Protein AF-A0A2A4JR30-F1 (afdb_monomer)

Foldseek 3Di:
DDDPDDPQPPDQKQFDPDAFDADPCNVVQQVLQVVLQVVQLVCVVVVNDDQVVNVVSFVVQQVPPDVVGFQKKWKDQVLVPWIWIFGVFVTDIDTCVPDDDSQCVQVVVQQVVQQPPPGKDKGTKIAGPDPRRGAIKIWIKHWDDDDSSIMMMIGMDHDQKGWDDPSCQVLQVHDFLAPPVFKTKIKGADPDPDSRRIWMWIAGDQQWADPVARDIHTSVNVVVVPPGRDHTHGAPPDDCVPRRPPVVVVVVVLVVLVVQLVVLVVVLVVLVVCCPPPVSVVDLSVLVNLLSQLSNLCSVLVVLCPDPDQLSSVLSNLLSNLLSLLSNLVSLLLVLVQVVVQVVPPDPDRDRDDSVVSVVVSVVSSVVSVVLSVVLNVVLVPDPPPVDHSHDCVSVVVSVVVSVVSVVSSVVSCVSCVPPDDCDDPPPDPDDDDDDDDDDDDDDPVVVVVVVVVVVVVVVVVVVVCVCVVDVPPDPDDDDDDDDDDDDDDDDDDDDDDDDDDDDDDDDDDDDDDDDDDDDDDDDDDDDDDDDDDDDDDDDDD

Nearest PDB structures (foldseek):
  4or2-assembly1_A  TM=8.130E-01  e=5.130E-04  Escherichia coli
  4or2-assembly1_B  TM=8.114E-01  e=9.205E-04  Escherichia coli
  9asb-assembly1_R  TM=5.174E-01  e=1.652E-03  Homo sapiens
  8oyx-assembly1_A  TM=6.516E-01  e=3.072E-02  synthetic construct
  8oyy-assembly2_B  TM=6.500E-01  e=1.513E-01  synthetic construct

Structure (mmCIF, N/CA/C/O backbone):
data_AF-A0A2A4JR30-F1
#
_entry.id   AF-A0A2A4JR30-F1
#
loop_
_atom_site.group_PDB
_atom_site.id
_atom_site.type_symbol
_atom_site.label_atom_id
_atom_site.label_alt_id
_atom_site.label_comp_id
_atom_site.label_asym_id
_atom_site.label_entity_id
_atom_site.label_seq_id
_atom_site.pdbx_PDB_ins_code
_atom_site.Cartn_x
_atom_site.Cartn_y
_atom_site.Cartn_z
_atom_site.occupancy
_atom_site.B_iso_or_equiv
_atom_site.auth_seq_id
_atom_site.auth_comp_id
_atom_site.auth_asym_id
_atom_site.auth_atom_id
_atom_site.pdbx_PDB_model_num
ATOM 1 N N . MET A 1 1 ? 20.226 40.311 -21.748 1.00 37.00 1 MET A N 1
ATOM 2 C CA . MET A 1 1 ? 20.190 39.343 -22.867 1.00 37.00 1 MET A CA 1
ATOM 3 C C . MET A 1 1 ? 19.644 38.039 -22.314 1.00 37.00 1 MET A C 1
ATOM 5 O O . MET A 1 1 ? 20.059 37.704 -21.209 1.00 37.00 1 MET A O 1
ATOM 9 N N . PRO A 1 2 ? 18.729 37.332 -22.998 1.00 36.47 2 PRO A N 1
ATOM 10 C CA . PRO A 1 2 ? 18.430 35.952 -22.632 1.00 36.47 2 PRO A CA 1
ATOM 11 C C . PRO A 1 2 ? 19.694 35.109 -22.836 1.00 36.47 2 PRO A C 1
ATOM 13 O O . PRO A 1 2 ? 20.397 35.284 -23.834 1.00 36.47 2 PRO A O 1
ATOM 16 N N . THR A 1 3 ? 20.001 34.216 -21.899 1.00 34.88 3 THR A N 1
ATOM 17 C CA . THR A 1 3 ? 20.979 33.155 -22.151 1.00 34.88 3 THR A CA 1
ATOM 18 C C . THR A 1 3 ? 20.442 32.253 -23.266 1.00 34.88 3 THR A C 1
ATOM 20 O O . THR A 1 3 ? 19.238 31.980 -23.292 1.00 34.88 3 THR A O 1
ATOM 23 N N . PRO A 1 4 ? 21.284 31.788 -24.207 1.00 41.41 4 PRO A N 1
ATOM 24 C CA . PRO A 1 4 ? 20.848 30.767 -25.147 1.00 41.41 4 PRO A CA 1
ATOM 25 C C . PRO A 1 4 ? 20.460 29.516 -24.352 1.00 41.41 4 PRO A C 1
ATOM 27 O O . PRO A 1 4 ? 21.199 29.093 -23.461 1.00 41.41 4 PRO A O 1
ATOM 30 N N . ALA A 1 5 ? 19.302 28.933 -24.668 1.00 38.94 5 ALA A N 1
ATOM 31 C CA . ALA A 1 5 ? 18.954 27.614 -24.153 1.00 38.94 5 ALA A CA 1
ATOM 32 C C . ALA A 1 5 ? 20.066 26.618 -24.541 1.00 38.94 5 ALA A C 1
ATOM 34 O O . ALA A 1 5 ? 20.612 26.741 -25.646 1.00 38.94 5 ALA A O 1
ATOM 35 N N . PRO A 1 6 ? 20.432 25.660 -23.667 1.00 41.72 6 PRO A N 1
ATOM 36 C CA . PRO A 1 6 ? 21.434 24.659 -24.006 1.00 41.72 6 PRO A CA 1
ATOM 37 C C . PRO A 1 6 ? 20.995 23.938 -25.282 1.00 41.72 6 PRO A C 1
ATOM 39 O O . PRO A 1 6 ? 19.874 23.435 -25.364 1.00 41.72 6 PRO A O 1
ATOM 42 N N . ALA A 1 7 ? 21.857 23.957 -26.300 1.00 43.25 7 ALA A N 1
ATOM 43 C CA . ALA A 1 7 ? 21.532 23.399 -27.603 1.00 43.25 7 ALA A CA 1
ATOM 44 C C . ALA A 1 7 ? 21.159 21.918 -27.460 1.00 43.25 7 ALA A C 1
ATOM 46 O O . ALA A 1 7 ? 21.825 21.186 -26.726 1.00 43.25 7 ALA A O 1
ATOM 47 N N . VAL A 1 8 ? 20.099 21.501 -28.165 1.00 46.41 8 VAL A N 1
ATOM 48 C CA . VAL A 1 8 ? 19.547 20.140 -28.103 1.00 46.41 8 VAL A CA 1
ATOM 49 C C . VAL A 1 8 ? 20.687 19.120 -28.178 1.00 46.41 8 VAL A C 1
ATOM 51 O O . VAL A 1 8 ? 21.408 19.120 -29.183 1.00 46.41 8 VAL A O 1
ATOM 54 N N . PRO A 1 9 ? 20.864 18.239 -27.173 1.00 50.28 9 PRO A N 1
ATOM 55 C CA . PRO A 1 9 ? 21.859 17.189 -27.269 1.00 50.28 9 PRO A CA 1
ATOM 56 C C . PRO A 1 9 ? 21.504 16.303 -28.465 1.00 50.28 9 PRO A C 1
ATOM 58 O O . PRO A 1 9 ? 20.470 15.626 -28.483 1.00 50.28 9 PRO A O 1
ATOM 61 N N . VAL A 1 10 ? 22.369 16.334 -29.484 1.00 55.66 10 VAL A N 1
ATOM 62 C CA . VAL A 1 10 ? 22.393 15.352 -30.575 1.00 55.66 10 VAL A CA 1
ATOM 63 C C . VAL A 1 10 ? 22.342 13.989 -29.903 1.00 55.66 10 VAL A C 1
ATOM 65 O O . VAL A 1 10 ? 23.234 13.699 -29.112 1.00 55.66 10 VAL A O 1
ATOM 68 N N . CYS A 1 11 ? 21.277 13.204 -30.113 1.00 64.88 11 CYS A N 1
ATOM 69 C CA . CYS A 1 11 ? 21.018 12.111 -29.177 1.00 64.88 11 CYS A CA 1
ATOM 70 C C . CYS A 1 11 ? 21.995 10.938 -29.346 1.00 64.88 11 CYS A C 1
ATOM 72 O O . CYS A 1 11 ? 21.745 9.968 -30.067 1.00 64.88 11 CYS A O 1
ATOM 74 N N . GLU A 1 12 ? 23.086 11.027 -28.599 1.00 72.62 12 GLU A N 1
ATOM 75 C CA . GLU A 1 12 ? 23.907 9.909 -28.186 1.00 72.62 12 GLU A CA 1
ATOM 76 C C . GLU A 1 12 ? 23.147 9.071 -27.138 1.00 72.62 12 GLU A C 1
ATOM 78 O O . GLU A 1 12 ? 22.404 9.620 -26.319 1.00 72.62 12 GLU A O 1
ATOM 83 N N . PRO A 1 13 ? 23.293 7.735 -27.141 1.00 76.50 13 PRO A N 1
ATOM 84 C CA . PRO A 1 13 ? 22.600 6.879 -26.186 1.00 76.50 13 PRO A CA 1
ATOM 85 C C . PRO A 1 13 ? 23.178 7.053 -24.774 1.00 76.50 13 PRO A C 1
ATOM 87 O O . PRO A 1 13 ? 24.296 6.602 -24.506 1.00 76.50 13 PRO A O 1
ATOM 90 N N . LEU A 1 14 ? 22.401 7.654 -23.866 1.00 84.31 14 LEU A N 1
ATOM 91 C CA . LEU A 1 14 ? 22.759 7.801 -22.451 1.00 84.31 14 LEU A CA 1
ATOM 92 C C . LEU A 1 14 ? 23.037 6.427 -21.829 1.00 84.31 14 LEU A C 1
ATOM 94 O O . LEU A 1 14 ? 22.133 5.601 -21.729 1.00 84.31 14 LEU A O 1
ATOM 98 N N . LEU A 1 15 ? 24.281 6.186 -21.413 1.00 87.56 15 LEU A N 1
ATOM 99 C CA . LEU A 1 15 ? 24.728 4.949 -20.771 1.00 87.56 15 LEU A CA 1
ATOM 100 C C . LEU A 1 15 ? 24.831 5.156 -19.256 1.00 87.56 15 LEU A C 1
ATOM 102 O O . LEU A 1 15 ? 25.501 6.084 -18.811 1.00 87.56 15 LEU A O 1
ATOM 106 N N . LEU A 1 16 ? 24.205 4.274 -18.479 1.00 88.69 16 LEU A N 1
ATOM 107 C CA . LEU A 1 16 ? 24.255 4.314 -17.017 1.00 88.69 16 LEU A CA 1
ATOM 108 C C . LEU A 1 16 ? 25.509 3.620 -16.467 1.00 88.69 16 LEU A C 1
ATOM 110 O O . LEU A 1 16 ? 26.109 2.766 -17.130 1.00 88.69 16 LEU A O 1
ATOM 114 N N . LYS A 1 17 ? 25.915 3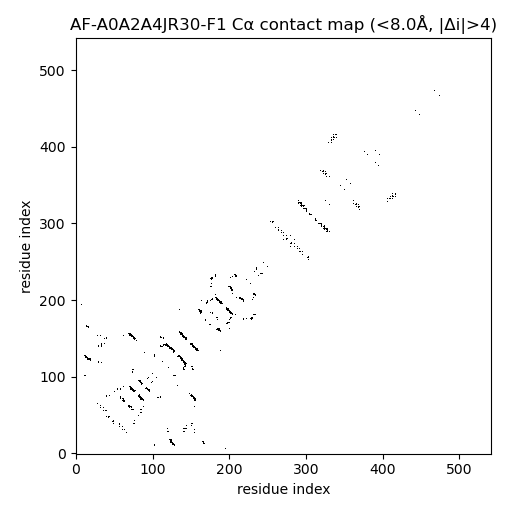.989 -15.247 1.00 86.19 17 LYS A N 1
ATOM 115 C CA . LYS A 1 17 ? 27.083 3.418 -14.558 1.00 86.19 17 LYS A CA 1
ATOM 116 C C . LYS A 1 17 ? 26.764 2.064 -13.920 1.00 86.19 17 LYS A C 1
ATOM 118 O O . LYS A 1 17 ? 27.646 1.205 -13.897 1.00 86.19 17 LYS A O 1
ATOM 123 N N . ASN A 1 18 ? 25.536 1.858 -13.439 1.00 84.06 18 ASN A N 1
ATOM 124 C CA . ASN A 1 18 ? 25.137 0.619 -12.772 1.00 84.06 18 ASN A CA 1
ATOM 125 C C . ASN A 1 18 ? 24.396 -0.352 -13.710 1.00 84.06 18 ASN A C 1
ATOM 127 O O . ASN A 1 18 ? 23.926 -0.006 -14.801 1.00 84.06 18 ASN A O 1
ATOM 131 N N . THR A 1 19 ? 24.262 -1.598 -13.256 1.00 84.25 19 THR A N 1
ATOM 132 C CA . THR A 1 19 ? 23.314 -2.561 -13.822 1.00 84.25 19 THR A CA 1
ATOM 133 C C . THR A 1 19 ? 21.881 -2.213 -13.390 1.00 84.25 19 THR A C 1
ATOM 135 O O . THR A 1 19 ? 21.672 -1.741 -12.271 1.00 84.25 19 THR A O 1
ATOM 138 N N . PRO A 1 20 ? 20.867 -2.431 -14.249 1.00 85.12 20 PRO A N 1
ATOM 139 C CA . PRO A 1 20 ? 19.476 -2.200 -13.870 1.00 85.12 20 PRO A CA 1
ATOM 140 C C . PRO A 1 20 ? 19.028 -3.189 -12.775 1.00 85.12 20 PRO A C 1
ATOM 142 O O . PRO A 1 20 ? 19.532 -4.316 -12.730 1.00 85.12 20 PRO A O 1
ATOM 145 N N . PRO A 1 21 ? 18.058 -2.814 -11.916 1.00 84.31 21 PRO A N 1
ATOM 146 C CA . PRO A 1 21 ? 17.598 -3.654 -10.809 1.00 84.31 21 PRO A CA 1
ATOM 147 C C . PRO A 1 21 ? 17.035 -4.980 -11.338 1.00 84.31 21 PRO A C 1
ATOM 149 O O . PRO A 1 21 ? 16.025 -4.992 -12.039 1.00 84.31 21 PRO A O 1
ATOM 152 N N . MET A 1 22 ? 17.715 -6.093 -11.044 1.00 84.12 22 MET A N 1
ATOM 153 C CA . MET A 1 22 ? 17.502 -7.375 -11.732 1.00 84.12 22 MET A CA 1
ATOM 154 C C . MET A 1 22 ? 16.033 -7.850 -11.716 1.00 84.12 22 MET A C 1
ATOM 156 O O . MET A 1 22 ? 15.347 -7.692 -10.704 1.00 84.12 22 MET A O 1
ATOM 160 N N . PRO A 1 23 ? 15.534 -8.476 -12.805 1.00 81.69 23 PRO A N 1
ATOM 161 C CA . PRO A 1 23 ? 14.201 -9.070 -12.798 1.00 81.69 23 PRO A CA 1
ATOM 162 C C . PRO A 1 23 ? 14.079 -10.169 -11.734 1.00 81.69 23 PRO A C 1
ATOM 164 O O . PRO A 1 23 ? 15.028 -10.917 -11.510 1.00 81.69 23 PRO A O 1
ATOM 167 N N . LEU A 1 24 ? 12.876 -10.356 -11.179 1.00 82.38 24 LEU A N 1
ATOM 168 C CA . LEU A 1 24 ? 12.553 -11.506 -10.316 1.00 82.38 24 LEU A CA 1
ATOM 169 C C . LEU A 1 24 ? 12.954 -12.841 -10.979 1.00 82.38 24 LEU A C 1
ATOM 171 O O . LEU A 1 24 ? 13.525 -13.721 -10.340 1.00 82.38 24 LEU A O 1
ATOM 175 N N . ASN A 1 25 ? 12.749 -12.935 -12.295 1.00 86.38 25 ASN A N 1
ATOM 176 C CA . ASN A 1 25 ? 13.047 -14.097 -13.129 1.00 86.38 25 ASN A CA 1
ATOM 177 C C . ASN A 1 25 ? 14.449 -14.025 -13.788 1.00 86.38 25 ASN A C 1
ATOM 179 O O . ASN A 1 25 ? 14.671 -14.633 -14.833 1.00 86.38 25 ASN A O 1
ATOM 183 N N . ALA A 1 26 ? 15.421 -13.286 -13.226 1.00 88.31 26 ALA A N 1
ATOM 184 C CA . ALA A 1 26 ? 16.751 -13.080 -13.831 1.00 88.31 26 ALA A CA 1
ATOM 185 C C . ALA A 1 26 ? 17.437 -14.381 -14.296 1.00 88.31 26 ALA A C 1
ATOM 187 O O . ALA A 1 26 ? 17.935 -14.450 -15.420 1.00 88.31 26 ALA A O 1
ATOM 188 N N . ARG A 1 27 ? 17.376 -15.442 -13.478 1.00 91.31 27 ARG A N 1
ATOM 189 C CA . ARG A 1 27 ? 17.943 -16.764 -13.800 1.00 91.31 27 ARG A CA 1
ATOM 190 C C . ARG A 1 27 ? 17.306 -17.425 -15.027 1.00 91.31 27 ARG A C 1
ATOM 192 O O . ARG A 1 27 ? 17.978 -18.185 -15.718 1.00 91.31 27 ARG A O 1
ATOM 199 N N . GLU A 1 28 ? 16.038 -17.143 -15.318 1.00 91.88 28 GLU A N 1
ATOM 200 C CA . GLU A 1 28 ? 15.350 -17.663 -16.507 1.00 91.88 28 GLU A CA 1
ATOM 201 C C . GLU A 1 28 ? 15.836 -16.950 -17.773 1.00 91.88 28 GLU A C 1
ATOM 203 O O . GLU A 1 28 ? 16.092 -17.604 -18.781 1.00 91.88 28 GLU A O 1
ATOM 208 N N . HIS A 1 29 ? 16.060 -15.632 -17.709 1.00 90.81 29 HIS A N 1
ATOM 209 C CA . HIS A 1 29 ? 16.675 -14.876 -18.805 1.00 90.81 29 HIS A CA 1
ATOM 210 C C . HIS A 1 29 ? 18.136 -15.299 -19.048 1.00 90.81 29 HIS A C 1
ATOM 212 O O . HIS A 1 29 ? 18.540 -15.469 -20.199 1.00 90.81 29 HIS A O 1
ATOM 218 N N . GLU A 1 30 ? 18.919 -15.524 -17.986 1.00 94.19 30 GLU A N 1
ATOM 219 C CA . GLU A 1 30 ? 20.285 -16.068 -18.072 1.00 94.19 30 GLU A CA 1
ATOM 220 C C . GLU A 1 30 ? 20.303 -17.460 -18.714 1.00 94.19 30 GLU A C 1
ATOM 222 O O . GLU A 1 30 ? 21.088 -17.716 -19.632 1.00 94.19 30 GLU A O 1
ATOM 227 N N . ALA A 1 31 ? 19.414 -18.355 -18.269 1.00 94.44 31 ALA A N 1
ATOM 228 C CA . ALA A 1 31 ? 19.260 -19.683 -18.847 1.00 94.44 31 ALA A CA 1
ATOM 229 C C . ALA A 1 31 ? 18.846 -19.597 -20.322 1.00 94.44 31 ALA A C 1
ATOM 231 O O . ALA A 1 31 ? 19.476 -20.237 -21.163 1.00 94.44 31 ALA A O 1
ATOM 232 N N . ALA A 1 32 ? 17.854 -18.773 -20.663 1.00 94.75 32 ALA A N 1
ATOM 233 C CA . ALA A 1 32 ? 17.398 -18.590 -22.035 1.00 94.75 32 ALA A CA 1
ATOM 234 C C . ALA A 1 32 ? 18.522 -18.074 -22.948 1.00 94.75 32 ALA A C 1
ATOM 236 O O . ALA A 1 32 ? 18.752 -18.672 -23.996 1.00 94.75 32 ALA A O 1
ATOM 237 N N . ALA A 1 33 ? 19.306 -17.075 -22.526 1.00 95.56 33 ALA A N 1
ATOM 238 C CA . ALA A 1 33 ? 20.472 -16.610 -23.283 1.00 95.56 33 ALA A CA 1
ATOM 239 C C . ALA A 1 33 ? 21.520 -17.722 -23.474 1.00 95.56 33 ALA A C 1
ATOM 241 O O . ALA A 1 33 ? 22.036 -17.918 -24.575 1.00 95.56 33 ALA A O 1
ATOM 242 N N . VAL A 1 34 ? 21.789 -18.514 -22.430 1.00 96.25 34 VAL A N 1
ATOM 243 C CA . VAL A 1 34 ? 22.677 -19.684 -22.502 1.00 96.25 34 VAL A CA 1
ATOM 244 C C . VAL A 1 34 ? 22.149 -20.762 -23.460 1.00 96.25 34 VAL A C 1
ATOM 246 O O . VAL A 1 34 ? 22.941 -21.349 -24.198 1.00 96.25 34 VAL A O 1
ATOM 249 N N . HIS A 1 35 ? 20.843 -21.033 -23.478 1.00 96.06 35 HIS A N 1
ATOM 250 C CA . HIS A 1 35 ? 20.226 -22.005 -24.384 1.00 96.06 35 HIS A CA 1
ATOM 251 C C . HIS A 1 35 ? 20.207 -21.509 -25.836 1.00 96.06 35 HIS A C 1
ATOM 253 O O . HIS A 1 35 ? 20.588 -22.264 -26.728 1.00 96.06 35 HIS A O 1
ATOM 259 N N . THR A 1 36 ? 19.875 -20.238 -26.082 1.00 96.88 36 THR A N 1
ATOM 260 C CA . THR A 1 36 ? 19.957 -19.628 -27.419 1.00 96.88 36 THR A CA 1
ATOM 261 C C . THR A 1 36 ? 21.394 -19.638 -27.952 1.00 96.88 36 THR A C 1
ATOM 263 O O . THR A 1 36 ? 21.609 -19.960 -29.119 1.00 96.88 36 THR A O 1
ATOM 266 N N . ALA A 1 37 ? 22.394 -19.380 -27.099 1.00 96.50 37 ALA A N 1
ATOM 267 C CA . ALA A 1 37 ? 23.801 -19.489 -27.482 1.00 96.50 37 ALA A CA 1
ATOM 268 C C . ALA A 1 37 ? 24.199 -20.931 -27.856 1.00 96.50 37 ALA A C 1
ATOM 270 O O . ALA A 1 37 ? 24.924 -21.111 -28.829 1.00 96.50 37 ALA A O 1
ATOM 271 N N . ARG A 1 38 ? 23.716 -21.963 -27.140 1.00 96.56 38 ARG A N 1
ATOM 272 C CA . ARG A 1 38 ? 23.953 -23.377 -27.516 1.00 96.56 38 ARG A CA 1
ATOM 273 C C . ARG A 1 38 ? 23.328 -23.729 -28.869 1.00 96.56 38 ARG A C 1
ATOM 275 O O . ARG A 1 38 ? 24.031 -24.264 -29.717 1.00 96.56 38 ARG A O 1
ATOM 282 N N . ALA A 1 39 ? 22.071 -23.352 -29.103 1.00 96.75 39 ALA A N 1
ATOM 283 C CA . ALA A 1 39 ? 21.391 -23.613 -30.374 1.00 96.75 39 ALA A CA 1
ATOM 284 C C . ALA A 1 39 ? 22.125 -22.981 -31.576 1.00 96.75 39 ALA A C 1
ATOM 286 O O . ALA A 1 39 ? 22.190 -23.574 -32.651 1.00 96.75 39 ALA A O 1
ATOM 287 N N . LEU A 1 40 ? 22.742 -21.805 -31.394 1.00 96.19 40 LEU A N 1
ATOM 288 C CA . LEU A 1 40 ? 23.589 -21.201 -32.425 1.00 96.19 40 LEU A CA 1
ATOM 289 C C . LEU A 1 40 ? 24.899 -21.981 -32.640 1.00 96.19 40 LEU A C 1
ATOM 291 O O . LEU A 1 40 ? 25.281 -22.205 -33.785 1.00 96.19 40 LEU A O 1
ATOM 295 N N . VAL A 1 41 ? 25.558 -22.448 -31.570 1.00 96.19 41 VAL A N 1
ATOM 296 C CA . VAL A 1 41 ? 26.745 -23.325 -31.670 1.00 96.19 41 VAL A CA 1
ATOM 297 C C . VAL A 1 41 ? 26.424 -24.600 -32.450 1.00 96.19 41 VAL A C 1
ATOM 299 O O . VAL A 1 41 ? 27.222 -25.005 -33.288 1.00 96.19 41 VAL A O 1
ATOM 302 N N . GLU A 1 42 ? 25.263 -25.213 -32.217 1.00 95.88 42 GLU A N 1
ATOM 303 C CA . GLU A 1 42 ? 24.828 -26.435 -32.908 1.00 95.88 42 GLU A CA 1
ATOM 304 C C . GLU A 1 42 ? 24.674 -26.210 -34.424 1.00 95.88 42 GLU A C 1
ATOM 306 O O . GLU A 1 42 ? 25.189 -27.004 -35.213 1.00 95.88 42 GLU A O 1
ATOM 311 N N . LEU A 1 43 ? 24.073 -25.089 -34.848 1.00 94.88 43 LEU A N 1
ATOM 312 C CA . LEU A 1 43 ? 23.991 -24.701 -36.267 1.00 94.88 43 LEU A CA 1
ATOM 313 C C . LEU A 1 43 ? 25.378 -24.478 -36.897 1.00 94.88 43 LEU A C 1
ATOM 315 O O . LEU A 1 43 ? 25.609 -24.872 -38.043 1.00 94.88 43 LEU A O 1
ATOM 319 N N . VAL A 1 44 ? 26.312 -23.869 -36.155 1.00 94.75 44 VAL A N 1
ATOM 320 C CA . VAL A 1 44 ? 27.693 -23.637 -36.618 1.00 94.75 44 VAL A CA 1
ATOM 321 C C . VAL A 1 44 ? 28.468 -24.956 -36.723 1.00 94.75 44 VAL A C 1
ATOM 323 O O . VAL A 1 44 ? 29.155 -25.178 -37.716 1.00 94.75 44 VAL A O 1
ATOM 326 N N . GLN A 1 45 ? 28.325 -25.864 -35.752 1.00 94.12 45 GLN A N 1
ATOM 327 C CA . GLN A 1 45 ? 28.959 -27.191 -35.767 1.00 94.12 45 GLN A CA 1
ATOM 328 C C . GLN A 1 45 ? 28.442 -28.086 -36.897 1.00 94.12 45 GLN A C 1
ATOM 330 O O . GLN A 1 45 ? 29.206 -28.872 -37.451 1.00 94.12 45 GLN A O 1
ATOM 335 N N . GLN A 1 46 ? 27.168 -27.947 -37.264 1.00 94.00 46 GLN A N 1
ATOM 336 C CA . GLN A 1 46 ? 26.567 -28.630 -38.412 1.00 94.00 46 GLN A CA 1
ATOM 337 C C . GLN A 1 46 ? 26.986 -28.027 -39.768 1.00 94.00 46 GLN A C 1
ATOM 339 O O . GLN A 1 46 ? 26.650 -28.594 -40.804 1.00 94.00 46 GLN A O 1
ATOM 344 N N . GLY A 1 47 ? 27.695 -26.890 -39.789 1.00 92.31 47 GLY A N 1
ATOM 345 C CA . GLY A 1 47 ? 28.081 -26.197 -41.023 1.00 92.31 47 GLY A CA 1
ATOM 346 C C . GLY A 1 47 ? 26.915 -25.512 -41.747 1.00 92.31 47 GLY A C 1
ATOM 347 O O . GLY A 1 47 ? 27.026 -25.216 -42.932 1.00 92.31 47 GLY A O 1
ATOM 348 N N . VAL A 1 48 ? 25.797 -25.267 -41.051 1.00 93.19 48 VAL A N 1
ATOM 349 C CA . VAL A 1 48 ? 24.547 -24.736 -41.628 1.00 93.19 48 VAL A CA 1
ATOM 350 C C . VAL A 1 48 ? 24.101 -23.417 -40.989 1.00 93.19 48 VAL A C 1
ATOM 352 O O . VAL A 1 48 ? 22.927 -23.077 -41.046 1.00 93.19 48 VAL A O 1
ATOM 355 N N . ALA A 1 49 ? 24.998 -22.674 -40.342 1.00 90.50 49 ALA A N 1
ATOM 356 C CA . ALA A 1 49 ? 24.681 -21.362 -39.778 1.00 90.50 49 ALA A CA 1
ATOM 357 C C . ALA A 1 49 ? 24.704 -20.266 -40.862 1.00 90.50 49 ALA A C 1
ATOM 359 O O . ALA A 1 49 ? 25.763 -19.751 -41.214 1.00 90.50 49 ALA A O 1
ATOM 360 N N . ASP A 1 50 ? 23.519 -19.908 -41.356 1.00 91.56 50 ASP A N 1
ATOM 361 C CA . ASP A 1 50 ? 23.266 -18.812 -42.299 1.00 91.56 50 ASP A CA 1
ATOM 362 C C . ASP A 1 50 ? 22.480 -17.653 -41.633 1.00 91.56 50 ASP A C 1
ATOM 364 O O . ASP A 1 50 ? 22.029 -17.757 -40.484 1.00 91.56 50 ASP A O 1
ATOM 368 N N . GLU A 1 51 ? 22.337 -16.517 -42.332 1.00 92.31 51 GLU A N 1
ATOM 369 C CA . GLU A 1 51 ? 21.612 -15.342 -41.813 1.00 92.31 51 GLU A CA 1
ATOM 370 C C . GLU A 1 51 ? 20.128 -15.640 -41.542 1.00 92.31 51 GLU A C 1
ATOM 372 O O . GLU A 1 51 ? 19.582 -15.166 -40.543 1.00 92.31 51 GLU A O 1
ATOM 377 N N . ASP A 1 52 ? 19.482 -16.465 -42.371 1.00 92.88 52 ASP A N 1
ATOM 378 C CA . ASP A 1 52 ? 18.053 -16.775 -42.265 1.00 92.88 52 ASP A CA 1
ATOM 379 C C . ASP A 1 52 ? 17.723 -17.660 -41.060 1.00 92.88 52 ASP A C 1
ATOM 381 O O . ASP A 1 52 ? 16.768 -17.376 -40.328 1.00 92.88 52 ASP A O 1
ATOM 385 N N . ARG A 1 53 ? 18.523 -18.698 -40.792 1.00 94.94 53 ARG A N 1
ATOM 386 C CA . ARG A 1 53 ? 18.381 -19.557 -39.605 1.00 94.94 53 ARG A CA 1
ATOM 387 C C . ARG A 1 53 ? 18.768 -18.817 -38.336 1.00 94.94 53 ARG A C 1
ATOM 389 O O . ARG A 1 53 ? 18.094 -18.993 -37.322 1.00 94.94 53 ARG A O 1
ATOM 396 N N . ALA A 1 54 ? 19.787 -17.957 -38.376 1.00 94.00 54 ALA A N 1
ATOM 397 C CA . ALA A 1 54 ? 20.096 -17.073 -37.255 1.00 94.00 54 ALA A CA 1
ATOM 398 C C . ALA A 1 54 ? 18.926 -16.110 -36.981 1.00 94.00 54 ALA A C 1
ATOM 400 O O . ALA A 1 54 ? 18.471 -15.992 -35.843 1.00 94.00 54 ALA A O 1
ATOM 401 N N . ALA A 1 55 ? 18.348 -15.493 -38.014 1.00 94.69 55 ALA A N 1
ATOM 402 C CA . ALA A 1 55 ? 17.163 -14.653 -37.875 1.00 94.69 55 ALA A CA 1
ATOM 403 C C . ALA A 1 55 ? 15.932 -15.447 -37.391 1.00 94.69 55 ALA A C 1
ATOM 405 O O . ALA A 1 55 ? 15.153 -14.941 -36.583 1.00 94.69 55 ALA A O 1
ATOM 406 N N . ALA A 1 56 ? 15.743 -16.694 -37.830 1.00 95.75 56 ALA A N 1
ATOM 407 C CA . ALA A 1 56 ? 14.692 -17.582 -37.332 1.00 95.75 56 ALA A CA 1
ATOM 408 C C . ALA A 1 56 ? 14.890 -17.938 -35.847 1.00 95.75 56 ALA A C 1
ATOM 410 O O . ALA A 1 56 ? 13.938 -17.842 -35.071 1.00 95.75 56 ALA A O 1
ATOM 411 N N . LEU A 1 57 ? 16.119 -18.260 -35.430 1.00 96.50 57 LEU A N 1
ATOM 412 C CA . LEU A 1 57 ? 16.478 -18.532 -34.036 1.00 96.50 57 LEU A CA 1
ATOM 413 C C . LEU A 1 57 ? 16.285 -17.292 -33.146 1.00 96.50 57 LEU A C 1
ATOM 415 O O . LEU A 1 57 ? 15.728 -17.409 -32.057 1.00 96.50 57 LEU A O 1
ATOM 419 N N . ALA A 1 58 ? 16.660 -16.099 -33.617 1.00 96.12 58 ALA A N 1
ATOM 420 C CA . ALA A 1 58 ? 16.439 -14.845 -32.894 1.00 96.12 58 ALA A CA 1
ATOM 421 C C . ALA A 1 58 ? 14.937 -14.539 -32.719 1.00 96.12 58 ALA A C 1
ATOM 423 O O . ALA A 1 58 ? 14.494 -14.237 -31.610 1.00 96.12 58 ALA A O 1
ATOM 424 N N . ARG A 1 59 ? 14.129 -14.707 -33.781 1.00 95.94 59 ARG A N 1
ATOM 425 C CA . ARG A 1 59 ? 12.657 -14.587 -33.726 1.00 95.94 59 ARG A CA 1
ATOM 426 C C . ARG A 1 59 ? 12.029 -15.616 -32.777 1.00 95.94 59 ARG A C 1
ATOM 428 O O . ARG A 1 59 ? 11.103 -15.280 -32.039 1.00 95.94 59 ARG A O 1
ATOM 435 N N . ALA A 1 60 ? 12.522 -16.856 -32.768 1.00 95.12 60 ALA A N 1
ATOM 436 C CA . ALA A 1 60 ? 12.070 -17.891 -31.838 1.00 95.12 60 ALA A CA 1
ATOM 437 C C . ALA A 1 60 ? 12.416 -17.531 -30.383 1.00 95.12 60 ALA A C 1
ATOM 439 O O . ALA A 1 60 ? 11.557 -17.623 -29.510 1.00 95.12 60 ALA A O 1
ATOM 440 N N . ALA A 1 61 ? 13.627 -17.030 -30.128 1.00 94.81 61 ALA A N 1
ATOM 441 C CA . ALA A 1 61 ? 14.067 -16.606 -28.801 1.00 94.81 61 ALA A CA 1
ATOM 442 C C . ALA A 1 61 ? 13.282 -15.390 -28.260 1.00 94.81 61 ALA A C 1
ATOM 444 O O . ALA A 1 61 ? 12.945 -15.378 -27.078 1.00 94.81 61 ALA A O 1
ATOM 445 N N . THR A 1 62 ? 12.881 -14.422 -29.100 1.00 94.38 62 THR A N 1
ATOM 446 C CA . THR A 1 62 ? 11.943 -13.351 -28.676 1.00 94.38 62 THR A CA 1
ATOM 447 C C . THR A 1 62 ? 10.545 -13.863 -28.304 1.00 94.38 62 THR A C 1
ATOM 449 O O . THR A 1 62 ? 9.799 -13.164 -27.629 1.00 94.38 62 THR A O 1
ATOM 452 N N . ARG A 1 63 ? 10.183 -15.087 -28.713 1.00 91.94 63 ARG A N 1
ATOM 453 C CA . ARG A 1 63 ? 8.909 -15.753 -28.382 1.00 91.94 63 ARG A CA 1
ATOM 454 C C . ARG A 1 63 ? 9.048 -16.789 -27.258 1.00 91.94 63 ARG A C 1
ATOM 456 O O . ARG A 1 63 ? 8.120 -17.561 -27.030 1.00 91.94 63 ARG A O 1
ATOM 463 N N . ALA A 1 64 ? 10.191 -16.832 -26.568 1.00 87.56 64 ALA A N 1
ATOM 464 C CA . ALA A 1 64 ? 10.366 -17.685 -25.398 1.00 87.56 64 ALA A CA 1
ATOM 465 C C . ALA A 1 64 ? 9.356 -17.305 -24.290 1.00 87.56 64 ALA A C 1
ATOM 467 O O . ALA A 1 64 ? 9.104 -16.111 -24.098 1.00 87.56 64 ALA A O 1
ATOM 468 N N . PRO A 1 65 ? 8.798 -18.278 -23.541 1.00 85.62 65 PRO A N 1
ATOM 469 C CA . PRO A 1 65 ? 7.787 -18.041 -22.507 1.00 85.62 65 PRO A CA 1
ATOM 470 C C . PRO A 1 65 ? 8.415 -17.482 -21.217 1.00 85.62 65 PRO A C 1
ATOM 472 O O . PRO A 1 65 ? 8.430 -18.134 -20.178 1.00 85.62 65 PRO A O 1
ATOM 475 N N . LEU A 1 66 ? 8.969 -16.273 -21.307 1.00 85.12 66 LEU A N 1
ATOM 476 C CA . LEU A 1 66 ? 9.566 -15.514 -20.207 1.00 85.12 66 LEU A CA 1
ATOM 477 C C . LEU A 1 66 ? 8.615 -14.397 -19.759 1.00 85.12 66 LEU A C 1
ATOM 479 O O . LEU A 1 66 ? 7.855 -13.856 -20.565 1.00 85.12 66 LEU A O 1
ATOM 483 N N . GLY A 1 67 ? 8.671 -14.028 -18.479 1.00 79.94 67 GLY A N 1
ATOM 484 C CA . GLY A 1 67 ? 7.867 -12.948 -17.904 1.00 79.94 67 GLY A CA 1
ATOM 485 C C . GLY A 1 67 ? 8.703 -11.711 -17.554 1.00 79.94 67 GLY A C 1
ATOM 486 O O . GLY A 1 67 ? 9.276 -11.689 -16.464 1.00 79.94 67 GLY A O 1
ATOM 487 N N . PRO A 1 68 ? 8.751 -10.650 -18.388 1.00 83.06 68 PRO A N 1
ATOM 488 C CA . PRO A 1 68 ? 8.182 -10.507 -19.737 1.00 83.06 68 PRO A CA 1
ATOM 489 C C . PRO A 1 68 ? 9.075 -11.119 -20.845 1.00 83.06 68 PRO A C 1
ATOM 491 O O . PRO A 1 68 ? 10.251 -11.399 -20.595 1.00 83.06 68 PRO A O 1
ATOM 494 N N . PRO A 1 69 ? 8.564 -11.290 -22.082 1.00 88.06 69 PRO A N 1
ATOM 495 C CA . PRO A 1 69 ? 9.354 -11.810 -23.199 1.00 88.06 69 PRO A CA 1
ATOM 496 C C . PRO A 1 69 ? 10.498 -10.858 -23.614 1.00 88.06 69 PRO A C 1
ATOM 498 O O . PRO A 1 69 ? 10.426 -9.652 -23.354 1.00 88.06 69 PRO A O 1
ATOM 501 N N . PRO A 1 70 ? 11.565 -11.358 -24.275 1.00 93.12 70 PRO A N 1
ATOM 502 C CA . PRO A 1 70 ? 12.665 -10.517 -24.744 1.00 93.12 70 PRO A CA 1
ATOM 503 C C . PRO A 1 70 ? 12.207 -9.532 -25.829 1.00 93.12 70 PRO A C 1
ATOM 505 O O . PRO A 1 70 ? 11.741 -9.933 -26.894 1.00 93.12 70 PRO A O 1
ATOM 508 N N . ALA A 1 71 ? 12.405 -8.236 -25.584 1.00 92.94 71 ALA A N 1
ATOM 509 C CA . ALA A 1 71 ? 12.072 -7.163 -26.523 1.00 92.94 71 ALA A CA 1
ATOM 510 C C . ALA A 1 71 ? 13.022 -7.119 -27.736 1.00 92.94 71 ALA A C 1
ATOM 512 O O . ALA A 1 71 ? 12.651 -6.616 -28.798 1.00 92.94 71 ALA A O 1
ATOM 513 N N . ALA A 1 72 ? 14.238 -7.654 -27.592 1.00 95.00 72 ALA A N 1
ATOM 514 C CA . ALA A 1 72 ? 15.133 -7.950 -28.706 1.00 95.00 72 ALA A CA 1
ATOM 515 C C . ALA A 1 72 ? 16.069 -9.126 -28.380 1.00 95.00 72 ALA A C 1
ATOM 517 O O . ALA A 1 72 ? 16.333 -9.416 -27.210 1.00 95.00 72 ALA A O 1
ATOM 518 N N . VAL A 1 73 ? 16.607 -9.773 -29.414 1.00 97.00 73 VAL A N 1
ATOM 519 C CA . VAL A 1 73 ? 17.649 -10.807 -29.318 1.00 97.00 73 VAL A CA 1
ATOM 520 C C . VAL A 1 73 ? 18.746 -10.532 -30.339 1.00 97.00 73 VAL A C 1
ATOM 522 O O . VAL A 1 73 ? 18.454 -10.379 -31.524 1.00 97.00 73 VAL A O 1
ATOM 525 N N . ALA A 1 74 ? 20.003 -10.506 -29.892 1.00 96.44 74 ALA A N 1
ATOM 526 C CA . ALA A 1 74 ? 21.177 -10.491 -30.763 1.00 96.44 74 ALA A CA 1
ATOM 527 C C . ALA A 1 74 ? 21.909 -11.837 -30.728 1.00 96.44 74 ALA A C 1
ATOM 529 O O . ALA A 1 74 ? 21.996 -12.478 -29.681 1.00 96.44 74 ALA A O 1
ATOM 530 N N . LEU A 1 75 ? 22.465 -12.229 -31.868 1.00 96.81 75 LEU A N 1
ATOM 531 C CA . LEU A 1 75 ? 23.220 -13.452 -32.113 1.00 96.81 75 LEU A CA 1
ATOM 532 C C . LEU A 1 75 ? 24.529 -13.106 -32.825 1.00 96.81 75 LEU A C 1
ATOM 534 O O . LEU A 1 75 ? 24.548 -12.216 -33.677 1.00 96.81 75 LEU A O 1
ATOM 538 N N . GLY A 1 76 ? 25.611 -13.821 -32.510 1.00 94.44 76 GLY A N 1
ATOM 539 C CA . GLY A 1 76 ? 26.913 -13.595 -33.137 1.00 94.44 76 GLY A CA 1
ATOM 540 C C . GLY A 1 76 ? 27.801 -14.835 -33.193 1.00 94.44 76 GLY A C 1
ATOM 541 O O . GLY A 1 76 ? 28.035 -15.485 -32.174 1.00 94.44 76 GLY A O 1
ATOM 542 N N . ALA A 1 77 ? 28.341 -15.116 -34.377 1.00 91.88 77 ALA A N 1
ATOM 543 C CA . ALA A 1 77 ? 29.356 -16.135 -34.633 1.00 91.88 77 ALA A CA 1
ATOM 544 C C . ALA A 1 77 ? 30.488 -15.492 -35.467 1.00 91.88 77 ALA A C 1
ATOM 546 O O . ALA A 1 77 ? 30.422 -15.479 -36.700 1.00 91.88 77 ALA A O 1
ATOM 547 N N . PRO A 1 78 ? 31.521 -14.905 -34.825 1.00 82.69 78 PRO A N 1
ATOM 548 C CA . PRO A 1 78 ? 32.460 -14.000 -35.496 1.00 82.69 78 PRO A CA 1
ATOM 549 C C . PRO A 1 78 ? 33.326 -14.681 -36.562 1.00 82.69 78 PRO A C 1
ATOM 551 O O . PRO A 1 78 ? 33.719 -14.029 -37.520 1.00 82.69 78 PRO A O 1
ATOM 554 N N . GLN A 1 79 ? 33.572 -15.990 -36.452 1.00 83.62 79 GLN A N 1
ATOM 555 C CA . GLN A 1 79 ? 34.325 -16.757 -37.456 1.00 83.62 79 GLN A CA 1
ATOM 556 C C . GLN A 1 79 ? 33.591 -16.842 -38.805 1.00 83.62 79 GLN A C 1
ATOM 558 O O . GLN A 1 79 ? 34.221 -16.851 -39.857 1.00 83.62 79 GLN A O 1
ATOM 563 N N . LEU A 1 80 ? 32.254 -16.827 -38.780 1.00 84.38 80 LEU A N 1
ATOM 564 C CA . LEU A 1 80 ? 31.403 -16.744 -39.971 1.00 84.38 80 LEU A CA 1
ATOM 565 C C . LEU A 1 80 ? 31.086 -15.289 -40.363 1.00 84.38 80 LEU A C 1
ATOM 567 O O . LEU A 1 80 ? 30.297 -15.061 -41.271 1.00 84.38 80 LEU A O 1
ATOM 571 N N . HIS A 1 81 ? 31.642 -14.302 -39.646 1.00 86.81 81 HIS A N 1
ATOM 572 C CA . HIS A 1 81 ? 31.280 -12.878 -39.730 1.00 86.81 81 HIS A CA 1
ATOM 573 C C . HIS A 1 81 ? 29.765 -12.612 -39.551 1.00 86.81 81 HIS A C 1
ATOM 575 O O . HIS A 1 81 ? 29.247 -11.559 -39.929 1.00 86.81 81 HIS A O 1
ATOM 581 N N . LEU A 1 82 ? 29.058 -13.568 -38.940 1.00 87.81 82 LEU A N 1
ATOM 582 C CA . LEU A 1 82 ? 27.609 -13.602 -38.787 1.00 87.81 82 LEU A CA 1
ATOM 583 C C . LEU A 1 82 ? 27.201 -12.839 -37.523 1.00 87.81 82 LEU A C 1
ATOM 585 O O . LEU A 1 82 ? 27.601 -13.205 -36.415 1.00 87.81 82 LEU A O 1
ATOM 589 N N . GLY A 1 83 ? 26.385 -11.798 -37.685 1.00 92.25 83 GLY A N 1
ATOM 590 C CA . GLY A 1 83 ? 25.851 -10.993 -36.587 1.00 92.25 83 GLY A CA 1
ATOM 591 C C . GLY A 1 83 ? 24.440 -10.515 -36.905 1.00 92.25 83 GLY A C 1
ATOM 592 O O . GLY A 1 83 ? 24.251 -9.752 -37.850 1.00 92.25 83 GLY A O 1
ATOM 593 N N . VAL A 1 84 ? 23.454 -10.962 -36.127 1.00 95.00 84 VAL A N 1
ATOM 594 C CA . VAL A 1 84 ? 22.024 -10.722 -36.379 1.00 95.00 84 VAL A CA 1
ATOM 595 C C . VAL A 1 84 ? 21.350 -10.223 -35.106 1.00 95.00 84 VAL A C 1
ATOM 597 O O . VAL A 1 84 ? 21.453 -10.859 -34.063 1.00 95.00 84 VAL A O 1
ATOM 600 N N . LEU A 1 85 ? 20.634 -9.105 -35.193 1.00 94.75 85 LEU A N 1
ATOM 601 C CA . LEU A 1 85 ? 19.791 -8.551 -34.135 1.00 94.75 85 LEU A CA 1
ATOM 602 C C . LEU A 1 85 ? 18.342 -8.512 -34.630 1.00 94.75 85 LEU A C 1
ATOM 604 O O . LEU A 1 85 ? 18.053 -7.946 -35.683 1.00 94.75 85 LEU A O 1
ATOM 608 N N . PHE A 1 86 ? 17.425 -9.088 -33.858 1.00 95.31 86 PHE A N 1
ATOM 609 C CA . PHE A 1 86 ? 15.987 -8.987 -34.083 1.00 95.31 86 PHE A CA 1
ATOM 610 C C . PHE A 1 86 ? 15.330 -8.246 -32.916 1.00 95.31 86 PHE A C 1
ATOM 612 O O . PHE A 1 86 ? 15.424 -8.684 -31.771 1.00 95.31 86 PHE A O 1
ATOM 619 N N . ILE A 1 87 ? 14.668 -7.129 -33.211 1.00 93.44 87 ILE A N 1
ATOM 620 C CA . ILE A 1 87 ? 13.820 -6.369 -32.285 1.00 93.44 87 ILE A CA 1
ATOM 621 C C . ILE A 1 87 ? 12.373 -6.801 -32.534 1.00 93.44 87 ILE A C 1
ATOM 623 O O . ILE A 1 87 ? 11.955 -6.886 -33.688 1.00 93.44 87 ILE A O 1
ATOM 627 N N . ALA A 1 88 ? 11.620 -7.089 -31.471 1.00 91.44 88 ALA A N 1
ATOM 628 C CA . ALA A 1 88 ? 10.258 -7.614 -31.571 1.00 91.44 88 ALA A CA 1
ATOM 629 C C . ALA A 1 88 ? 9.206 -6.525 -31.855 1.00 91.44 88 ALA A C 1
ATOM 631 O O . ALA A 1 88 ? 8.289 -6.747 -32.644 1.00 91.44 88 ALA A O 1
ATOM 632 N N . GLU A 1 89 ? 9.349 -5.349 -31.235 1.00 88.62 89 GLU A N 1
ATOM 633 C CA . GLU A 1 89 ? 8.362 -4.264 -31.263 1.00 88.62 89 GLU A CA 1
ATOM 634 C C . GLU A 1 89 ? 9.036 -2.897 -31.507 1.00 88.62 89 GLU A C 1
ATOM 636 O O . GLU A 1 89 ? 9.746 -2.415 -30.620 1.00 88.62 89 GLU A O 1
ATOM 641 N N . PRO A 1 90 ? 8.819 -2.250 -32.673 1.00 88.38 90 PRO A N 1
ATOM 642 C CA . PRO A 1 90 ? 8.261 -2.832 -33.896 1.00 88.38 90 PRO A CA 1
ATOM 643 C C . PRO A 1 90 ? 9.200 -3.913 -34.474 1.00 88.38 90 PRO A C 1
ATOM 645 O O . PRO A 1 90 ? 10.414 -3.834 -34.272 1.00 88.38 90 PRO A O 1
ATOM 648 N N . PRO A 1 91 ? 8.676 -4.907 -35.217 1.00 90.31 91 PRO A N 1
ATOM 649 C CA . PRO A 1 91 ? 9.474 -6.022 -35.719 1.00 90.31 91 PRO A CA 1
ATOM 650 C C . PRO A 1 91 ? 10.530 -5.546 -36.726 1.00 90.31 91 PRO A C 1
ATOM 652 O O . PRO A 1 91 ? 10.204 -5.165 -37.851 1.00 90.31 91 PRO A O 1
ATOM 655 N N . LYS A 1 92 ? 11.807 -5.587 -36.330 1.00 90.88 92 LYS A N 1
ATOM 656 C CA . LYS A 1 92 ? 12.946 -5.093 -37.121 1.00 90.88 92 LYS A CA 1
ATOM 657 C C . LYS A 1 92 ? 14.107 -6.083 -37.060 1.00 90.88 92 LYS A C 1
ATOM 659 O O . LYS A 1 92 ? 14.591 -6.411 -35.981 1.00 90.88 92 LYS A O 1
ATOM 664 N N . LEU A 1 93 ? 14.570 -6.533 -38.226 1.00 92.00 93 LEU A N 1
ATOM 665 C CA . LEU A 1 93 ? 15.800 -7.314 -38.369 1.00 92.00 93 LEU A CA 1
ATOM 666 C C . LEU A 1 93 ? 16.962 -6.384 -38.742 1.00 92.00 93 LEU A C 1
ATOM 668 O O . LEU A 1 93 ? 16.790 -5.460 -39.536 1.00 92.00 93 LEU A O 1
ATOM 672 N N . VAL A 1 94 ? 18.135 -6.630 -38.166 1.00 90.44 94 VAL A N 1
ATOM 673 C CA . VAL A 1 94 ? 19.369 -5.872 -38.386 1.00 90.44 94 VAL A CA 1
ATOM 674 C C . VAL A 1 94 ? 20.524 -6.859 -38.540 1.00 90.44 94 VAL A C 1
ATOM 676 O O . VAL A 1 94 ? 20.788 -7.651 -37.635 1.00 90.44 94 VAL A O 1
ATOM 679 N N . VAL A 1 95 ? 21.231 -6.793 -39.668 1.00 89.75 95 VAL A N 1
ATOM 680 C CA . VAL A 1 95 ? 22.454 -7.569 -39.922 1.00 89.75 95 VAL A CA 1
ATOM 681 C C . VAL A 1 95 ? 23.665 -6.664 -39.704 1.00 89.75 95 VAL A C 1
ATOM 683 O O . VAL A 1 95 ? 23.736 -5.571 -40.268 1.00 89.75 95 VAL A O 1
ATOM 686 N N . PHE A 1 96 ? 24.624 -7.115 -38.892 1.00 84.50 96 PHE A N 1
ATOM 687 C CA . PHE A 1 96 ? 25.761 -6.313 -38.421 1.00 84.50 96 PHE A CA 1
ATOM 688 C C . PHE A 1 96 ? 26.599 -5.703 -39.554 1.00 84.50 96 PHE A C 1
ATOM 690 O O . PHE A 1 96 ? 26.991 -4.542 -39.465 1.00 84.50 96 PHE A O 1
ATOM 697 N N . GLN A 1 97 ? 26.841 -6.460 -40.629 1.00 78.94 97 GLN A N 1
ATOM 698 C CA . GLN A 1 97 ? 27.617 -5.988 -41.783 1.00 78.94 97 GLN A CA 1
ATOM 699 C C . GLN A 1 97 ? 26.879 -4.917 -42.604 1.00 78.94 97 GLN A C 1
ATOM 701 O O . GLN A 1 97 ? 27.513 -4.067 -43.220 1.00 78.94 97 GLN A O 1
ATOM 706 N N . GLN A 1 98 ? 25.543 -4.965 -42.621 1.00 76.25 98 GLN A N 1
ATOM 707 C CA . GLN A 1 98 ? 24.703 -4.152 -43.506 1.00 76.25 98 GLN A CA 1
ATOM 708 C C . GLN A 1 98 ? 24.244 -2.845 -42.841 1.00 76.25 98 GLN A C 1
ATOM 710 O O . GLN A 1 98 ? 24.018 -1.851 -43.526 1.00 76.25 98 GLN A O 1
ATOM 715 N N . ASN A 1 99 ? 24.067 -2.835 -41.512 1.00 73.12 99 ASN A N 1
ATOM 716 C CA . ASN A 1 99 ? 23.514 -1.689 -40.789 1.00 73.12 99 ASN A CA 1
ATOM 717 C C . ASN A 1 99 ? 24.042 -1.610 -39.342 1.00 73.12 99 ASN A C 1
ATOM 719 O O . ASN A 1 99 ? 23.523 -2.261 -38.434 1.00 73.12 99 ASN A O 1
ATOM 723 N N . ASN A 1 100 ? 25.079 -0.795 -39.127 1.00 71.56 100 ASN A N 1
ATOM 724 C CA . ASN A 1 100 ? 25.738 -0.606 -37.832 1.00 71.56 100 ASN A CA 1
ATOM 725 C C . ASN A 1 100 ? 25.785 0.885 -37.450 1.00 71.56 100 ASN A C 1
ATOM 727 O O . ASN A 1 100 ? 26.730 1.603 -37.777 1.00 71.56 100 ASN A O 1
ATOM 731 N N . SER A 1 101 ? 24.738 1.359 -36.773 1.00 77.94 101 SER A N 1
ATOM 732 C CA . SER A 1 101 ? 24.613 2.744 -36.308 1.00 77.94 101 SER A CA 1
ATOM 733 C C . SER A 1 101 ? 25.245 2.974 -34.924 1.00 77.94 101 SER A C 1
ATOM 735 O O . SER A 1 101 ? 25.533 2.046 -34.162 1.00 77.94 101 SER A O 1
ATOM 737 N N . ILE A 1 102 ? 25.394 4.249 -34.545 1.00 75.12 102 ILE A N 1
ATOM 738 C CA . ILE A 1 102 ? 25.842 4.654 -33.200 1.00 75.12 102 ILE A CA 1
ATOM 739 C C . ILE A 1 102 ? 24.870 4.162 -32.111 1.00 75.12 102 ILE A C 1
ATOM 741 O O . ILE A 1 102 ? 25.314 3.750 -31.041 1.00 75.12 102 ILE A O 1
ATOM 745 N N . THR A 1 103 ? 23.564 4.142 -32.393 1.00 72.75 103 THR A N 1
ATOM 746 C CA . THR A 1 103 ? 22.509 3.656 -31.486 1.00 72.75 103 THR A CA 1
ATOM 747 C C . THR A 1 103 ? 22.554 2.136 -31.301 1.00 72.75 103 THR A C 1
ATOM 749 O O . THR A 1 103 ? 22.434 1.645 -30.179 1.00 72.75 103 THR A O 1
ATOM 752 N N . LEU A 1 104 ? 22.828 1.380 -32.370 1.00 85.06 104 LEU A N 1
ATOM 753 C CA . LEU A 1 104 ? 22.940 -0.083 -32.336 1.00 85.06 104 LEU A CA 1
ATOM 754 C C . LEU A 1 104 ? 24.200 -0.582 -31.602 1.00 85.06 104 LEU A C 1
ATOM 756 O O . LEU A 1 104 ? 24.227 -1.708 -31.099 1.00 85.06 104 LEU A O 1
ATOM 760 N N . ARG A 1 105 ? 25.230 0.265 -31.475 1.00 87.62 105 ARG A N 1
ATOM 761 C CA . ARG A 1 105 ? 26.529 -0.038 -30.843 1.00 87.62 105 ARG A CA 1
ATOM 762 C C . ARG A 1 105 ? 26.423 -0.689 -29.454 1.00 87.62 105 ARG A C 1
ATOM 764 O O . ARG A 1 105 ? 27.255 -1.536 -29.128 1.00 87.62 105 ARG A O 1
ATOM 771 N N . GLN A 1 106 ? 25.432 -0.323 -28.635 1.00 89.38 106 GLN A N 1
ATOM 772 C CA . GLN A 1 106 ? 25.283 -0.863 -27.272 1.00 89.38 106 GLN A CA 1
ATOM 773 C C . GLN A 1 106 ? 24.733 -2.305 -27.253 1.00 89.38 106 GLN A C 1
ATOM 775 O O . GLN A 1 106 ? 25.148 -3.103 -26.408 1.00 89.38 106 GLN A O 1
ATOM 780 N N . PHE A 1 107 ? 23.895 -2.689 -28.227 1.00 91.81 107 PHE A N 1
ATOM 781 C CA . PHE A 1 107 ? 23.458 -4.082 -28.401 1.00 91.81 107 PHE A CA 1
ATOM 782 C C . PHE A 1 107 ? 24.655 -4.977 -28.759 1.00 91.81 107 PHE A C 1
ATOM 784 O O . PHE A 1 107 ? 24.875 -6.008 -28.122 1.00 91.81 107 PHE A O 1
ATOM 791 N N . TRP A 1 108 ? 25.490 -4.544 -29.710 1.00 92.00 108 TRP A N 1
ATOM 792 C CA . TRP A 1 108 ? 26.689 -5.285 -30.124 1.00 92.00 108 TRP A CA 1
ATOM 793 C C . TRP A 1 108 ? 27.756 -5.362 -29.020 1.00 92.00 108 TRP A C 1
ATOM 795 O O . TRP A 1 108 ? 28.349 -6.420 -28.818 1.00 92.00 108 TRP A O 1
ATOM 805 N N . ARG A 1 109 ? 27.953 -4.290 -28.237 1.00 91.94 109 ARG A N 1
ATOM 806 C CA . ARG A 1 109 ? 28.808 -4.312 -27.032 1.00 91.94 109 ARG A CA 1
ATOM 807 C C . ARG A 1 109 ? 28.305 -5.290 -25.970 1.00 91.94 109 ARG A C 1
ATOM 809 O O . ARG A 1 109 ? 29.112 -6.005 -25.385 1.00 91.94 109 ARG A O 1
ATOM 816 N N . THR A 1 110 ? 26.992 -5.351 -25.748 1.00 92.88 110 THR A N 1
ATOM 817 C CA . THR A 1 110 ? 26.386 -6.306 -24.807 1.00 92.88 110 THR A CA 1
ATOM 818 C C . THR A 1 110 ? 26.569 -7.746 -25.282 1.00 92.88 110 THR A C 1
ATOM 820 O O . THR A 1 110 ? 26.953 -8.600 -24.494 1.00 92.88 110 THR A O 1
ATOM 823 N N . LEU A 1 111 ? 26.380 -8.022 -26.575 1.00 94.81 111 LEU A N 1
ATOM 824 C CA . LEU A 1 111 ? 26.655 -9.340 -27.154 1.00 94.81 111 LEU A CA 1
ATOM 825 C C . LEU A 1 111 ? 28.133 -9.748 -26.993 1.00 94.81 111 LEU A C 1
ATOM 827 O O . LEU A 1 111 ? 28.429 -10.901 -26.681 1.00 94.81 111 LEU A O 1
ATOM 831 N N . ALA A 1 112 ? 29.055 -8.797 -27.172 1.00 92.81 112 ALA A N 1
ATOM 832 C CA . ALA A 1 112 ? 30.491 -9.028 -27.057 1.00 92.81 112 ALA A CA 1
ATOM 833 C C . ALA A 1 112 ? 30.988 -9.209 -25.608 1.00 92.81 112 ALA A C 1
ATOM 835 O O . ALA A 1 112 ? 31.981 -9.909 -25.406 1.00 92.81 112 ALA A O 1
ATOM 836 N N . SER A 1 113 ? 30.324 -8.634 -24.594 1.00 92.81 113 SER A N 1
ATOM 837 C CA . SER A 1 113 ? 30.792 -8.703 -23.195 1.00 92.81 113 SER A CA 1
ATOM 838 C C . SER A 1 113 ? 30.882 -10.141 -22.669 1.00 92.81 113 SER A C 1
ATOM 840 O O . SER A 1 113 ? 31.810 -10.487 -21.939 1.00 92.81 113 SER A O 1
ATOM 842 N N . ALA A 1 114 ? 29.973 -11.013 -23.112 1.00 93.38 114 ALA A N 1
ATOM 843 C CA . ALA A 1 114 ? 29.971 -12.422 -22.746 1.00 93.38 114 ALA A CA 1
ATOM 844 C C . ALA A 1 114 ? 30.991 -13.278 -23.519 1.00 93.38 114 ALA A C 1
ATOM 846 O O . ALA A 1 114 ? 31.154 -14.452 -23.188 1.00 93.38 114 ALA A O 1
ATOM 847 N N . TRP A 1 115 ? 31.695 -12.743 -24.526 1.00 91.75 115 TRP A N 1
ATOM 848 C CA . TRP A 1 115 ? 32.563 -13.543 -25.403 1.00 91.75 115 TRP A CA 1
ATOM 849 C C . TRP A 1 115 ? 33.677 -14.278 -24.648 1.00 91.75 115 TRP A C 1
ATOM 851 O O . TRP A 1 115 ? 33.919 -15.459 -24.909 1.00 91.75 115 TRP A O 1
ATOM 861 N N . ASN A 1 116 ? 34.291 -13.625 -23.658 1.00 90.50 116 ASN A N 1
ATOM 862 C CA . ASN A 1 116 ? 35.313 -14.220 -22.787 1.00 90.50 116 ASN A CA 1
ATOM 863 C C . ASN A 1 116 ? 34.731 -14.826 -21.492 1.00 90.50 116 ASN A C 1
ATOM 865 O O . ASN A 1 116 ? 35.478 -15.374 -20.685 1.00 90.50 116 ASN A O 1
ATOM 869 N N . ALA A 1 117 ? 33.414 -14.749 -21.281 1.00 90.25 117 ALA A N 1
ATOM 870 C CA . ALA A 1 117 ? 32.763 -15.234 -20.069 1.00 90.25 117 ALA A CA 1
ATOM 871 C C . ALA A 1 117 ? 32.425 -16.736 -20.129 1.00 90.25 117 ALA A C 1
ATOM 873 O O . ALA A 1 117 ? 32.212 -17.334 -21.192 1.00 90.25 117 ALA A O 1
ATOM 874 N N . THR A 1 118 ? 32.339 -17.347 -18.947 1.00 86.56 118 THR A N 1
ATOM 875 C CA . THR A 1 118 ? 31.814 -18.704 -18.728 1.00 86.56 118 THR A CA 1
ATOM 876 C C . THR A 1 118 ? 30.375 -18.671 -18.204 1.00 86.56 118 THR A C 1
ATOM 878 O O . THR A 1 118 ? 29.552 -19.501 -18.599 1.00 86.56 118 THR A O 1
ATOM 881 N N . THR A 1 119 ? 30.027 -17.689 -17.376 1.00 92.00 119 THR A N 1
ATOM 882 C CA . THR A 1 119 ? 28.656 -17.393 -16.938 1.00 92.00 119 THR A CA 1
ATOM 883 C C . THR A 1 119 ? 27.894 -16.575 -17.986 1.00 92.00 119 THR A C 1
ATOM 885 O O . THR A 1 119 ? 28.438 -16.209 -19.029 1.00 92.00 119 THR A O 1
ATOM 888 N N . ALA A 1 120 ? 26.618 -16.298 -17.717 1.00 93.94 120 ALA A N 1
ATOM 889 C CA . ALA A 1 120 ? 25.942 -15.163 -18.335 1.00 93.94 120 ALA A CA 1
ATOM 890 C C . ALA A 1 120 ? 26.481 -13.841 -17.742 1.00 93.94 120 ALA A C 1
ATOM 892 O O . ALA A 1 120 ? 27.057 -13.836 -16.650 1.00 93.94 120 ALA A O 1
ATOM 893 N N . VAL A 1 121 ? 26.311 -12.736 -18.471 1.00 94.12 121 VAL A N 1
ATOM 894 C CA . VAL A 1 121 ? 26.762 -11.386 -18.098 1.00 94.12 121 VAL A CA 1
ATOM 895 C C . VAL A 1 121 ? 25.631 -10.395 -18.366 1.00 94.12 121 VAL A C 1
ATOM 897 O O . VAL A 1 121 ? 25.127 -10.329 -19.486 1.00 94.12 121 VAL A O 1
ATOM 900 N N . TRP A 1 122 ? 25.238 -9.619 -17.357 1.00 92.94 122 TRP A N 1
ATOM 901 C CA . TRP A 1 122 ? 24.275 -8.524 -17.509 1.00 92.94 122 TRP A CA 1
ATOM 902 C C . TRP A 1 122 ? 24.968 -7.246 -17.992 1.00 92.94 122 TRP A C 1
ATOM 904 O O . TRP A 1 122 ? 26.095 -6.954 -17.595 1.00 92.94 122 TRP A O 1
ATOM 914 N N . SER A 1 123 ? 24.293 -6.477 -18.846 1.00 92.06 123 SER A N 1
ATOM 915 C CA . SER A 1 123 ? 24.739 -5.145 -19.252 1.00 92.06 123 SER A CA 1
ATOM 916 C C . SER A 1 123 ? 24.329 -4.084 -18.232 1.00 92.06 123 SER A C 1
ATOM 918 O O . SER A 1 123 ? 23.296 -4.202 -17.569 1.00 92.06 123 SER A O 1
ATOM 920 N N . ASN A 1 124 ? 25.061 -2.972 -18.216 1.00 92.06 124 ASN A N 1
ATOM 921 C CA . ASN A 1 124 ? 24.506 -1.700 -17.760 1.00 92.06 124 ASN A CA 1
ATOM 922 C C . ASN A 1 124 ? 23.270 -1.340 -18.600 1.00 92.06 124 ASN A C 1
ATOM 924 O O . ASN A 1 124 ? 23.109 -1.815 -19.733 1.00 92.06 124 ASN A O 1
ATOM 928 N N . ALA A 1 125 ? 22.397 -0.497 -18.058 1.00 91.75 125 ALA A N 1
ATOM 929 C CA . ALA A 1 125 ? 21.263 0.016 -18.815 1.00 91.75 125 ALA A CA 1
ATOM 930 C C . ALA A 1 125 ? 21.644 1.246 -19.655 1.00 91.75 125 ALA A C 1
ATOM 932 O O . ALA A 1 125 ? 22.598 1.962 -19.345 1.00 91.75 125 ALA A O 1
ATOM 933 N N . TRP A 1 126 ? 20.891 1.496 -20.726 1.00 91.38 126 TRP A N 1
ATOM 934 C CA . TRP A 1 126 ? 21.049 2.693 -21.552 1.00 91.38 126 TRP A CA 1
ATOM 935 C C . TRP A 1 126 ? 19.714 3.186 -22.116 1.00 91.38 126 TRP A C 1
ATOM 937 O O . TRP A 1 126 ? 18.759 2.418 -22.244 1.00 91.38 126 TRP A O 1
ATOM 947 N N . PHE A 1 127 ? 19.645 4.466 -22.473 1.00 89.06 127 PHE A N 1
ATOM 948 C CA . PHE A 1 127 ? 18.512 5.055 -23.184 1.00 89.06 127 PHE A CA 1
ATOM 949 C C . PHE A 1 127 ? 18.730 4.969 -24.701 1.00 89.06 127 PHE A C 1
ATOM 951 O O . PHE A 1 127 ? 19.796 5.334 -25.201 1.00 89.06 127 PHE A O 1
ATOM 958 N N . SER A 1 128 ? 17.720 4.523 -25.451 1.00 87.56 128 SER A N 1
ATOM 959 C CA . SER A 1 128 ? 17.694 4.622 -26.915 1.00 87.56 128 SER A CA 1
ATOM 960 C C . SER A 1 128 ? 16.808 5.783 -27.366 1.00 87.56 128 SER A C 1
ATOM 962 O O . SER A 1 128 ? 15.690 5.951 -26.881 1.00 87.56 128 SER A O 1
ATOM 964 N N . CYS A 1 129 ? 17.296 6.546 -28.345 1.00 79.12 129 CYS A N 1
ATOM 965 C CA . CYS A 1 129 ? 16.549 7.582 -29.069 1.00 79.12 129 CYS A CA 1
ATOM 966 C C . CYS A 1 129 ? 16.159 7.168 -30.496 1.00 79.12 129 CYS A C 1
ATOM 968 O O . CYS A 1 129 ? 15.612 7.979 -31.241 1.00 79.12 129 CYS A O 1
ATOM 970 N N . GLU A 1 130 ? 16.500 5.954 -30.936 1.00 79.19 130 GLU A N 1
ATOM 971 C CA . GLU A 1 130 ? 16.199 5.529 -32.303 1.00 79.19 130 GLU A CA 1
ATOM 972 C C . GLU A 1 130 ? 14.708 5.199 -32.427 1.00 79.19 130 GLU A C 1
ATOM 974 O O . GLU A 1 130 ? 14.249 4.205 -31.859 1.00 79.19 130 GLU A O 1
ATOM 979 N N . LYS A 1 131 ? 13.979 6.032 -33.181 1.00 75.69 131 LYS A N 1
ATOM 980 C CA . LYS A 1 131 ? 12.522 5.992 -33.384 1.00 75.69 131 LYS A CA 1
ATOM 981 C C . LYS A 1 131 ? 11.957 4.572 -33.492 1.00 75.69 131 LYS A C 1
ATOM 983 O O . LYS A 1 131 ? 12.334 3.808 -34.380 1.00 75.69 131 LYS A O 1
ATOM 988 N N . GLY A 1 132 ? 11.028 4.240 -32.595 1.00 73.62 132 GLY A N 1
ATOM 989 C CA . GLY A 1 132 ? 10.430 2.903 -32.472 1.00 73.62 132 GLY A CA 1
ATOM 990 C C . GLY A 1 132 ? 11.134 1.984 -31.466 1.00 73.62 132 GLY A C 1
ATOM 991 O O . GLY A 1 132 ? 10.473 1.152 -30.859 1.00 73.62 132 GLY A O 1
ATOM 992 N N . SER A 1 133 ? 12.429 2.177 -31.203 1.00 78.31 133 SER A N 1
ATOM 993 C CA . SER A 1 133 ? 13.166 1.496 -30.122 1.00 78.31 133 SER A CA 1
ATOM 994 C C . SER A 1 133 ? 13.305 2.358 -28.858 1.00 78.31 133 SER A C 1
ATOM 996 O O . SER A 1 133 ? 14.121 2.059 -27.995 1.00 78.31 133 SER A O 1
ATOM 998 N N . GLU A 1 134 ? 12.568 3.462 -28.749 1.00 84.31 134 GLU A N 1
ATOM 999 C CA . GLU A 1 134 ? 12.852 4.523 -27.775 1.00 84.31 134 GLU A CA 1
ATOM 1000 C C . GLU A 1 134 ? 12.622 4.107 -26.307 1.00 84.31 134 GLU A C 1
ATOM 1002 O O . GLU A 1 134 ? 11.760 3.276 -25.996 1.00 84.31 134 GLU A O 1
ATOM 1007 N N . GLY A 1 135 ? 13.390 4.707 -25.392 1.00 88.38 135 GLY A N 1
ATOM 1008 C CA . GLY A 1 135 ? 13.338 4.445 -23.949 1.00 88.38 135 GLY A CA 1
ATOM 1009 C C . GLY A 1 135 ? 14.479 3.563 -23.426 1.00 88.38 135 GLY A C 1
ATOM 1010 O O . GLY A 1 135 ? 15.489 3.354 -24.100 1.00 88.38 135 GLY A O 1
ATOM 1011 N N . TRP A 1 136 ? 14.328 3.065 -22.197 1.00 90.88 136 TRP A N 1
ATOM 1012 C CA . TRP A 1 136 ? 15.362 2.308 -21.487 1.00 90.88 136 TRP A CA 1
ATOM 1013 C C . TRP A 1 136 ? 15.507 0.860 -21.964 1.00 90.88 136 TRP A C 1
ATOM 1015 O O . TRP A 1 136 ? 14.523 0.122 -22.048 1.00 90.88 136 TRP A O 1
ATOM 1025 N N . TRP A 1 137 ? 16.753 0.424 -22.140 1.00 92.06 137 TRP A N 1
ATOM 1026 C CA . TRP A 1 137 ? 17.154 -0.944 -22.464 1.00 92.06 137 TRP A CA 1
ATOM 1027 C C . TRP A 1 137 ? 18.172 -1.486 -21.464 1.00 92.06 137 TRP A C 1
ATOM 1029 O O . TRP A 1 137 ? 18.968 -0.747 -20.892 1.00 92.06 137 TRP A O 1
ATOM 1039 N N . GLY A 1 138 ? 18.170 -2.805 -21.298 1.00 92.56 138 GLY A N 1
ATOM 1040 C CA . GLY A 1 138 ? 19.247 -3.573 -20.675 1.00 92.56 138 GLY A CA 1
ATOM 1041 C C . GLY A 1 138 ? 19.113 -5.042 -21.070 1.00 92.56 138 GLY A C 1
ATOM 1042 O O . GLY A 1 138 ? 18.024 -5.482 -21.449 1.00 92.56 138 GLY A O 1
ATOM 1043 N N . GLY A 1 139 ? 20.199 -5.808 -21.019 1.00 93.00 139 GLY A N 1
ATOM 1044 C CA . GLY A 1 139 ? 20.184 -7.197 -21.473 1.00 93.00 139 GLY A CA 1
ATOM 1045 C C . GLY A 1 139 ? 21.133 -8.115 -20.724 1.00 93.00 139 GLY A C 1
ATOM 1046 O O . GLY A 1 139 ? 21.942 -7.682 -19.907 1.00 93.00 139 GLY A O 1
ATOM 1047 N N . VAL A 1 140 ? 21.019 -9.401 -21.038 1.00 94.75 140 VAL A N 1
ATOM 1048 C CA . VAL A 1 140 ? 21.887 -10.471 -20.553 1.00 94.75 140 VAL A CA 1
ATOM 1049 C C . VAL A 1 140 ? 22.464 -11.232 -21.739 1.00 94.75 140 VAL A C 1
ATOM 1051 O O . VAL A 1 140 ? 21.739 -11.603 -22.662 1.00 94.75 140 VAL A O 1
ATOM 1054 N N . ALA A 1 141 ? 23.775 -11.451 -21.726 1.00 96.69 141 ALA A N 1
ATOM 1055 C CA . ALA A 1 141 ? 24.514 -12.115 -22.789 1.00 96.69 141 ALA A CA 1
ATOM 1056 C C . ALA A 1 141 ? 25.214 -13.382 -22.287 1.00 96.69 141 ALA A C 1
ATOM 1058 O O . ALA A 1 141 ? 25.628 -13.467 -21.131 1.00 96.69 141 ALA A O 1
ATOM 1059 N N . ALA A 1 142 ? 25.372 -14.368 -23.168 1.00 97.38 142 ALA A N 1
ATOM 1060 C CA . ALA A 1 142 ? 26.099 -15.604 -22.903 1.00 97.38 142 ALA A CA 1
ATOM 1061 C C . ALA A 1 142 ? 26.822 -16.094 -24.167 1.00 97.38 142 ALA A C 1
ATOM 1063 O O . ALA A 1 142 ? 26.247 -16.087 -25.255 1.00 97.38 142 ALA A O 1
ATOM 1064 N N . ALA A 1 143 ? 28.057 -16.583 -24.020 1.00 96.38 143 ALA A N 1
ATOM 1065 C CA . ALA A 1 143 ? 28.792 -17.267 -25.087 1.00 96.38 143 ALA A CA 1
ATOM 1066 C C . ALA A 1 143 ? 28.978 -18.755 -24.769 1.00 96.38 143 ALA A C 1
ATOM 1068 O O . ALA A 1 143 ? 29.253 -19.142 -23.630 1.00 96.38 143 ALA A O 1
ATOM 1069 N N . ARG A 1 144 ? 28.820 -19.617 -25.773 1.00 95.81 144 ARG A N 1
ATOM 1070 C CA . ARG A 1 144 ? 28.926 -21.080 -25.657 1.00 95.81 144 ARG A CA 1
ATOM 1071 C C . ARG A 1 144 ? 29.741 -21.646 -26.820 1.00 95.81 144 ARG A C 1
ATOM 1073 O O . ARG A 1 144 ? 30.059 -20.932 -27.764 1.00 95.81 144 ARG A O 1
ATOM 1080 N N . GLY A 1 145 ? 30.117 -22.920 -26.725 1.00 90.75 145 GLY A N 1
ATOM 1081 C CA . GLY A 1 145 ? 31.009 -23.570 -27.688 1.00 90.75 145 GLY A CA 1
ATOM 1082 C C . GLY A 1 145 ? 32.492 -23.232 -27.486 1.00 90.75 145 GLY A C 1
ATOM 1083 O O . GLY A 1 145 ? 32.867 -22.379 -26.671 1.00 90.75 145 GLY A O 1
ATOM 1084 N N . SER A 1 146 ? 33.335 -23.941 -28.233 1.00 88.12 146 SER A N 1
ATOM 1085 C CA . SER A 1 146 ? 34.798 -23.892 -28.180 1.00 88.12 146 SER A CA 1
ATOM 1086 C C . SER A 1 146 ? 35.393 -23.736 -29.583 1.00 88.12 146 SER A C 1
ATOM 1088 O O . SER A 1 146 ? 34.761 -24.084 -30.583 1.00 88.12 146 SER A O 1
ATOM 1090 N N . GLY A 1 147 ? 36.615 -23.197 -29.656 1.00 87.44 147 GLY A N 1
ATOM 1091 C CA . GLY A 1 147 ? 37.332 -23.003 -30.919 1.00 87.44 147 GLY A CA 1
ATOM 1092 C C . GLY A 1 147 ? 36.502 -22.226 -31.958 1.00 87.44 147 GLY A C 1
ATOM 1093 O O . GLY A 1 147 ? 35.878 -21.225 -31.594 1.00 87.44 147 GLY A O 1
ATOM 1094 N N . PRO A 1 148 ? 36.460 -22.669 -33.230 1.00 86.75 148 PRO A N 1
ATOM 1095 C CA . PRO A 1 148 ? 35.775 -21.939 -34.296 1.00 86.75 148 PRO A CA 1
ATOM 1096 C C . PRO A 1 148 ? 34.244 -21.932 -34.157 1.00 86.75 148 PRO A C 1
ATOM 1098 O O . PRO A 1 148 ? 33.592 -21.049 -34.703 1.00 86.75 148 PRO A O 1
ATOM 1101 N N . ALA A 1 149 ? 33.668 -22.875 -33.403 1.00 90.50 149 ALA A N 1
ATOM 1102 C CA . ALA A 1 149 ? 32.225 -22.971 -33.194 1.00 90.50 149 ALA A CA 1
ATOM 1103 C C . ALA A 1 149 ? 31.695 -22.055 -32.074 1.00 90.50 149 ALA A C 1
ATOM 1105 O O . ALA A 1 149 ? 30.487 -22.021 -31.823 1.00 90.50 149 ALA A O 1
ATOM 1106 N N . ARG A 1 150 ? 32.576 -21.334 -31.360 1.00 93.12 150 ARG A N 1
ATOM 1107 C CA . ARG A 1 150 ? 32.164 -20.455 -30.260 1.00 93.12 150 ARG A CA 1
ATOM 1108 C C . ARG A 1 150 ? 31.218 -19.368 -30.778 1.00 93.12 150 ARG A C 1
ATOM 1110 O O . ARG A 1 150 ? 31.539 -18.653 -31.721 1.00 93.12 150 ARG A O 1
ATOM 1117 N N . SER A 1 151 ? 30.056 -19.259 -30.145 1.00 95.31 151 SER A N 1
ATOM 1118 C CA . SER A 1 151 ? 28.966 -18.376 -30.566 1.00 95.31 151 SER A CA 1
ATOM 1119 C C . SER A 1 151 ? 28.305 -17.724 -29.352 1.00 95.31 151 SER A C 1
ATOM 1121 O O . SER A 1 151 ? 28.284 -18.304 -28.262 1.00 95.31 151 SER A O 1
ATOM 1123 N N . ALA A 1 152 ? 27.776 -16.516 -29.526 1.00 96.31 152 ALA A N 1
ATOM 1124 C CA . ALA A 1 152 ? 27.151 -15.724 -28.472 1.00 96.31 152 ALA A CA 1
ATOM 1125 C C . ALA A 1 152 ? 25.687 -15.396 -28.787 1.00 96.31 152 ALA A C 1
ATOM 1127 O O . ALA A 1 152 ? 25.312 -15.215 -29.947 1.00 96.31 152 ALA A O 1
ATOM 1128 N N . ALA A 1 153 ? 24.882 -15.276 -27.733 1.00 97.38 153 ALA A N 1
ATOM 1129 C CA . ALA A 1 153 ? 23.523 -14.754 -27.783 1.00 97.38 153 ALA A CA 1
ATOM 1130 C C . ALA A 1 153 ? 23.305 -13.743 -26.650 1.00 97.38 153 ALA A C 1
ATOM 1132 O O . ALA A 1 153 ? 23.832 -13.916 -25.549 1.00 97.38 153 ALA A O 1
ATOM 1133 N N . ALA A 1 154 ? 22.513 -12.706 -26.912 1.00 96.94 154 ALA A N 1
ATOM 1134 C CA . ALA A 1 154 ? 22.105 -11.709 -25.932 1.00 96.94 154 ALA A CA 1
ATOM 1135 C C . ALA A 1 154 ? 20.599 -11.453 -26.015 1.00 96.94 154 ALA A C 1
ATOM 1137 O O . ALA A 1 154 ? 20.066 -11.211 -27.097 1.00 96.94 154 ALA A O 1
ATOM 1138 N N . LEU A 1 155 ? 19.924 -11.507 -24.867 1.00 95.69 155 LEU A N 1
ATOM 1139 C CA . LEU A 1 155 ? 18.497 -11.231 -24.705 1.00 95.69 155 LEU A CA 1
ATOM 1140 C C . LEU A 1 155 ? 18.342 -9.863 -24.044 1.00 95.69 155 LEU A C 1
ATOM 1142 O O . LEU A 1 155 ? 18.914 -9.608 -22.985 1.00 95.69 155 LEU A O 1
ATOM 1146 N N . PHE A 1 156 ? 17.541 -8.997 -24.652 1.00 94.50 156 PHE A N 1
ATOM 1147 C CA . PHE A 1 156 ? 17.325 -7.627 -24.203 1.00 94.50 156 PHE A CA 1
ATOM 1148 C C . PHE A 1 156 ? 15.882 -7.421 -23.760 1.00 94.50 156 PHE A C 1
ATOM 1150 O O . PHE A 1 156 ? 14.949 -7.944 -24.372 1.00 94.50 156 PHE A O 1
ATOM 1157 N N . ARG A 1 157 ? 15.690 -6.595 -22.732 1.00 91.81 157 ARG A N 1
ATOM 1158 C CA . ARG A 1 157 ? 14.378 -6.108 -22.304 1.00 91.81 157 ARG A CA 1
ATOM 1159 C C . ARG A 1 157 ? 14.344 -4.586 -22.300 1.00 91.81 157 ARG A C 1
ATOM 1161 O O . ARG A 1 157 ? 15.369 -3.929 -22.112 1.00 91.81 157 ARG A O 1
ATOM 1168 N N . ARG A 1 158 ? 13.136 -4.047 -22.442 1.00 90.31 158 ARG A N 1
ATOM 1169 C CA . ARG A 1 158 ? 12.842 -2.648 -22.130 1.00 90.31 158 ARG A CA 1
ATOM 1170 C C . ARG A 1 158 ? 12.542 -2.511 -20.633 1.00 90.31 158 ARG A C 1
ATOM 1172 O O . ARG A 1 158 ? 12.055 -3.462 -20.006 1.00 90.31 158 ARG A O 1
ATOM 1179 N N . TRP A 1 159 ? 12.832 -1.342 -20.071 1.00 89.69 159 TRP A N 1
ATOM 1180 C CA . TRP A 1 159 ? 12.512 -0.989 -18.684 1.00 89.69 159 TRP A CA 1
ATOM 1181 C C . TRP A 1 159 ? 11.516 0.181 -18.659 1.00 89.69 159 TRP A C 1
ATOM 1183 O O . TRP A 1 159 ? 11.724 1.157 -19.379 1.00 89.69 159 TRP A O 1
ATOM 1193 N N . PRO A 1 160 ? 10.429 0.113 -17.866 1.00 88.94 160 PRO A N 1
ATOM 1194 C CA . PRO A 1 160 ? 9.453 1.203 -17.786 1.00 88.94 160 PRO A CA 1
ATOM 1195 C C . PRO A 1 160 ? 9.980 2.393 -16.970 1.00 88.94 160 PRO A C 1
ATOM 1197 O O . PRO A 1 160 ? 9.622 3.534 -17.241 1.00 88.94 160 PRO A O 1
ATOM 1200 N N . ALA A 1 161 ? 10.843 2.122 -15.992 1.00 90.38 161 ALA A N 1
ATOM 1201 C CA . ALA A 1 161 ? 11.555 3.086 -15.168 1.00 90.38 161 ALA A CA 1
ATOM 1202 C C . ALA A 1 161 ? 12.895 2.476 -14.727 1.00 90.38 161 ALA A C 1
ATOM 1204 O O . ALA A 1 161 ? 13.051 1.251 -14.748 1.00 90.38 161 ALA A O 1
ATOM 1205 N N . LEU A 1 162 ? 13.836 3.324 -14.317 1.00 91.94 162 LEU A N 1
ATOM 1206 C CA . LEU A 1 162 ? 15.103 2.951 -13.678 1.00 91.94 162 LEU A CA 1
ATOM 1207 C C . LEU A 1 162 ? 15.381 3.890 -12.492 1.00 91.94 162 LEU A C 1
ATOM 1209 O O . LEU A 1 162 ? 14.864 5.008 -12.501 1.00 91.94 162 LEU A O 1
ATOM 1213 N N . PRO A 1 163 ? 16.175 3.483 -11.485 1.00 91.19 163 PRO A N 1
ATOM 1214 C CA . PRO A 1 163 ? 16.591 4.389 -10.417 1.00 91.19 163 PRO A CA 1
ATOM 1215 C C . PRO A 1 163 ? 17.396 5.566 -10.984 1.00 91.19 163 PRO A C 1
ATOM 1217 O O . PRO A 1 163 ? 18.180 5.392 -11.919 1.00 91.19 163 PRO A O 1
ATOM 1220 N N . CYS A 1 164 ? 17.205 6.758 -10.424 1.00 90.50 164 CYS A N 1
ATOM 1221 C CA . CYS A 1 164 ? 17.914 7.961 -10.859 1.00 90.50 164 CYS A CA 1
ATOM 1222 C C . CYS A 1 164 ? 19.428 7.861 -10.587 1.00 90.50 164 CYS A C 1
ATOM 1224 O O . CYS A 1 164 ? 19.842 7.570 -9.467 1.00 90.50 164 CYS A O 1
ATOM 1226 N N . GLU A 1 165 ? 20.257 8.162 -11.591 1.00 89.50 165 GLU A N 1
ATOM 1227 C CA . GLU A 1 165 ? 21.719 8.270 -11.458 1.00 89.50 165 GLU A CA 1
ATOM 1228 C C . GLU A 1 165 ? 22.203 9.694 -11.759 1.00 89.50 165 GLU A C 1
ATOM 1230 O O . GLU A 1 165 ? 21.592 10.397 -12.562 1.00 89.50 165 GLU A O 1
ATOM 1235 N N . GLU A 1 166 ? 23.372 10.073 -11.229 1.00 87.38 166 GLU A N 1
ATOM 1236 C CA . GLU A 1 166 ? 24.082 11.318 -11.587 1.00 87.38 166 GLU A CA 1
ATOM 1237 C C . GLU A 1 166 ? 24.231 11.506 -13.103 1.00 87.38 166 GLU A C 1
ATOM 1239 O O . GLU A 1 166 ? 24.115 12.615 -13.615 1.00 87.38 166 GLU A O 1
ATOM 1244 N N . ALA A 1 167 ? 24.452 10.406 -13.835 1.00 86.25 167 ALA A N 1
ATOM 1245 C CA . ALA A 1 167 ? 24.581 10.403 -15.292 1.00 86.25 167 ALA A CA 1
ATOM 1246 C C . ALA A 1 167 ? 23.320 10.924 -16.011 1.00 86.25 167 ALA A C 1
ATOM 1248 O O . ALA A 1 167 ? 23.393 11.317 -17.171 1.00 86.25 167 ALA A O 1
ATOM 1249 N N . MET A 1 168 ? 22.165 10.937 -15.338 1.00 88.12 168 MET A N 1
ATOM 1250 C CA . MET A 1 168 ? 20.909 11.449 -15.881 1.00 88.12 168 MET A CA 1
ATOM 1251 C C . MET A 1 168 ? 20.723 12.956 -15.666 1.00 88.12 168 MET A C 1
ATOM 1253 O O . MET A 1 168 ? 19.834 13.526 -16.292 1.00 88.12 168 MET A O 1
ATOM 1257 N N . TYR A 1 169 ? 21.495 13.616 -14.792 1.00 86.88 169 TYR A N 1
ATOM 1258 C CA . TYR A 1 169 ? 21.176 14.980 -14.337 1.00 86.88 169 TYR A CA 1
ATOM 1259 C C . TYR A 1 169 ? 21.125 15.993 -15.492 1.00 86.88 169 TYR A C 1
ATOM 1261 O O . TYR A 1 169 ? 20.188 16.788 -15.562 1.00 86.88 169 TYR A O 1
ATOM 1269 N N . ASP A 1 170 ? 22.032 15.897 -16.468 1.00 84.81 170 ASP A N 1
ATOM 1270 C CA . ASP A 1 170 ? 22.015 16.745 -17.672 1.00 84.81 170 ASP A CA 1
ATOM 1271 C C . ASP A 1 170 ? 20.732 16.565 -18.510 1.00 84.81 170 ASP A C 1
ATOM 1273 O O . ASP A 1 170 ? 20.237 17.514 -19.115 1.00 84.81 170 ASP A O 1
ATOM 1277 N N . TRP A 1 171 ? 20.152 15.358 -18.514 1.00 82.94 171 TRP A N 1
ATOM 1278 C CA . TRP A 1 171 ? 18.916 15.028 -19.238 1.00 82.94 171 TRP A CA 1
ATOM 1279 C C . TRP A 1 171 ? 17.645 15.390 -18.456 1.00 82.94 171 TRP A C 1
ATOM 1281 O O . TRP A 1 171 ? 16.613 15.675 -19.065 1.00 82.94 171 TRP A O 1
ATOM 1291 N N . LEU A 1 172 ? 17.708 15.398 -17.121 1.00 84.25 172 LEU A N 1
ATOM 1292 C CA . LEU A 1 172 ? 16.623 15.868 -16.249 1.00 84.25 172 LEU A CA 1
ATOM 1293 C C . LEU A 1 172 ? 16.591 17.409 -16.142 1.00 84.25 172 LEU A C 1
ATOM 1295 O O . LEU A 1 172 ? 15.559 17.987 -15.791 1.00 84.25 172 LEU A O 1
ATOM 1299 N N . GLY A 1 173 ? 17.695 18.079 -16.491 1.00 82.12 173 GLY A N 1
ATOM 1300 C CA . GLY A 1 173 ? 17.878 19.529 -16.369 1.00 82.12 173 GLY A CA 1
ATOM 1301 C C . GLY A 1 173 ? 18.387 19.975 -14.994 1.00 82.12 173 GLY A C 1
ATOM 1302 O O . GLY A 1 173 ? 18.096 21.093 -14.576 1.00 82.12 173 GLY A O 1
ATOM 1303 N N . GLY A 1 174 ? 19.099 19.095 -14.287 1.00 86.12 174 GLY A N 1
ATOM 1304 C CA . GLY A 1 174 ? 19.622 19.286 -12.935 1.00 86.12 174 GLY A CA 1
ATOM 1305 C C . GLY A 1 174 ? 19.521 18.009 -12.085 1.00 86.12 174 GLY A C 1
ATOM 1306 O O . GLY A 1 174 ? 18.975 17.001 -12.543 1.00 86.12 174 GLY A O 1
ATOM 1307 N N . PRO A 1 175 ? 20.028 18.029 -10.838 1.00 88.06 175 PRO A N 1
ATOM 1308 C CA . PRO A 1 175 ? 19.735 16.977 -9.868 1.00 88.06 175 PRO A CA 1
ATOM 1309 C C . PRO A 1 175 ? 18.222 16.929 -9.565 1.00 88.06 175 PRO A C 1
ATOM 1311 O O . PRO A 1 175 ? 17.565 17.976 -9.557 1.00 88.06 175 PRO A O 1
ATOM 1314 N N . PRO A 1 176 ? 17.640 15.743 -9.317 1.00 90.12 176 PRO A N 1
ATOM 1315 C CA . PRO A 1 176 ? 16.216 15.607 -9.031 1.00 90.12 176 PRO A CA 1
ATOM 1316 C C . PRO A 1 176 ? 15.852 16.196 -7.660 1.00 90.12 176 PRO A C 1
ATOM 1318 O O . PRO A 1 176 ? 16.629 16.119 -6.711 1.00 90.12 176 PRO A O 1
ATOM 1321 N N . LEU A 1 177 ? 14.629 16.718 -7.527 1.00 90.38 177 LEU A N 1
ATOM 1322 C CA . LEU A 1 177 ? 14.062 17.233 -6.271 1.00 90.38 177 LEU A CA 1
ATOM 1323 C C . LEU A 1 177 ? 13.602 16.103 -5.324 1.00 90.38 177 LEU A C 1
ATOM 1325 O O . LEU A 1 177 ? 12.536 16.190 -4.720 1.00 90.38 177 LEU A O 1
ATOM 1329 N N . CYS A 1 178 ? 14.391 15.037 -5.203 1.00 89.62 178 CYS A N 1
ATOM 1330 C CA . CYS A 1 178 ? 14.151 13.909 -4.305 1.00 89.62 178 CYS A CA 1
ATOM 1331 C C . CYS A 1 178 ? 15.295 13.853 -3.277 1.00 89.62 178 CYS A C 1
ATOM 1333 O O . CYS A 1 178 ? 16.457 13.780 -3.681 1.00 89.62 178 CYS A O 1
ATOM 1335 N N . ASP A 1 179 ? 15.014 13.878 -1.971 1.00 88.94 179 ASP A N 1
ATOM 1336 C CA . ASP A 1 179 ? 16.054 13.659 -0.959 1.00 88.94 179 ASP A CA 1
ATOM 1337 C C . ASP A 1 179 ? 16.566 12.210 -0.996 1.00 88.94 179 ASP A C 1
ATOM 1339 O O . ASP A 1 179 ? 15.814 11.262 -0.753 1.00 88.94 179 ASP A O 1
ATOM 1343 N N . ALA A 1 180 ? 17.863 12.040 -1.247 1.00 86.06 180 ALA A N 1
ATOM 1344 C CA . ALA A 1 180 ? 18.507 10.734 -1.360 1.00 86.06 180 ALA A CA 1
ATOM 1345 C C . ALA A 1 180 ? 18.506 9.920 -0.049 1.00 86.06 180 ALA A C 1
ATOM 1347 O O . ALA A 1 180 ? 18.720 8.709 -0.096 1.00 86.06 180 ALA A O 1
ATOM 1348 N N . ALA A 1 181 ? 18.277 10.552 1.110 1.00 85.38 181 ALA A N 1
ATOM 1349 C CA . ALA A 1 181 ? 18.210 9.857 2.395 1.00 85.38 181 ALA A CA 1
ATOM 1350 C C . ALA A 1 181 ? 16.814 9.288 2.717 1.00 85.38 181 ALA A C 1
ATOM 1352 O O . ALA A 1 181 ? 16.731 8.233 3.345 1.00 85.38 181 ALA A O 1
ATOM 1353 N N . THR A 1 182 ? 15.730 9.958 2.304 1.00 86.38 182 THR A N 1
ATOM 1354 C CA . THR A 1 182 ? 14.349 9.604 2.702 1.00 86.38 182 THR A CA 1
ATOM 1355 C C . THR A 1 182 ? 13.411 9.234 1.544 1.00 86.38 182 THR A C 1
ATOM 1357 O O . THR A 1 182 ? 12.283 8.786 1.786 1.00 86.38 182 THR A O 1
ATOM 1360 N N . THR A 1 183 ? 13.851 9.366 0.284 1.00 89.69 183 THR A N 1
ATOM 1361 C CA . THR A 1 183 ? 13.022 9.110 -0.911 1.00 89.69 183 THR A CA 1
ATOM 1362 C C . THR A 1 183 ? 13.643 8.132 -1.915 1.00 89.69 183 THR A C 1
ATOM 1364 O O . THR A 1 183 ? 14.859 7.971 -1.996 1.00 89.69 183 THR A O 1
ATOM 1367 N N . ASP A 1 184 ? 12.775 7.454 -2.664 1.00 90.88 184 ASP A N 1
ATOM 1368 C CA . ASP A 1 184 ? 13.080 6.706 -3.881 1.00 90.88 184 ASP A CA 1
ATOM 1369 C C . ASP A 1 184 ? 12.887 7.632 -5.096 1.00 90.88 184 ASP A C 1
ATOM 1371 O O . ASP A 1 184 ? 11.887 8.353 -5.175 1.00 90.88 184 ASP A O 1
ATOM 1375 N N . CYS A 1 185 ? 13.804 7.585 -6.068 1.00 92.31 185 CYS A N 1
ATOM 13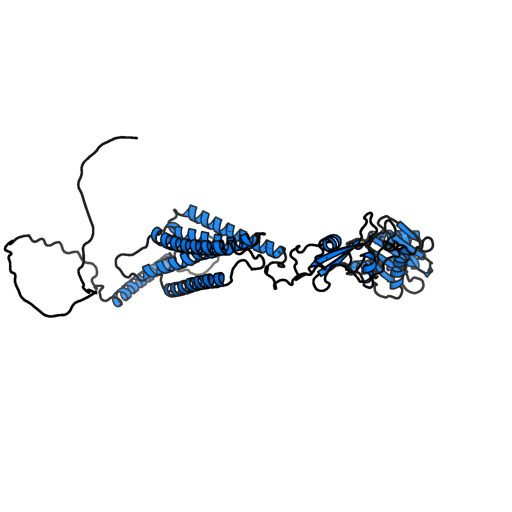76 C CA . CYS A 1 185 ? 13.724 8.339 -7.324 1.00 92.31 185 CYS A CA 1
ATOM 1377 C C . CYS A 1 185 ? 13.710 7.384 -8.524 1.00 92.31 185 CYS A C 1
ATOM 1379 O O . CYS A 1 185 ? 14.655 6.618 -8.722 1.00 92.31 185 CYS A O 1
ATOM 1381 N N . GLU A 1 186 ? 12.665 7.461 -9.350 1.00 92.38 186 GLU A N 1
ATOM 1382 C CA . GLU A 1 186 ? 12.543 6.721 -10.610 1.00 92.38 186 GLU A CA 1
ATOM 1383 C C . GLU A 1 186 ? 12.559 7.669 -11.815 1.00 92.38 186 GLU A C 1
ATOM 1385 O O . GLU A 1 186 ? 11.794 8.632 -11.872 1.00 92.38 186 GLU A O 1
ATOM 1390 N N . ALA A 1 187 ? 13.373 7.346 -12.820 1.00 91.50 187 ALA A N 1
ATOM 1391 C CA . ALA A 1 187 ? 13.427 8.012 -14.114 1.00 91.50 187 ALA A CA 1
ATOM 1392 C C . ALA A 1 187 ? 12.628 7.226 -15.169 1.00 91.50 187 ALA A C 1
ATOM 1394 O O . ALA A 1 187 ? 12.987 6.109 -15.557 1.00 91.50 187 ALA A O 1
ATOM 1395 N N . THR A 1 188 ? 11.548 7.825 -15.663 1.00 90.88 188 THR A N 1
ATOM 1396 C CA . THR A 1 188 ? 10.655 7.293 -16.703 1.00 90.88 188 THR A CA 1
ATOM 1397 C C . THR A 1 188 ? 10.922 7.952 -18.062 1.00 90.88 188 THR A C 1
ATOM 1399 O O . THR A 1 188 ? 11.187 9.155 -18.110 1.00 90.88 188 THR A O 1
ATOM 1402 N N . PRO A 1 189 ? 10.827 7.220 -19.187 1.00 88.00 189 PRO A N 1
ATOM 1403 C CA . PRO A 1 189 ? 10.916 7.822 -20.513 1.00 88.00 189 PRO A CA 1
ATOM 1404 C C . PRO A 1 189 ? 9.691 8.711 -20.772 1.00 88.00 189 PRO A C 1
ATOM 1406 O O . PRO A 1 189 ? 8.561 8.285 -20.532 1.00 88.00 189 PRO A O 1
ATOM 1409 N N . SER A 1 190 ? 9.913 9.917 -21.296 1.00 82.00 190 SER A N 1
ATOM 1410 C CA . SER A 1 190 ? 8.840 10.795 -21.769 1.00 82.00 190 SER A CA 1
ATOM 1411 C C . SER A 1 190 ? 8.840 10.848 -23.293 1.00 82.00 190 SER A C 1
ATOM 1413 O O . SER A 1 190 ? 9.880 11.023 -23.929 1.00 82.00 190 SER A O 1
ATOM 1415 N N . PHE A 1 191 ? 7.655 10.668 -23.874 1.00 68.75 191 PHE A N 1
ATOM 1416 C CA . PHE A 1 191 ? 7.418 10.641 -25.321 1.00 68.75 191 PHE A CA 1
ATOM 1417 C C . PHE A 1 191 ? 6.559 11.838 -25.779 1.00 68.75 191 PHE A C 1
ATOM 1419 O O . PHE A 1 191 ? 5.895 11.776 -26.813 1.00 68.75 191 PHE A O 1
ATOM 1426 N N . GLY A 1 192 ? 6.520 12.906 -24.973 1.00 60.72 192 GLY A N 1
ATOM 1427 C CA . GLY A 1 192 ? 5.784 14.137 -25.265 1.00 60.72 192 GLY A CA 1
ATOM 1428 C C . GLY A 1 192 ? 6.462 15.029 -26.313 1.00 60.72 192 GLY A C 1
ATOM 1429 O O . GLY A 1 192 ? 7.581 14.782 -26.751 1.00 60.72 192 GLY A O 1
ATOM 1430 N N . SER A 1 193 ? 5.789 16.115 -26.699 1.00 51.72 193 SER A N 1
ATOM 1431 C CA . SER A 1 193 ? 6.274 17.086 -27.693 1.00 51.72 193 SER A CA 1
ATOM 1432 C C . SER A 1 193 ? 7.205 18.168 -27.114 1.00 51.72 193 SER A C 1
ATOM 1434 O O . SER A 1 193 ? 7.184 19.303 -27.586 1.00 51.72 193 SER A O 1
ATOM 1436 N N . GLY A 1 194 ? 7.957 17.855 -26.057 1.00 58.50 194 GLY A N 1
ATOM 1437 C CA . GLY A 1 194 ? 8.905 18.769 -25.409 1.00 58.50 194 GLY A CA 1
ATOM 1438 C C . GLY A 1 194 ? 10.339 18.244 -25.484 1.00 58.50 194 GLY A C 1
ATOM 1439 O O . GLY A 1 194 ? 10.557 17.062 -25.731 1.00 58.50 194 GLY A O 1
ATOM 1440 N N . ASP A 1 195 ? 11.325 19.104 -25.224 1.00 62.81 195 ASP A N 1
ATOM 1441 C CA . ASP A 1 195 ? 12.751 18.746 -25.344 1.00 62.81 195 ASP A CA 1
ATOM 1442 C C . ASP A 1 195 ? 13.225 17.678 -24.332 1.00 62.81 195 ASP A C 1
ATOM 1444 O O . ASP A 1 195 ? 14.280 17.062 -24.509 1.00 62.81 195 ASP A O 1
ATOM 1448 N N . ARG A 1 196 ? 12.450 17.424 -23.267 1.00 68.69 196 ARG A N 1
ATOM 1449 C CA . ARG A 1 196 ? 12.763 16.430 -22.229 1.00 68.69 196 ARG A CA 1
ATOM 1450 C C . ARG A 1 196 ? 12.332 15.024 -22.649 1.00 68.69 196 ARG A C 1
ATOM 1452 O O . ARG A 1 196 ? 11.152 14.697 -22.647 1.00 68.69 196 ARG A O 1
ATOM 1459 N N . ARG A 1 197 ? 13.319 14.165 -22.924 1.00 76.31 197 ARG A N 1
ATOM 1460 C CA . ARG A 1 197 ? 13.139 12.729 -23.244 1.00 76.31 197 ARG A CA 1
ATOM 1461 C C . ARG A 1 197 ? 12.954 11.833 -22.012 1.00 76.31 197 ARG A C 1
ATOM 1463 O O . ARG A 1 197 ? 12.603 10.662 -22.143 1.00 76.31 197 ARG A O 1
ATOM 1470 N N . ILE A 1 198 ? 13.247 12.356 -20.822 1.00 86.19 198 ILE A N 1
ATOM 1471 C CA . ILE A 1 198 ? 13.183 11.646 -19.542 1.00 86.19 198 ILE A CA 1
ATOM 1472 C C . ILE A 1 198 ? 12.514 12.576 -18.529 1.00 86.19 198 ILE A C 1
ATOM 1474 O O . ILE A 1 198 ? 12.832 13.763 -18.458 1.00 86.19 198 ILE A O 1
ATOM 1478 N N . GLU A 1 199 ? 11.608 12.022 -17.733 1.00 89.12 199 GLU A N 1
ATOM 1479 C CA . GLU A 1 199 ? 11.021 12.663 -16.558 1.00 89.12 199 GLU A CA 1
ATOM 1480 C C . GLU A 1 199 ? 11.349 11.828 -15.319 1.00 89.12 199 GLU A C 1
ATOM 1482 O O . GLU A 1 199 ? 11.496 10.610 -15.413 1.00 89.12 199 GLU A O 1
ATOM 1487 N N . TYR A 1 200 ? 11.451 12.468 -14.154 1.00 90.94 200 TYR A N 1
ATOM 1488 C CA . TYR A 1 200 ? 11.652 11.773 -12.883 1.00 90.94 200 TYR A CA 1
ATOM 1489 C C . TYR A 1 200 ? 10.432 11.907 -11.972 1.00 90.94 200 TYR A C 1
ATOM 1491 O O . TYR A 1 200 ? 9.671 12.878 -12.049 1.00 90.94 200 TYR A O 1
ATOM 1499 N N . ARG A 1 201 ? 10.274 10.932 -11.078 1.00 91.94 201 ARG A N 1
ATOM 1500 C CA . ARG A 1 201 ? 9.288 10.922 -9.999 1.00 91.94 201 ARG A CA 1
ATOM 1501 C C . ARG A 1 201 ? 9.943 10.509 -8.684 1.00 91.94 201 ARG A C 1
ATOM 1503 O O . ARG A 1 201 ? 10.784 9.613 -8.672 1.00 91.94 201 ARG A O 1
ATOM 1510 N N . CYS A 1 202 ? 9.538 11.156 -7.598 1.00 91.69 202 CYS A N 1
ATOM 1511 C CA . CYS A 1 202 ? 9.984 10.872 -6.238 1.00 91.69 202 CYS A CA 1
ATOM 1512 C C . CYS A 1 202 ? 8.863 10.184 -5.443 1.00 91.69 202 CYS A C 1
ATOM 1514 O O . CYS A 1 202 ? 7.680 10.419 -5.702 1.00 91.69 202 CYS A O 1
ATOM 1516 N N . LYS A 1 203 ? 9.216 9.383 -4.439 1.00 89.12 203 LYS A N 1
ATOM 1517 C CA . LYS A 1 203 ? 8.281 8.793 -3.466 1.00 89.12 203 LYS A CA 1
ATOM 1518 C C . LYS A 1 203 ? 9.002 8.584 -2.134 1.00 89.12 203 LYS A C 1
ATOM 1520 O O . LYS A 1 203 ? 10.194 8.312 -2.139 1.00 89.12 203 LYS A O 1
ATOM 1525 N N . CYS A 1 204 ? 8.316 8.665 -0.996 1.00 87.00 204 CYS A N 1
ATOM 1526 C CA . CYS A 1 204 ? 8.926 8.297 0.287 1.00 87.00 204 CYS A CA 1
ATOM 1527 C C . CYS A 1 204 ? 9.353 6.818 0.319 1.00 87.00 204 CYS A C 1
ATOM 1529 O O . CYS A 1 204 ? 8.580 5.942 -0.086 1.00 87.00 204 CYS A O 1
ATOM 1531 N N . GLN A 1 205 ? 10.550 6.544 0.848 1.00 86.56 205 GLN A N 1
ATOM 1532 C CA . GLN A 1 205 ? 11.045 5.178 1.049 1.00 86.56 205 GLN A CA 1
ATOM 1533 C C . GLN A 1 205 ? 10.160 4.391 2.027 1.00 86.56 205 GLN A C 1
ATOM 1535 O O . GLN A 1 205 ? 9.422 4.954 2.841 1.00 86.56 205 GLN A O 1
ATOM 1540 N N . ALA A 1 206 ? 10.275 3.061 2.005 1.00 77.94 206 ALA A N 1
ATOM 1541 C CA . ALA A 1 206 ? 9.665 2.214 3.026 1.00 77.94 206 ALA A CA 1
ATOM 1542 C C . ALA A 1 206 ? 10.140 2.635 4.433 1.00 77.94 206 ALA A C 1
ATOM 1544 O O . ALA A 1 206 ? 11.335 2.649 4.713 1.00 77.94 206 ALA A O 1
ATOM 1545 N N . GLY A 1 207 ? 9.199 2.984 5.315 1.00 72.94 207 GLY A N 1
ATOM 1546 C CA . GLY A 1 207 ? 9.515 3.541 6.637 1.00 72.94 207 GLY A CA 1
ATOM 1547 C C . GLY A 1 207 ? 9.577 5.073 6.703 1.00 72.94 207 GLY A C 1
ATOM 1548 O O . GLY A 1 207 ? 9.892 5.593 7.773 1.00 72.94 207 GLY A O 1
ATOM 1549 N N . HIS A 1 208 ? 9.201 5.786 5.631 1.00 77.50 208 HIS A N 1
ATOM 1550 C CA . HIS A 1 208 ? 9.040 7.245 5.620 1.00 77.50 208 HIS A CA 1
ATOM 1551 C C . HIS A 1 208 ? 7.678 7.706 5.044 1.00 77.50 208 HIS A C 1
ATOM 1553 O O . HIS A 1 208 ? 7.040 6.994 4.267 1.00 77.50 208 HIS A O 1
ATOM 1559 N N . TRP A 1 209 ? 7.231 8.911 5.422 1.00 75.19 209 TRP A N 1
ATOM 1560 C CA . TRP A 1 209 ? 5.945 9.530 5.046 1.00 75.19 209 TRP A CA 1
ATOM 1561 C C . TRP A 1 209 ? 6.070 11.049 4.809 1.00 75.19 209 TRP A C 1
ATOM 1563 O O . TRP A 1 209 ? 6.845 11.720 5.490 1.00 75.19 209 TRP A O 1
ATOM 1573 N N . ASN A 1 210 ? 5.257 11.599 3.902 1.00 78.56 210 ASN A N 1
ATOM 1574 C CA . ASN A 1 210 ? 5.048 13.040 3.720 1.00 78.56 210 ASN A CA 1
ATOM 1575 C C . ASN A 1 210 ? 3.542 13.350 3.601 1.00 78.56 210 ASN A C 1
ATOM 1577 O O . ASN A 1 210 ? 2.774 12.508 3.139 1.00 78.56 210 ASN A O 1
ATOM 1581 N N . GLU A 1 211 ? 3.125 14.567 3.962 1.00 70.50 211 GLU A N 1
ATOM 1582 C CA . GLU A 1 211 ? 1.727 15.029 3.964 1.00 70.50 211 GLU A CA 1
ATOM 1583 C C . GLU A 1 211 ? 1.042 14.927 2.590 1.00 70.50 211 GLU A C 1
ATOM 1585 O O . GLU A 1 211 ? -0.154 14.649 2.515 1.00 70.50 211 GLU A O 1
ATOM 1590 N N . GLY A 1 212 ? 1.810 15.049 1.498 1.00 65.69 212 GLY A N 1
ATOM 1591 C CA . GLY A 1 212 ? 1.350 14.801 0.123 1.00 65.69 212 GLY A CA 1
ATOM 1592 C C . GLY A 1 212 ? 0.983 13.339 -0.193 1.00 65.69 212 GLY A C 1
ATOM 1593 O O . GLY A 1 212 ? 0.568 13.039 -1.312 1.00 65.69 212 GLY A O 1
ATOM 1594 N N . GLY A 1 213 ? 1.119 12.425 0.772 1.00 67.38 213 GLY A N 1
ATOM 1595 C CA . GLY A 1 213 ? 0.778 11.011 0.659 1.00 67.38 213 GLY A CA 1
ATOM 1596 C C . GLY A 1 213 ? 1.971 10.096 0.362 1.00 67.38 213 GLY A C 1
ATOM 1597 O O . GLY A 1 213 ? 3.094 10.527 0.117 1.00 67.38 213 GLY A O 1
ATOM 1598 N N . SER A 1 214 ? 1.709 8.787 0.335 1.00 68.50 214 SER A N 1
ATOM 1599 C CA . SER A 1 214 ? 2.678 7.732 -0.013 1.00 68.50 214 SER A CA 1
ATOM 1600 C C . SER A 1 214 ? 2.786 7.456 -1.526 1.00 68.50 214 SER A C 1
ATOM 1602 O O . SER A 1 214 ? 3.337 6.430 -1.940 1.00 68.50 214 SER A O 1
ATOM 1604 N N . GLY A 1 215 ? 2.219 8.338 -2.354 1.00 78.44 215 GLY A N 1
ATOM 1605 C CA . GLY A 1 215 ? 2.187 8.217 -3.812 1.00 78.44 215 GLY A CA 1
ATOM 1606 C C . GLY A 1 215 ? 3.491 8.639 -4.495 1.00 78.44 215 GLY A C 1
ATOM 1607 O O . GLY A 1 215 ? 4.397 9.189 -3.873 1.00 78.44 215 GLY A O 1
ATOM 1608 N N . TRP A 1 216 ? 3.571 8.395 -5.804 1.00 85.81 216 TRP A N 1
ATOM 1609 C CA . TRP A 1 216 ? 4.617 8.969 -6.651 1.00 85.81 216 TRP A CA 1
ATOM 1610 C C . TRP A 1 216 ? 4.271 10.420 -7.004 1.00 85.81 216 TRP A C 1
ATOM 1612 O O . TRP A 1 216 ? 3.207 10.675 -7.568 1.00 85.81 216 TRP A O 1
ATOM 1622 N N . LEU A 1 217 ? 5.186 11.344 -6.720 1.00 87.88 217 LEU A N 1
ATOM 1623 C CA . LEU A 1 217 ? 5.108 12.761 -7.074 1.00 87.88 217 LEU A CA 1
ATOM 1624 C C . LEU A 1 217 ? 6.049 13.044 -8.250 1.00 87.88 217 LEU A C 1
ATOM 1626 O O . LEU A 1 217 ? 7.209 12.635 -8.234 1.00 87.88 217 LEU A O 1
ATOM 1630 N N . SER A 1 218 ? 5.573 13.746 -9.277 1.00 88.31 218 SER A N 1
ATOM 1631 C CA . SER A 1 218 ? 6.381 14.057 -10.462 1.00 88.31 218 SER A CA 1
ATOM 1632 C C . SER A 1 218 ? 7.345 15.218 -10.205 1.00 88.31 218 SER A C 1
ATOM 1634 O O . SER A 1 218 ? 7.013 16.180 -9.508 1.00 88.31 218 SER A O 1
ATOM 1636 N N . GLY A 1 219 ? 8.511 15.203 -10.856 1.00 84.94 219 GLY A N 1
ATOM 1637 C CA . GLY A 1 219 ? 9.472 16.308 -10.793 1.00 84.94 219 GLY A CA 1
ATOM 1638 C C . GLY A 1 219 ? 8.885 17.656 -11.232 1.00 84.94 219 GLY A C 1
ATOM 1639 O O . GLY A 1 219 ? 9.243 18.693 -10.684 1.00 84.94 219 GLY A O 1
ATOM 1640 N N . ALA A 1 220 ? 7.920 17.648 -12.161 1.00 82.75 220 ALA A N 1
ATOM 1641 C CA . ALA A 1 220 ? 7.190 18.846 -12.579 1.00 82.75 220 ALA A CA 1
ATOM 1642 C C . ALA A 1 220 ? 6.273 19.422 -11.481 1.00 82.75 220 ALA A C 1
ATOM 1644 O O . ALA A 1 220 ? 6.178 20.639 -11.358 1.00 82.75 220 ALA A O 1
ATOM 1645 N N . THR A 1 221 ? 5.628 18.578 -10.665 1.00 84.31 221 THR A N 1
ATOM 1646 C CA . THR A 1 221 ? 4.796 19.045 -9.540 1.00 84.31 221 THR A CA 1
ATOM 1647 C C . THR A 1 221 ? 5.650 19.564 -8.385 1.00 84.31 221 THR A C 1
ATOM 1649 O O . THR A 1 221 ? 5.322 20.597 -7.816 1.00 84.31 221 THR A O 1
ATOM 1652 N N . LEU A 1 222 ? 6.788 18.922 -8.101 1.00 85.12 222 LEU A N 1
ATOM 1653 C CA . LEU A 1 222 ? 7.735 19.384 -7.075 1.00 85.12 222 LEU A CA 1
ATOM 1654 C C . LEU A 1 222 ? 8.396 20.718 -7.466 1.00 85.12 222 LEU A C 1
ATOM 1656 O O . LEU A 1 222 ? 8.519 21.617 -6.642 1.00 85.12 222 LEU A O 1
ATOM 1660 N N . ALA A 1 223 ? 8.744 20.892 -8.744 1.00 82.88 223 ALA A N 1
ATOM 1661 C CA . ALA A 1 223 ? 9.289 22.151 -9.254 1.00 82.88 223 ALA A CA 1
ATOM 1662 C C . ALA A 1 223 ? 8.271 23.311 -9.276 1.00 82.88 223 ALA A C 1
ATOM 1664 O O . ALA A 1 223 ? 8.682 24.468 -9.316 1.00 82.88 223 ALA A O 1
ATOM 1665 N N . ALA A 1 224 ? 6.963 23.028 -9.260 1.00 82.19 224 ALA A N 1
ATOM 1666 C CA . ALA A 1 224 ? 5.918 24.053 -9.208 1.00 82.19 224 ALA A CA 1
ATOM 1667 C C . ALA A 1 224 ? 5.639 24.557 -7.778 1.00 82.19 224 ALA A C 1
ATOM 1669 O O . ALA A 1 224 ? 5.253 25.711 -7.600 1.00 82.19 224 ALA A O 1
ATOM 1670 N N . ASP A 1 225 ? 5.851 23.705 -6.773 1.00 76.88 225 ASP A N 1
ATOM 1671 C CA . ASP A 1 225 ? 5.525 23.971 -5.365 1.00 76.88 225 ASP A CA 1
ATOM 1672 C C . ASP A 1 225 ? 6.549 24.890 -4.662 1.00 76.88 225 ASP A C 1
ATOM 1674 O O . ASP A 1 225 ? 6.253 25.496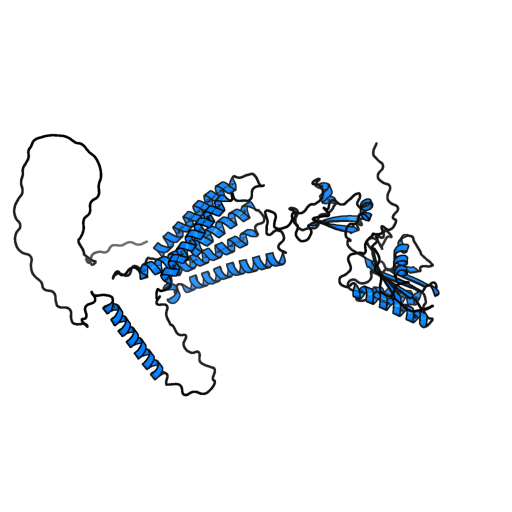 -3.639 1.00 76.88 225 ASP A O 1
ATOM 1678 N N . ASN A 1 226 ? 7.759 25.033 -5.226 1.00 68.88 226 ASN A N 1
ATOM 1679 C CA . ASN A 1 226 ? 8.888 25.822 -4.688 1.00 68.88 226 ASN A CA 1
ATOM 1680 C C . ASN A 1 226 ? 9.341 25.455 -3.254 1.00 68.88 226 ASN A C 1
ATOM 1682 O O . ASN A 1 226 ? 10.198 26.135 -2.689 1.00 68.88 226 ASN A O 1
ATOM 1686 N N . SER A 1 227 ? 8.828 24.366 -2.680 1.00 68.38 227 SER A N 1
ATOM 1687 C CA . SER A 1 227 ? 9.075 23.910 -1.304 1.00 68.38 227 SER A CA 1
ATOM 1688 C C . SER A 1 227 ? 10.444 23.249 -1.079 1.00 68.38 227 SER A C 1
ATOM 1690 O O . SER A 1 227 ? 10.811 22.964 0.060 1.00 68.38 227 SER A O 1
ATOM 1692 N N . GLY A 1 228 ? 11.232 23.054 -2.142 1.00 77.00 228 GLY A N 1
ATOM 1693 C CA . GLY A 1 228 ? 12.556 22.426 -2.105 1.00 77.00 228 GLY A CA 1
ATOM 1694 C C . GLY A 1 228 ? 12.533 20.964 -2.574 1.00 77.00 228 GLY A C 1
ATOM 1695 O O . GLY A 1 228 ? 11.639 20.574 -3.328 1.00 77.00 228 GLY A O 1
ATOM 1696 N N . PRO A 1 229 ? 13.533 20.142 -2.204 1.00 84.19 229 PRO A N 1
ATOM 1697 C CA . PRO A 1 229 ? 13.491 18.708 -2.468 1.00 84.19 229 PRO A CA 1
ATOM 1698 C C . PRO A 1 229 ? 12.443 18.021 -1.581 1.00 84.19 229 PRO A C 1
ATOM 1700 O O . PRO A 1 229 ? 12.308 18.345 -0.399 1.00 84.19 229 PRO A O 1
ATOM 1703 N N . LEU A 1 230 ? 11.748 17.021 -2.129 1.00 86.56 230 LEU A N 1
ATOM 1704 C CA . LEU A 1 230 ? 10.861 16.153 -1.360 1.00 86.56 230 LEU A CA 1
ATOM 1705 C C . LEU A 1 230 ? 11.667 15.467 -0.254 1.00 86.56 230 LEU A C 1
ATOM 1707 O O . LEU A 1 230 ? 12.551 14.663 -0.543 1.00 86.56 230 LEU A O 1
ATOM 1711 N N . THR A 1 231 ? 11.316 15.757 0.994 1.00 86.38 231 THR A N 1
ATOM 1712 C CA . THR A 1 231 ? 11.823 15.092 2.198 1.00 86.38 231 THR A CA 1
ATOM 1713 C C . THR A 1 231 ? 10.672 14.351 2.871 1.00 86.38 231 THR A C 1
ATOM 1715 O O . THR A 1 231 ? 9.523 14.795 2.814 1.00 86.38 231 THR A O 1
ATOM 1718 N N . CYS A 1 232 ? 10.955 13.202 3.485 1.00 84.00 232 CYS A N 1
ATOM 1719 C CA . CYS A 1 232 ? 9.938 12.388 4.144 1.00 84.00 232 CYS A CA 1
ATOM 1720 C C . CYS A 1 232 ? 10.321 12.068 5.594 1.00 84.00 232 CYS A C 1
ATOM 1722 O O . CYS A 1 232 ? 11.442 11.674 5.902 1.00 84.00 232 CYS A O 1
ATOM 1724 N N . THR A 1 233 ? 9.359 12.209 6.500 1.00 79.44 233 THR A N 1
ATOM 1725 C CA . THR A 1 233 ? 9.518 11.960 7.939 1.00 79.44 233 THR A CA 1
ATOM 1726 C C . THR A 1 233 ? 9.553 10.461 8.264 1.00 79.44 233 THR A C 1
ATOM 1728 O O . THR A 1 233 ? 8.774 9.702 7.682 1.00 79.44 233 THR A O 1
ATOM 1731 N N . PRO A 1 234 ? 10.420 9.996 9.185 1.00 74.69 234 PRO A N 1
ATOM 1732 C CA . PRO A 1 234 ? 10.483 8.590 9.578 1.00 74.69 234 PRO A CA 1
ATOM 1733 C C . PRO A 1 234 ? 9.264 8.188 10.419 1.00 74.69 234 PRO A C 1
ATOM 1735 O O . PRO A 1 234 ? 8.888 8.847 11.393 1.00 74.69 234 PRO A O 1
ATOM 1738 N N . CYS A 1 235 ? 8.640 7.072 10.052 1.00 71.06 235 CYS A N 1
ATOM 1739 C CA . CYS A 1 235 ? 7.350 6.673 10.608 1.00 71.06 235 CYS A CA 1
ATOM 1740 C C . CYS A 1 235 ? 7.437 6.347 12.107 1.00 71.06 235 CYS A C 1
ATOM 1742 O O . CYS A 1 235 ? 8.232 5.510 12.529 1.00 71.06 235 CYS A O 1
ATOM 1744 N N . GLY A 1 236 ? 6.576 6.978 12.910 1.00 57.50 236 GLY A N 1
ATOM 1745 C CA . GLY A 1 236 ? 6.570 6.846 14.372 1.00 57.50 236 GLY A CA 1
ATOM 1746 C C . GLY A 1 236 ? 7.308 7.964 15.119 1.00 57.50 236 GLY A C 1
ATOM 1747 O O . GLY A 1 236 ? 7.103 8.098 16.322 1.00 57.50 236 GLY A O 1
ATOM 1748 N N . MET A 1 237 ? 8.076 8.818 14.430 1.00 50.91 237 MET A N 1
ATOM 1749 C CA . MET A 1 237 ? 8.536 10.115 14.953 1.00 50.91 237 MET A CA 1
ATOM 1750 C C . MET A 1 237 ? 7.765 11.257 14.277 1.00 50.91 237 MET A C 1
ATOM 1752 O O . MET A 1 237 ? 8.310 12.059 13.527 1.00 50.91 237 MET A O 1
ATOM 1756 N N . GLY A 1 238 ? 6.458 11.290 14.543 1.00 48.50 238 GLY A N 1
ATOM 1757 C CA . GLY A 1 238 ? 5.495 12.245 13.997 1.00 48.50 238 GLY A CA 1
ATOM 1758 C C . GLY A 1 238 ? 4.097 12.003 14.576 1.00 48.50 238 GLY A C 1
ATOM 1759 O O . GLY A 1 238 ? 3.862 10.986 15.232 1.00 48.50 238 GLY A O 1
ATOM 1760 N N . SER A 1 239 ? 3.172 12.937 14.357 1.00 49.34 239 SER A N 1
ATOM 1761 C CA . SER A 1 239 ? 1.833 12.952 14.975 1.00 49.34 239 SER A CA 1
ATOM 1762 C C . SER A 1 239 ? 0.901 11.812 14.535 1.00 49.34 239 SER A C 1
ATOM 1764 O O . SER A 1 239 ? 0.042 11.411 15.320 1.00 49.34 239 SER A O 1
ATOM 1766 N N . ASP A 1 240 ? 1.084 11.244 13.340 1.00 54.41 240 ASP A N 1
ATOM 1767 C CA . ASP A 1 240 ? 0.330 10.079 12.857 1.00 54.41 240 ASP A CA 1
ATOM 1768 C C . ASP A 1 240 ? 1.172 8.789 12.947 1.00 54.41 240 ASP A C 1
ATOM 1770 O O . ASP A 1 240 ? 1.765 8.310 11.979 1.00 54.41 240 ASP A O 1
ATOM 1774 N N . SER A 1 241 ? 1.175 8.161 14.127 1.00 51.41 241 SER A N 1
ATOM 1775 C CA . SER A 1 241 ? 1.827 6.860 14.386 1.00 51.41 241 SER A CA 1
ATOM 1776 C C . SER A 1 241 ? 1.291 5.696 13.532 1.00 51.41 241 SER A C 1
ATOM 1778 O O . SER A 1 241 ? 1.892 4.624 13.480 1.00 51.41 241 SER A O 1
ATOM 1780 N N . THR A 1 242 ? 0.175 5.902 12.830 1.00 55.44 242 THR A N 1
ATOM 1781 C CA . THR A 1 242 ? -0.437 4.953 11.893 1.00 55.44 242 THR A CA 1
ATOM 1782 C C . THR A 1 242 ? 0.035 5.125 10.446 1.00 55.44 242 THR A C 1
ATOM 1784 O O . THR A 1 242 ? -0.275 4.256 9.623 1.00 55.44 242 THR A O 1
ATOM 1787 N N . ALA A 1 243 ? 0.772 6.197 10.110 1.00 57.16 243 ALA A N 1
ATOM 1788 C CA . ALA A 1 243 ? 1.027 6.663 8.736 1.00 57.16 243 ALA A CA 1
ATOM 1789 C C . ALA A 1 243 ? 1.649 5.618 7.788 1.00 57.16 243 ALA A C 1
ATOM 1791 O O . ALA A 1 243 ? 1.417 5.679 6.580 1.00 57.16 243 ALA A O 1
ATOM 1792 N N . CYS A 1 244 ? 2.343 4.611 8.329 1.00 58.41 244 CYS A N 1
ATOM 1793 C CA . CYS A 1 244 ? 3.076 3.607 7.547 1.00 58.41 244 CYS A CA 1
ATOM 1794 C C . CYS A 1 244 ? 2.749 2.151 7.917 1.00 58.41 244 CYS A C 1
ATOM 1796 O O . CYS A 1 244 ? 3.454 1.231 7.505 1.00 58.41 244 CYS A O 1
ATOM 1798 N N . LEU A 1 245 ? 1.662 1.915 8.663 1.00 59.25 245 LEU A N 1
ATOM 1799 C CA . LEU A 1 245 ? 1.046 0.586 8.703 1.00 59.25 245 LEU A CA 1
ATOM 1800 C C . LEU A 1 245 ? 0.568 0.242 7.289 1.00 59.25 245 LEU A C 1
ATOM 1802 O O . LEU A 1 245 ? -0.313 0.922 6.767 1.00 59.25 245 LEU A O 1
ATOM 1806 N N . ALA A 1 246 ? 1.144 -0.797 6.679 1.00 56.62 246 ALA A N 1
ATOM 1807 C CA . ALA A 1 246 ? 0.797 -1.205 5.319 1.00 56.62 246 ALA A CA 1
ATOM 1808 C C . ALA A 1 246 ? -0.715 -1.457 5.184 1.00 56.62 246 ALA A C 1
ATOM 1810 O O . ALA A 1 246 ? -1.327 -2.087 6.052 1.00 56.62 246 ALA A O 1
ATOM 1811 N N . ASP A 1 247 ? -1.317 -0.985 4.089 1.00 58.69 247 ASP A N 1
ATOM 1812 C CA . ASP A 1 247 ? -2.775 -0.838 3.976 1.00 58.69 247 ASP A CA 1
ATOM 1813 C C . ASP A 1 247 ? -3.559 -2.143 4.156 1.00 58.69 247 ASP A C 1
ATOM 1815 O O . ASP A 1 247 ? -4.659 -2.130 4.705 1.00 58.69 247 ASP A O 1
ATOM 1819 N N . ALA A 1 248 ? -2.963 -3.288 3.812 1.00 56.97 248 ALA A N 1
ATOM 1820 C CA . ALA A 1 248 ? -3.534 -4.607 4.086 1.00 56.97 248 ALA A CA 1
ATOM 1821 C C . ALA A 1 248 ? -3.844 -4.829 5.583 1.00 56.97 248 ALA A C 1
ATOM 1823 O O . ALA A 1 248 ? -4.913 -5.341 5.921 1.00 56.97 248 ALA A O 1
ATOM 1824 N N . TYR A 1 249 ? -2.959 -4.398 6.491 1.00 70.25 249 TYR A N 1
ATOM 1825 C CA . TYR A 1 249 ? -3.187 -4.500 7.936 1.00 70.25 249 TYR A CA 1
ATOM 1826 C C . TYR A 1 249 ? -4.215 -3.480 8.434 1.00 70.25 249 TYR A C 1
ATOM 1828 O O . TYR A 1 249 ? -5.025 -3.823 9.293 1.00 70.25 249 TYR A O 1
ATOM 1836 N N . ARG A 1 250 ? -4.244 -2.262 7.869 1.00 70.88 250 ARG A N 1
ATOM 1837 C CA . ARG A 1 250 ? -5.293 -1.265 8.162 1.00 70.88 250 ARG A CA 1
ATOM 1838 C C . ARG A 1 250 ? -6.680 -1.812 7.815 1.00 70.88 250 ARG A C 1
ATOM 1840 O O . ARG A 1 250 ? -7.579 -1.796 8.651 1.00 70.88 250 ARG A O 1
ATOM 1847 N N . VAL A 1 251 ? -6.836 -2.359 6.608 1.00 75.81 251 VAL A N 1
ATOM 1848 C CA . VAL A 1 251 ? -8.094 -2.959 6.134 1.00 75.81 251 VAL A CA 1
ATOM 1849 C C . VAL A 1 251 ? -8.495 -4.161 6.997 1.00 75.81 251 VAL A C 1
ATOM 1851 O O . VAL A 1 251 ? -9.657 -4.260 7.389 1.00 75.81 251 VAL A O 1
ATOM 1854 N N . ALA A 1 252 ? -7.552 -5.037 7.360 1.00 83.38 252 ALA A N 1
ATOM 1855 C CA . ALA A 1 252 ? -7.827 -6.185 8.228 1.00 83.38 252 ALA A CA 1
ATOM 1856 C C . ALA A 1 252 ? -8.270 -5.773 9.647 1.00 83.38 252 ALA A C 1
ATOM 1858 O O . ALA A 1 252 ? -9.243 -6.320 10.172 1.00 83.38 252 ALA A O 1
ATOM 1859 N N . LEU A 1 253 ? -7.603 -4.784 10.256 1.00 84.94 253 LEU A N 1
ATOM 1860 C CA . LEU A 1 253 ? -7.958 -4.249 11.576 1.00 84.94 253 LEU A CA 1
ATOM 1861 C C . LEU A 1 253 ? -9.330 -3.560 11.563 1.00 84.94 253 LEU A C 1
ATOM 1863 O O . LEU A 1 253 ? -10.140 -3.795 12.461 1.00 84.94 253 LEU A O 1
ATOM 1867 N N . LEU A 1 254 ? -9.626 -2.766 10.528 1.00 86.50 254 LEU A N 1
ATOM 1868 C CA . LEU A 1 254 ? -10.940 -2.148 10.344 1.00 86.50 254 LEU A CA 1
ATOM 1869 C C . LEU A 1 254 ? -12.044 -3.205 10.184 1.00 86.50 254 LEU A C 1
ATOM 1871 O O . LEU A 1 254 ? -13.074 -3.115 10.851 1.00 86.50 254 LEU A O 1
ATOM 1875 N N . ALA A 1 255 ? -11.824 -4.230 9.355 1.00 88.88 255 ALA A N 1
ATOM 1876 C CA . ALA A 1 255 ? -12.784 -5.313 9.150 1.00 88.88 255 ALA A CA 1
ATOM 1877 C C . ALA A 1 255 ? -13.069 -6.092 10.448 1.00 88.88 255 ALA A C 1
ATOM 1879 O O . ALA A 1 255 ? -14.231 -6.343 10.771 1.00 88.88 255 ALA A O 1
ATOM 1880 N N . ALA A 1 256 ? -12.033 -6.410 11.233 1.00 91.69 256 ALA A N 1
ATOM 1881 C CA . ALA A 1 256 ? -12.185 -7.059 12.536 1.00 91.69 256 ALA A CA 1
ATOM 1882 C C . ALA A 1 256 ? -12.969 -6.185 13.535 1.00 91.69 256 ALA A C 1
ATOM 1884 O O . ALA A 1 256 ? -13.848 -6.682 14.241 1.00 91.69 256 ALA A O 1
ATOM 1885 N N . ASN A 1 257 ? -12.706 -4.875 13.560 1.00 93.25 257 ASN A N 1
ATOM 1886 C CA . ASN A 1 257 ? -13.414 -3.934 14.426 1.00 93.25 257 ASN A CA 1
ATOM 1887 C C . ASN A 1 257 ? -14.903 -3.794 14.050 1.00 93.25 257 ASN A C 1
ATOM 1889 O O . ASN A 1 257 ? -15.776 -3.860 14.917 1.00 93.25 257 ASN A O 1
ATOM 1893 N N . LEU A 1 258 ? -15.212 -3.683 12.753 1.00 93.69 258 LEU A N 1
ATOM 1894 C CA . LEU A 1 258 ? -16.591 -3.641 12.247 1.00 93.69 258 LEU A CA 1
ATOM 1895 C C . LEU A 1 258 ? -17.347 -4.956 12.511 1.00 93.69 258 LEU A C 1
ATOM 1897 O O . LEU A 1 258 ? -18.529 -4.923 12.858 1.00 93.69 258 LEU A O 1
ATOM 1901 N N . ALA A 1 259 ? -16.672 -6.108 12.429 1.00 95.44 259 ALA A N 1
ATOM 1902 C CA . ALA A 1 259 ? -17.245 -7.394 12.829 1.00 95.44 259 ALA A CA 1
ATOM 1903 C C . ALA A 1 259 ? -17.569 -7.442 14.337 1.00 95.44 259 ALA A C 1
ATOM 1905 O O . ALA A 1 259 ? -18.619 -7.962 14.720 1.00 95.44 259 ALA A O 1
ATOM 1906 N N . GLY A 1 260 ? -16.728 -6.839 15.188 1.00 94.56 260 GLY A N 1
ATOM 1907 C CA . GLY A 1 260 ? -17.005 -6.643 16.616 1.00 94.56 260 GLY A CA 1
ATOM 1908 C C . GLY A 1 260 ? -18.254 -5.789 16.868 1.00 94.56 260 GLY A C 1
ATOM 1909 O O . GLY A 1 260 ? -19.141 -6.195 17.620 1.00 94.56 260 GLY A O 1
ATOM 1910 N N . MET A 1 261 ? -18.384 -4.655 16.170 1.00 95.44 261 MET A N 1
ATOM 1911 C CA . MET A 1 261 ? -19.579 -3.798 16.239 1.00 95.44 261 MET A CA 1
ATOM 1912 C C . MET A 1 261 ? -20.853 -4.547 15.815 1.00 95.44 261 MET A C 1
ATOM 1914 O O . MET A 1 261 ? -21.870 -4.478 16.509 1.00 95.44 261 MET A O 1
ATOM 1918 N N . LEU A 1 262 ? -20.795 -5.306 14.714 1.00 95.69 262 LEU A N 1
ATOM 1919 C CA . LEU A 1 262 ? -21.905 -6.138 14.241 1.00 95.69 262 LEU A CA 1
ATOM 1920 C C . LEU A 1 262 ? -22.290 -7.214 15.271 1.00 95.69 262 LEU A C 1
ATOM 1922 O O . LEU A 1 262 ? -23.476 -7.413 15.534 1.00 95.69 262 LEU A O 1
ATOM 1926 N N . LEU A 1 263 ? -21.307 -7.870 15.894 1.00 95.62 263 LEU A N 1
ATOM 1927 C CA . LEU A 1 263 ? -21.538 -8.878 16.928 1.00 95.62 263 LEU A CA 1
ATOM 1928 C C . LEU A 1 263 ? -22.239 -8.283 18.162 1.00 95.62 263 LEU A C 1
ATOM 1930 O O . LEU A 1 263 ? -23.211 -8.867 18.645 1.00 95.62 263 LEU A O 1
ATOM 1934 N N . CYS A 1 264 ? -21.820 -7.101 18.630 1.00 95.25 264 CYS A N 1
ATOM 1935 C CA . CYS A 1 264 ? -22.499 -6.383 19.716 1.00 95.25 264 CYS A CA 1
ATOM 1936 C C . CYS A 1 264 ? -23.973 -6.089 19.384 1.00 95.25 264 CYS A C 1
ATOM 1938 O O . CYS A 1 264 ? -24.849 -6.351 20.213 1.00 95.25 264 CYS A O 1
ATOM 1940 N N . LEU A 1 265 ? -24.263 -5.611 18.166 1.00 94.31 265 LEU A N 1
ATOM 1941 C CA . LEU A 1 265 ? -25.633 -5.339 17.713 1.00 94.31 265 LEU A CA 1
ATOM 1942 C C . LEU A 1 265 ? -26.485 -6.617 17.639 1.00 94.31 265 LEU A C 1
ATOM 1944 O O . LEU A 1 265 ? -27.618 -6.630 18.122 1.00 94.31 265 LEU A O 1
ATOM 1948 N N . VAL A 1 266 ? -25.945 -7.710 17.089 1.00 95.69 266 VAL A N 1
ATOM 1949 C CA . VAL A 1 266 ? -26.646 -9.003 17.000 1.00 95.69 266 VAL A CA 1
ATOM 1950 C C . VAL A 1 266 ? -26.967 -9.558 18.392 1.00 95.69 266 VAL A C 1
ATOM 1952 O O . VAL A 1 266 ? -28.102 -9.973 18.635 1.00 95.69 266 VAL A O 1
ATOM 1955 N N . ILE A 1 267 ? -26.017 -9.516 19.333 1.00 93.81 267 ILE A N 1
ATOM 1956 C CA . ILE A 1 267 ? -26.234 -9.974 20.714 1.00 93.81 267 ILE A CA 1
ATOM 1957 C C . ILE A 1 267 ? -27.294 -9.107 21.417 1.00 93.81 267 ILE A C 1
ATOM 1959 O O . ILE A 1 267 ? -28.207 -9.654 22.042 1.00 93.81 267 ILE A O 1
ATOM 1963 N N . GLY A 1 268 ? -27.240 -7.778 21.260 1.00 91.75 268 GLY A N 1
ATOM 1964 C CA . GLY A 1 268 ? -28.249 -6.858 21.798 1.00 91.75 268 GLY A CA 1
ATOM 1965 C C . GLY A 1 268 ? -29.660 -7.149 21.270 1.00 91.75 268 GLY A C 1
ATOM 1966 O O . GLY A 1 268 ? -30.600 -7.299 22.051 1.00 91.75 268 GLY A O 1
ATOM 1967 N N . LEU A 1 269 ? -29.812 -7.340 19.955 1.00 92.19 269 LEU A N 1
ATOM 1968 C CA . LEU A 1 269 ? -31.092 -7.700 19.328 1.00 92.19 269 LEU A CA 1
ATOM 1969 C C . LEU A 1 269 ? -31.636 -9.055 19.815 1.00 92.19 269 LEU A C 1
ATOM 1971 O O . LEU A 1 269 ? -32.852 -9.213 19.977 1.00 92.19 269 LEU A O 1
ATOM 1975 N N . ILE A 1 270 ? -30.758 -10.032 20.073 1.00 91.75 270 ILE A N 1
ATOM 1976 C CA . ILE A 1 270 ? -31.136 -11.329 20.651 1.00 91.75 270 ILE A CA 1
ATOM 1977 C C . ILE A 1 270 ? -31.663 -11.148 22.080 1.00 91.75 270 ILE A C 1
ATOM 1979 O O . ILE A 1 270 ? -32.726 -11.688 22.396 1.00 91.75 270 ILE A O 1
ATOM 1983 N N . ILE A 1 271 ? -30.981 -10.369 22.926 1.00 90.44 271 ILE A N 1
ATOM 1984 C CA . ILE A 1 271 ? -31.412 -10.084 24.306 1.00 90.44 271 ILE A CA 1
ATOM 1985 C C . ILE A 1 271 ? -32.762 -9.364 24.308 1.00 90.44 271 ILE A C 1
ATOM 1987 O O . ILE A 1 271 ? -33.706 -9.855 24.934 1.00 90.44 271 ILE A O 1
ATOM 1991 N N . PHE A 1 272 ? -32.905 -8.295 23.522 1.00 87.94 272 PHE A N 1
ATOM 1992 C CA . PHE A 1 272 ? -34.147 -7.529 23.426 1.00 87.94 272 PHE A CA 1
ATOM 1993 C C . PHE A 1 272 ? -35.333 -8.398 22.970 1.00 87.94 272 PHE A C 1
ATOM 1995 O O . PHE A 1 272 ? -36.418 -8.335 23.554 1.00 87.94 272 PHE A O 1
ATOM 2002 N N . LYS A 1 273 ? -35.144 -9.286 21.978 1.00 89.56 273 LYS A N 1
ATOM 2003 C CA . LYS A 1 273 ? -36.189 -10.247 21.566 1.00 89.56 273 LYS A CA 1
ATOM 2004 C C . LYS A 1 273 ? -36.448 -11.340 22.610 1.00 89.56 273 LYS A C 1
ATOM 2006 O O . LYS A 1 273 ? -37.588 -11.785 22.748 1.00 89.56 273 LYS A O 1
ATOM 2011 N N . LYS A 1 274 ? -35.432 -11.786 23.356 1.00 86.94 274 LYS A N 1
ATOM 2012 C CA . LYS A 1 274 ? -35.554 -12.853 24.368 1.00 86.94 274 LYS A CA 1
ATOM 2013 C C . LYS A 1 274 ? -35.881 -12.348 25.779 1.00 86.94 274 LYS A C 1
ATOM 2015 O O . LYS A 1 274 ? -36.089 -13.188 26.651 1.00 86.94 274 LYS A O 1
ATOM 2020 N N . ARG A 1 275 ? -36.062 -11.038 25.996 1.00 84.94 275 ARG A N 1
ATOM 2021 C CA . ARG A 1 275 ? -36.384 -10.406 27.297 1.00 84.94 275 ARG A CA 1
ATOM 2022 C C . ARG A 1 275 ? -37.534 -11.037 28.092 1.00 84.94 275 ARG A C 1
ATOM 2024 O O . ARG A 1 275 ? -37.523 -11.001 29.314 1.00 84.94 275 ARG A O 1
ATOM 2031 N N . LYS A 1 276 ? -38.515 -11.656 27.420 1.00 79.69 276 LYS A N 1
ATOM 2032 C CA . LYS A 1 276 ? -39.643 -12.366 28.063 1.00 79.69 276 LYS A CA 1
ATOM 2033 C C . LYS A 1 276 ? -39.292 -13.773 28.587 1.00 79.69 276 LYS A C 1
ATOM 2035 O O . LYS A 1 276 ? -40.102 -14.386 29.277 1.00 79.69 276 LYS A O 1
ATOM 2040 N N . CYS A 1 277 ? -38.122 -14.321 28.258 1.00 83.25 277 CYS A N 1
ATOM 2041 C CA . CYS A 1 277 ? -37.695 -15.644 28.718 1.00 83.25 277 CYS A CA 1
ATOM 2042 C C . CYS A 1 277 ? -37.239 -15.568 30.180 1.00 83.25 277 CYS A C 1
ATOM 2044 O O . CYS A 1 277 ? -36.396 -14.736 30.506 1.00 83.25 277 CYS A O 1
ATOM 2046 N N . LYS A 1 278 ? -37.718 -16.473 31.047 1.00 76.31 278 LYS A N 1
ATOM 2047 C CA . LYS A 1 278 ? -37.427 -16.446 32.498 1.00 76.31 278 LYS A CA 1
ATOM 2048 C C . LYS A 1 278 ? -35.928 -16.346 32.828 1.00 76.31 278 LYS A C 1
ATOM 2050 O O . LYS A 1 278 ? -35.571 -15.606 33.731 1.00 76.31 278 LYS A O 1
ATOM 2055 N N . ALA A 1 279 ? -35.052 -17.016 32.076 1.00 74.00 279 ALA A N 1
ATOM 2056 C CA . ALA A 1 279 ? -33.601 -16.928 32.279 1.00 74.00 279 ALA A CA 1
ATOM 2057 C C . ALA A 1 279 ? -33.025 -15.514 32.039 1.00 74.00 279 ALA A C 1
ATOM 2059 O O . ALA A 1 279 ? -32.120 -15.100 32.754 1.00 74.00 279 ALA A O 1
ATOM 2060 N N . VAL A 1 280 ? -33.569 -14.768 31.069 1.00 73.06 280 VAL A N 1
ATOM 2061 C CA . VAL A 1 280 ? -33.157 -13.387 30.758 1.00 73.06 280 VAL A CA 1
ATOM 2062 C C . VAL A 1 280 ? -33.817 -12.403 31.726 1.00 73.06 280 VAL A C 1
ATOM 2064 O O . VAL A 1 280 ? -33.136 -11.539 32.259 1.00 73.06 280 VAL A O 1
ATOM 2067 N N . ALA A 1 281 ? -35.109 -12.584 32.020 1.00 72.25 281 ALA A N 1
ATOM 2068 C CA . ALA A 1 281 ? -35.878 -11.729 32.930 1.00 72.25 281 ALA A CA 1
ATOM 2069 C C . ALA A 1 281 ? -35.463 -11.837 34.413 1.00 72.25 281 ALA A C 1
ATOM 2071 O O . ALA A 1 281 ? -35.718 -10.920 35.185 1.00 72.25 281 ALA A O 1
ATOM 2072 N N . MET A 1 282 ? -34.837 -12.948 34.823 1.00 67.69 282 MET A N 1
ATOM 2073 C CA . MET A 1 282 ? -34.218 -13.099 36.151 1.00 67.69 282 MET A CA 1
ATOM 2074 C C . MET A 1 282 ? -32.814 -12.469 36.229 1.00 67.69 282 MET A C 1
ATOM 2076 O O . MET A 1 282 ? -32.258 -12.335 37.320 1.00 67.69 282 MET A O 1
ATOM 2080 N N . GLY A 1 283 ? -32.230 -12.092 35.089 1.00 67.06 283 GLY A N 1
ATOM 2081 C CA . GLY A 1 283 ? -31.074 -11.206 35.018 1.00 67.06 283 GLY A CA 1
ATOM 2082 C C . GLY A 1 283 ? -31.510 -9.748 34.859 1.00 67.06 283 GLY A C 1
ATOM 2083 O O . GLY A 1 283 ? -32.592 -9.459 34.354 1.00 67.06 283 GLY A O 1
ATOM 2084 N N . MET A 1 284 ? -30.636 -8.809 35.231 1.00 78.75 284 MET A N 1
ATOM 2085 C CA . MET A 1 284 ? -30.819 -7.389 34.902 1.00 78.75 284 MET A CA 1
ATOM 2086 C C . MET A 1 284 ? -30.490 -7.165 33.418 1.00 78.75 284 MET A C 1
ATOM 2088 O O . MET A 1 284 ? -29.423 -6.661 33.070 1.00 78.75 284 MET A O 1
ATOM 2092 N N . TRP A 1 285 ? -31.381 -7.620 32.536 1.00 84.69 285 TRP A N 1
ATOM 2093 C CA . TRP A 1 285 ? -31.232 -7.544 31.078 1.00 84.69 285 TRP A CA 1
ATOM 2094 C C . TRP A 1 285 ? -31.048 -6.099 30.585 1.00 84.69 285 TRP A C 1
ATOM 2096 O O . TRP A 1 285 ? -30.246 -5.859 29.690 1.00 84.69 285 TRP A O 1
ATOM 2106 N N . THR A 1 286 ? -31.686 -5.141 31.258 1.00 86.00 286 THR A N 1
ATOM 2107 C CA . THR A 1 286 ? -31.504 -3.690 31.087 1.00 86.00 286 THR A CA 1
ATOM 2108 C C . THR A 1 286 ? -30.045 -3.247 31.265 1.00 86.00 286 THR A C 1
ATOM 2110 O O . THR A 1 286 ? -29.503 -2.532 30.430 1.00 86.00 286 THR A O 1
ATOM 2113 N N . VAL A 1 287 ? -29.368 -3.715 32.319 1.00 87.31 287 VAL A N 1
ATOM 2114 C CA . VAL A 1 287 ? -27.948 -3.415 32.581 1.00 87.31 287 VAL A CA 1
ATOM 2115 C C . VAL A 1 287 ? -27.044 -4.096 31.548 1.00 87.31 287 VAL A C 1
ATOM 2117 O O . VAL A 1 287 ? -26.032 -3.526 31.147 1.00 87.31 287 VAL A O 1
ATOM 2120 N N . LEU A 1 288 ? -27.416 -5.289 31.069 1.00 88.19 288 LEU A N 1
ATOM 2121 C CA . LEU A 1 288 ? -26.678 -5.988 30.013 1.00 88.19 288 LEU A CA 1
ATOM 2122 C C . LEU A 1 288 ? -26.766 -5.257 28.659 1.00 88.19 288 LEU A C 1
ATOM 2124 O O . LEU A 1 288 ? -25.766 -5.187 27.949 1.00 88.19 288 LEU A O 1
ATOM 2128 N N . GLU A 1 289 ? -27.917 -4.663 28.327 1.00 91.12 289 GLU A N 1
ATOM 2129 C CA . GLU A 1 289 ? -28.065 -3.795 27.148 1.00 91.12 289 GLU A CA 1
ATOM 2130 C C . GLU A 1 289 ? -27.162 -2.547 27.246 1.00 91.12 289 GLU A C 1
ATOM 2132 O O . GLU A 1 289 ? -26.507 -2.203 26.261 1.00 91.12 289 GLU A O 1
ATOM 2137 N N . VAL A 1 290 ? -27.015 -1.925 28.428 1.00 92.69 290 VAL A N 1
ATOM 2138 C CA . VAL A 1 290 ? -26.086 -0.785 28.613 1.00 92.69 290 VAL A CA 1
ATOM 2139 C C . VAL A 1 290 ? -24.614 -1.203 28.497 1.00 92.69 290 VAL A C 1
ATOM 2141 O O . VAL A 1 290 ? -23.826 -0.482 27.886 1.00 92.69 290 VAL A O 1
ATOM 2144 N N . VAL A 1 291 ? -24.230 -2.378 29.010 1.00 94.00 291 VAL A N 1
ATOM 2145 C CA . VAL A 1 291 ? -22.862 -2.911 28.840 1.00 94.00 291 VAL A CA 1
ATOM 2146 C C . VAL A 1 291 ? -22.539 -3.158 27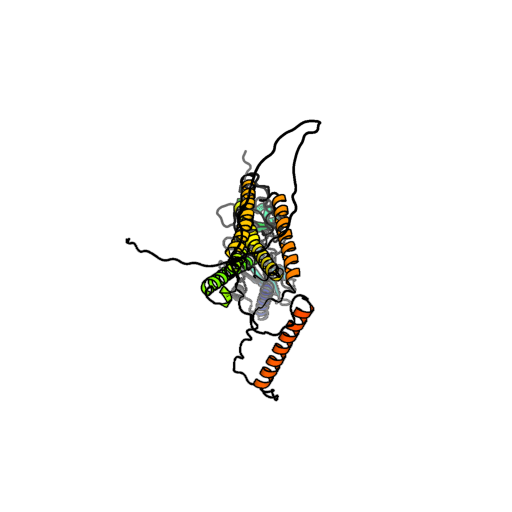.361 1.00 94.00 291 VAL A C 1
ATOM 2148 O O . VAL A 1 291 ? -21.450 -2.811 26.906 1.00 94.00 291 VAL A O 1
ATOM 2151 N N . LEU A 1 292 ? -23.487 -3.699 26.589 1.00 94.56 292 LEU A N 1
ATOM 2152 C CA . LEU A 1 292 ? -23.314 -3.927 25.149 1.00 94.56 292 LEU A CA 1
ATOM 2153 C C . LEU A 1 292 ? -23.273 -2.623 24.343 1.00 94.56 292 LEU A C 1
ATOM 2155 O O . LEU A 1 292 ? -22.488 -2.527 23.401 1.00 94.56 292 LEU A O 1
ATOM 2159 N N . LEU A 1 293 ? -24.056 -1.612 24.732 1.00 94.56 293 LEU A N 1
ATOM 2160 C CA . LEU A 1 293 ? -23.960 -0.266 24.164 1.00 94.56 293 LEU A CA 1
ATOM 2161 C C . LEU A 1 293 ? -22.587 0.362 24.454 1.00 94.56 293 LEU A C 1
ATOM 2163 O O . LEU A 1 293 ? -21.970 0.918 23.550 1.00 94.56 293 LEU A O 1
ATOM 2167 N N . GLY A 1 294 ? -22.071 0.214 25.678 1.00 95.88 294 GLY A N 1
ATOM 2168 C CA . GLY A 1 294 ? -20.724 0.659 26.040 1.00 95.88 294 GLY A CA 1
ATOM 2169 C C . GLY A 1 294 ? -19.633 -0.018 25.204 1.00 95.88 294 GLY A C 1
ATOM 2170 O O . GLY A 1 294 ? -18.784 0.663 24.635 1.00 95.88 294 GLY A O 1
ATOM 2171 N N . ALA A 1 295 ? -19.700 -1.343 25.042 1.00 95.69 295 ALA A N 1
ATOM 2172 C CA . ALA A 1 295 ? -18.775 -2.093 24.189 1.00 95.69 295 ALA A CA 1
ATOM 2173 C C . ALA A 1 295 ? -18.847 -1.658 22.710 1.00 95.69 295 ALA A C 1
ATOM 2175 O O . ALA A 1 295 ? -17.812 -1.463 22.073 1.00 95.69 295 ALA A O 1
ATOM 2176 N N . PHE A 1 296 ? -20.053 -1.433 22.177 1.00 96.75 296 PHE A N 1
ATOM 2177 C CA . PHE A 1 296 ? -20.251 -0.898 20.826 1.00 96.75 296 PHE A CA 1
ATOM 2178 C C . PHE A 1 296 ? -19.615 0.491 20.656 1.00 96.75 296 PHE A C 1
ATOM 2180 O O . PHE A 1 296 ? -18.944 0.728 19.653 1.00 96.75 296 PHE A O 1
ATOM 2187 N N . LEU A 1 297 ? -19.761 1.388 21.639 1.00 95.69 297 LEU A N 1
ATOM 2188 C CA . LEU A 1 297 ? -19.122 2.710 21.630 1.00 95.69 297 LEU A CA 1
ATOM 2189 C C . LEU A 1 297 ? -17.586 2.614 21.691 1.00 95.69 297 LEU A C 1
ATOM 2191 O O . LEU A 1 297 ? -16.904 3.330 20.958 1.00 95.69 297 LEU A O 1
ATOM 2195 N N . MET A 1 298 ? -17.023 1.684 22.473 1.00 95.06 298 MET A N 1
ATOM 2196 C CA . MET A 1 298 ? -15.571 1.460 22.489 1.00 95.06 298 MET A CA 1
ATOM 2197 C C . MET A 1 298 ? -15.050 0.973 21.125 1.00 95.06 298 MET A C 1
ATOM 2199 O O . MET A 1 298 ? -14.074 1.535 20.627 1.00 95.06 298 MET A O 1
ATOM 2203 N N . TYR A 1 299 ? -15.723 0.027 20.456 1.00 95.31 299 TYR A N 1
ATOM 2204 C CA . TYR A 1 299 ? -15.365 -0.355 19.078 1.00 95.31 299 TYR A CA 1
ATOM 2205 C C . TYR A 1 299 ? -15.578 0.796 18.075 1.00 95.31 299 TYR A C 1
ATOM 2207 O O . TYR A 1 299 ? -14.765 0.993 17.169 1.00 95.31 299 TYR A O 1
ATOM 2215 N N . ALA A 1 300 ? -16.608 1.627 18.259 1.00 93.50 300 ALA A N 1
ATOM 2216 C CA . ALA A 1 300 ? -16.802 2.828 17.446 1.00 93.50 300 ALA A CA 1
ATOM 2217 C C . ALA A 1 300 ? -15.649 3.842 17.604 1.00 93.50 300 ALA A C 1
ATOM 2219 O O . ALA A 1 300 ? -15.274 4.483 16.624 1.00 93.50 300 ALA A O 1
ATOM 2220 N N . SER A 1 301 ? -15.025 3.945 18.785 1.00 91.12 301 SER A N 1
ATOM 2221 C CA . SER A 1 301 ? -13.857 4.818 19.005 1.00 91.12 301 SER A CA 1
ATOM 2222 C C . SER A 1 301 ? -12.591 4.358 18.266 1.00 91.12 301 SER A C 1
ATOM 2224 O O . SER A 1 301 ? -11.744 5.175 17.909 1.00 91.12 301 SER A O 1
ATOM 2226 N N . ALA A 1 302 ? -12.474 3.057 17.976 1.00 89.50 302 ALA A N 1
ATOM 2227 C CA . ALA A 1 302 ? -11.444 2.539 17.078 1.00 89.50 302 ALA A CA 1
ATOM 2228 C C . ALA A 1 302 ? -11.799 2.804 15.602 1.00 89.50 302 ALA A C 1
ATOM 2230 O O . ALA A 1 302 ? -10.920 3.124 14.805 1.00 89.50 302 ALA A O 1
ATOM 2231 N N . ALA A 1 303 ? -13.087 2.751 15.236 1.00 88.50 303 ALA A N 1
ATOM 2232 C CA . ALA A 1 303 ? -13.540 3.094 13.885 1.00 88.50 303 ALA A CA 1
ATOM 2233 C C . ALA A 1 303 ? -13.359 4.591 13.560 1.00 88.50 303 ALA A C 1
ATOM 2235 O O . ALA A 1 303 ? -13.034 4.935 12.425 1.00 88.50 303 ALA A O 1
ATOM 2236 N N . SER A 1 304 ? -13.500 5.493 14.540 1.00 86.88 304 SER A N 1
ATOM 2237 C CA . SER A 1 304 ? -13.337 6.937 14.310 1.00 86.88 304 SER A CA 1
ATOM 2238 C C . SER A 1 304 ? -11.899 7.361 13.989 1.00 86.88 304 SER A C 1
ATOM 2240 O O . SER A 1 304 ? -11.700 8.473 13.507 1.00 86.88 304 SER A O 1
ATOM 2242 N N . GLN A 1 305 ? -10.900 6.491 14.184 1.00 82.75 305 GLN A N 1
ATOM 2243 C CA . GLN A 1 305 ? -9.516 6.740 13.755 1.00 82.75 305 GLN A CA 1
ATOM 2244 C C . GLN A 1 305 ? -9.376 6.843 12.227 1.00 82.75 305 GLN A C 1
ATOM 2246 O O . GLN A 1 305 ? -8.456 7.495 11.743 1.00 82.75 305 GLN A O 1
ATOM 2251 N N . TYR A 1 306 ? -10.315 6.264 11.471 1.00 80.31 306 TYR A N 1
ATOM 2252 C CA . TYR A 1 306 ? -10.344 6.292 10.004 1.00 80.31 306 TYR A CA 1
ATOM 2253 C C . TYR A 1 306 ? -11.011 7.561 9.434 1.00 80.31 306 TYR A C 1
ATOM 2255 O O . TYR A 1 306 ? -11.167 7.688 8.221 1.00 80.31 306 TYR A O 1
ATOM 2263 N N . ILE A 1 307 ? -11.400 8.519 10.286 1.00 76.25 307 ILE A N 1
ATOM 2264 C CA . ILE A 1 307 ? -11.871 9.839 9.850 1.00 76.25 307 ILE A CA 1
ATOM 2265 C C . ILE A 1 307 ? -10.670 10.651 9.348 1.00 76.25 307 ILE A C 1
ATOM 2267 O O . ILE A 1 307 ? -9.725 10.915 10.096 1.00 76.25 307 ILE A O 1
ATOM 2271 N N . SER A 1 308 ? -10.731 11.088 8.088 1.00 66.25 308 SER A N 1
ATOM 2272 C CA . SER A 1 308 ? -9.670 11.861 7.429 1.00 66.25 308 SER A CA 1
ATOM 2273 C C . SER A 1 308 ? -9.320 13.144 8.193 1.00 66.25 308 SER A C 1
ATOM 2275 O O . SER A 1 308 ? -8.163 13.359 8.553 1.00 66.25 308 SER A O 1
ATOM 2277 N N . VAL A 1 309 ? -10.324 13.965 8.513 1.00 71.12 309 VAL A N 1
ATOM 2278 C CA . VAL A 1 309 ? -10.150 15.258 9.191 1.00 71.12 309 VAL A CA 1
ATOM 2279 C C . VAL A 1 309 ? -9.756 15.071 10.661 1.00 71.12 309 VAL A C 1
ATOM 2281 O O . VAL A 1 309 ? -10.561 14.610 11.474 1.00 71.12 309 VAL A O 1
ATOM 2284 N N . ALA A 1 310 ? -8.544 15.502 11.022 1.00 68.50 310 ALA A N 1
ATOM 2285 C CA . ALA A 1 310 ? -7.956 15.306 12.351 1.00 68.50 310 ALA A CA 1
ATOM 2286 C C . ALA A 1 310 ? -8.829 15.831 13.513 1.00 68.50 310 ALA A C 1
ATOM 2288 O O . ALA A 1 310 ? -9.036 15.107 14.488 1.00 68.50 310 ALA A O 1
ATOM 2289 N N . LYS A 1 311 ? -9.415 17.036 13.387 1.00 73.38 311 LYS A N 1
ATOM 2290 C CA . LYS A 1 311 ? -10.307 17.633 14.407 1.00 73.38 311 LYS A CA 1
ATOM 2291 C C . LYS A 1 311 ? -11.498 16.716 14.728 1.00 73.38 311 LYS A C 1
ATOM 2293 O O . LYS A 1 311 ? -11.760 16.424 15.891 1.00 73.38 311 LYS A O 1
ATOM 2298 N N . TRP A 1 312 ? -12.163 16.176 13.704 1.00 79.69 312 TRP A N 1
ATOM 2299 C CA . TRP A 1 312 ? -13.298 15.259 13.880 1.00 79.69 312 TRP A CA 1
ATOM 2300 C C . TRP A 1 312 ? -12.876 13.871 14.383 1.00 79.69 312 TRP A C 1
ATOM 2302 O O . TRP A 1 312 ? -13.528 13.334 15.277 1.00 79.69 312 TRP A O 1
ATOM 2312 N N . ARG A 1 313 ? -11.765 13.321 13.869 1.00 80.75 313 ARG A N 1
ATOM 2313 C CA . ARG A 1 313 ? -11.157 12.040 14.291 1.00 80.75 313 ARG A CA 1
ATOM 2314 C C . ARG A 1 313 ? -10.933 11.985 15.807 1.00 80.75 313 ARG A C 1
ATOM 2316 O O . ARG A 1 313 ? -11.331 11.034 16.479 1.00 80.75 313 ARG A O 1
ATOM 2323 N N . CYS A 1 314 ? -10.335 13.053 16.325 1.00 80.50 314 CYS A N 1
ATOM 2324 C CA . CYS A 1 314 ? -10.009 13.288 17.728 1.00 80.50 314 CYS A CA 1
ATOM 2325 C C . CYS A 1 314 ? -11.255 13.479 18.608 1.00 80.50 314 CYS A C 1
ATOM 2327 O O . CYS A 1 314 ? -11.430 12.747 19.584 1.00 80.50 314 CYS A O 1
ATOM 2329 N N . ILE A 1 315 ? -12.149 14.407 18.240 1.00 84.00 315 ILE A N 1
ATOM 2330 C CA . ILE A 1 315 ? -13.375 14.693 19.003 1.00 84.00 315 ILE A CA 1
ATOM 2331 C C . ILE A 1 315 ? -14.251 13.438 19.113 1.00 84.00 315 ILE A C 1
ATOM 2333 O O . ILE A 1 315 ? -14.667 13.072 20.213 1.00 84.00 315 ILE A O 1
ATOM 2337 N N . ALA A 1 316 ? -14.476 12.736 17.997 1.00 87.50 316 ALA A N 1
ATOM 2338 C CA . ALA A 1 316 ? -15.244 11.495 17.986 1.00 87.50 316 ALA A CA 1
ATOM 2339 C C . ALA A 1 316 ? -14.560 10.390 18.809 1.00 87.50 316 ALA A C 1
ATOM 2341 O O . ALA A 1 316 ? -15.218 9.744 19.621 1.00 87.50 316 ALA A O 1
ATOM 2342 N N . GLY A 1 317 ? -13.242 10.206 18.661 1.00 87.38 317 GLY A N 1
ATOM 2343 C CA . GLY A 1 317 ? -12.488 9.194 19.408 1.00 87.38 317 GLY A CA 1
ATOM 2344 C C . GLY A 1 317 ? -12.539 9.399 20.924 1.00 87.38 317 GLY A C 1
ATOM 2345 O O . GLY A 1 317 ? -12.762 8.440 21.663 1.00 87.38 317 GLY A O 1
ATOM 2346 N N . ALA A 1 318 ? -12.404 10.646 21.389 1.00 87.38 318 ALA A N 1
ATOM 2347 C CA . ALA A 1 318 ? -12.523 10.992 22.804 1.00 87.38 318 ALA A CA 1
ATOM 2348 C C . ALA A 1 318 ? -13.930 10.692 23.348 1.00 87.38 318 ALA A C 1
ATOM 2350 O O . ALA A 1 318 ? -14.064 9.953 24.323 1.00 87.38 318 ALA A O 1
ATOM 2351 N N . TRP A 1 319 ? -14.979 11.196 22.686 1.00 92.31 319 TRP A N 1
ATOM 2352 C CA . TRP A 1 319 ? -16.366 10.986 23.115 1.00 92.31 319 TRP A CA 1
ATOM 2353 C C . TRP A 1 319 ? -16.764 9.505 23.129 1.00 92.31 319 TRP A C 1
ATOM 2355 O O . TRP A 1 319 ? -17.340 9.028 24.106 1.00 92.31 319 TRP A O 1
ATOM 2365 N N . LEU A 1 320 ? -16.441 8.763 22.067 1.00 94.19 320 LEU A N 1
ATOM 2366 C CA . LEU A 1 320 ? -16.823 7.357 21.928 1.00 94.19 320 LEU A CA 1
ATOM 2367 C C . LEU A 1 320 ? -16.076 6.454 22.923 1.00 94.19 320 LEU A C 1
ATOM 2369 O O . LEU A 1 320 ? -16.695 5.557 23.499 1.00 94.19 320 LEU A O 1
ATOM 2373 N N . ARG A 1 321 ? -14.779 6.702 23.179 1.00 92.88 321 ARG A N 1
ATOM 2374 C CA . ARG A 1 321 ? -13.998 5.907 24.144 1.00 92.88 321 ARG A CA 1
ATOM 2375 C C . ARG A 1 321 ? -14.472 6.141 25.574 1.00 92.88 321 ARG A C 1
ATOM 2377 O O . ARG A 1 321 ? -14.773 5.172 26.262 1.00 92.88 321 ARG A O 1
ATOM 2384 N N . GLU A 1 322 ? -14.553 7.397 26.011 1.00 93.50 322 GLU A N 1
ATOM 2385 C CA . GLU A 1 322 ? -14.876 7.749 27.402 1.00 93.50 322 GLU A CA 1
ATOM 2386 C C . GLU A 1 322 ? -16.319 7.344 27.760 1.00 93.50 322 GLU A C 1
ATOM 2388 O O . GLU A 1 322 ? -16.545 6.660 28.760 1.00 93.50 322 GLU A O 1
ATOM 2393 N N . LEU A 1 323 ? -17.308 7.661 26.909 1.00 95.31 323 LEU A N 1
ATOM 2394 C CA . LEU A 1 323 ? -18.696 7.231 27.141 1.00 95.31 323 LEU A CA 1
ATOM 2395 C C . LEU A 1 323 ? -18.840 5.705 27.064 1.00 95.31 323 LEU A C 1
ATOM 2397 O O . LEU A 1 323 ? -19.574 5.123 27.865 1.00 95.31 323 LEU A O 1
ATOM 2401 N N . GLY A 1 324 ? -18.118 5.048 26.149 1.00 96.25 324 GLY A N 1
ATOM 2402 C CA . GLY A 1 324 ? -18.077 3.589 26.054 1.00 96.25 324 GLY A CA 1
ATOM 2403 C C . GLY A 1 324 ? -17.494 2.930 27.305 1.00 96.25 324 GLY A C 1
ATOM 2404 O O . GLY A 1 324 ? -18.084 1.987 27.836 1.00 96.25 324 GLY A O 1
ATOM 2405 N N . PHE A 1 325 ? -16.391 3.472 27.829 1.00 95.56 325 PHE A N 1
ATOM 2406 C CA . PHE A 1 325 ? -15.746 3.010 29.055 1.00 95.56 325 PHE A CA 1
ATOM 2407 C C . PHE A 1 325 ? -16.670 3.159 30.271 1.00 95.56 325 PHE A C 1
ATOM 2409 O O . PHE A 1 325 ? -16.908 2.176 30.980 1.00 95.56 325 PHE A O 1
ATOM 2416 N N . VAL A 1 326 ? -17.246 4.349 30.492 1.00 95.38 326 VAL A N 1
ATOM 2417 C CA . VAL A 1 326 ? -18.144 4.601 31.635 1.00 95.38 326 VAL A CA 1
ATOM 2418 C C . VAL A 1 326 ? -19.417 3.753 31.544 1.00 95.38 326 VAL A C 1
ATOM 2420 O O . VAL A 1 326 ? -19.828 3.167 32.549 1.00 95.38 326 VAL A O 1
ATOM 2423 N N . ALA A 1 327 ? -20.017 3.613 30.357 1.00 95.19 327 ALA A N 1
ATOM 2424 C CA . ALA A 1 327 ? -21.199 2.772 30.165 1.00 95.19 327 ALA A CA 1
ATOM 2425 C C . ALA A 1 327 ? -20.899 1.273 30.360 1.00 95.19 327 ALA A C 1
ATOM 2427 O O . ALA A 1 327 ? -21.693 0.574 30.990 1.00 95.19 327 ALA A O 1
ATOM 2428 N N . CYS A 1 328 ? -19.755 0.777 29.876 1.00 95.12 328 CYS A N 1
ATOM 2429 C CA . CYS A 1 328 ? -19.360 -0.626 30.005 1.00 95.12 328 CYS A CA 1
ATOM 2430 C C . CYS A 1 328 ? -18.862 -0.956 31.423 1.00 95.12 328 CYS A C 1
ATOM 2432 O O . CYS A 1 328 ? -19.543 -1.647 32.188 1.00 95.12 328 CYS A O 1
ATOM 2434 N N . TYR A 1 329 ? -17.690 -0.442 31.806 1.00 94.75 329 TYR A N 1
ATOM 2435 C CA . TYR A 1 329 ? -17.037 -0.799 33.066 1.00 94.75 329 TYR A CA 1
ATOM 2436 C C . TYR A 1 329 ? -17.790 -0.248 34.276 1.00 94.75 329 TYR A C 1
ATOM 2438 O O . TYR A 1 329 ? -17.939 -0.961 35.268 1.00 94.75 329 TYR A O 1
ATOM 2446 N N . GLY A 1 330 ? -18.348 0.964 34.188 1.00 93.19 330 GLY A N 1
ATOM 2447 C CA . GLY A 1 330 ? -19.170 1.534 35.258 1.00 93.19 330 GLY A CA 1
ATOM 2448 C C . GLY A 1 330 ? -20.398 0.674 35.580 1.00 93.19 330 GLY A C 1
ATOM 2449 O O . GLY A 1 330 ? -20.657 0.387 36.750 1.00 93.19 330 GLY A O 1
ATOM 2450 N N . SER A 1 331 ? -21.103 0.170 34.560 1.00 92.06 331 SER A N 1
ATOM 2451 C CA . SER A 1 331 ? -22.236 -0.752 34.746 1.00 92.06 331 SER A CA 1
ATOM 2452 C C . SER A 1 331 ? -21.816 -2.090 35.361 1.00 92.06 331 SER A C 1
ATOM 2454 O O . SER A 1 331 ? -22.498 -2.597 36.254 1.00 92.06 331 SER A O 1
ATOM 2456 N N . VAL A 1 332 ? -20.682 -2.657 34.933 1.00 92.06 332 VAL A N 1
ATOM 2457 C CA . VAL A 1 332 ? -20.142 -3.909 35.497 1.00 92.06 332 VAL A CA 1
ATOM 2458 C C . VAL A 1 332 ? -19.756 -3.730 36.970 1.00 92.06 332 VAL A C 1
ATOM 2460 O O . VAL A 1 332 ? -20.137 -4.553 37.806 1.00 92.06 332 VAL A O 1
ATOM 2463 N N . VAL A 1 333 ? -19.067 -2.640 37.319 1.00 92.00 333 VAL A N 1
ATOM 2464 C CA . VAL A 1 333 ? -18.661 -2.338 38.702 1.00 92.00 333 VAL A CA 1
ATOM 2465 C C . VAL A 1 333 ? -19.875 -2.073 39.597 1.00 92.00 333 VAL A C 1
ATOM 2467 O O . VAL A 1 333 ? -19.952 -2.636 40.691 1.00 92.00 333 VAL A O 1
ATOM 2470 N N . LEU A 1 334 ? -20.869 -1.310 39.128 1.00 89.44 334 LEU A N 1
ATOM 2471 C CA . LEU A 1 334 ? -22.123 -1.100 39.860 1.00 89.44 334 LEU A CA 1
ATOM 2472 C C . LEU A 1 334 ? -22.904 -2.406 40.054 1.00 89.44 334 LEU A C 1
ATOM 2474 O O . LEU A 1 334 ? -23.424 -2.650 41.143 1.00 89.44 334 LEU A O 1
ATOM 2478 N N . ARG A 1 335 ? -22.948 -3.294 39.052 1.00 86.81 335 ARG A N 1
ATOM 2479 C CA . ARG A 1 335 ? -23.605 -4.604 39.181 1.00 86.81 335 ARG A CA 1
ATOM 2480 C C . ARG A 1 335 ? -22.892 -5.511 40.189 1.00 86.81 335 ARG A C 1
ATOM 2482 O O . ARG A 1 335 ? -23.567 -6.158 40.989 1.00 86.81 335 ARG A O 1
ATOM 2489 N N . LEU A 1 336 ? -21.557 -5.527 40.196 1.00 87.62 336 LEU A N 1
ATOM 2490 C CA . LEU A 1 336 ? -20.752 -6.238 41.199 1.00 87.62 336 LEU A CA 1
ATOM 2491 C C . LEU A 1 336 ? -20.965 -5.672 42.613 1.00 87.62 336 LEU A C 1
ATOM 2493 O O . LEU A 1 336 ? -21.100 -6.438 43.568 1.00 87.62 336 LEU A O 1
ATOM 2497 N N . TRP A 1 337 ? -21.057 -4.345 42.749 1.00 87.12 337 TRP A N 1
ATOM 2498 C CA . TRP A 1 337 ? -21.357 -3.677 44.017 1.00 87.12 337 TRP A CA 1
ATOM 2499 C C . TRP A 1 337 ? -22.762 -4.016 44.537 1.00 87.12 337 TRP A C 1
ATOM 2501 O O . TRP A 1 337 ? -22.895 -4.388 45.701 1.00 87.12 337 TRP A O 1
ATOM 2511 N N . VAL A 1 338 ? -23.790 -3.982 43.677 1.00 86.00 338 VAL A N 1
ATOM 2512 C CA . VAL A 1 338 ? -25.171 -4.377 44.020 1.00 86.00 338 VAL A CA 1
ATOM 2513 C C . VAL A 1 338 ? -25.227 -5.813 44.546 1.00 86.00 338 VAL A C 1
ATOM 2515 O O . VAL A 1 338 ? -25.835 -6.060 45.587 1.00 86.00 338 VAL A O 1
ATOM 2518 N N . LEU A 1 339 ? -24.560 -6.755 43.868 1.00 80.69 339 LEU A N 1
ATOM 2519 C CA . LEU A 1 339 ? -24.494 -8.153 44.308 1.00 80.69 339 LEU A CA 1
ATOM 2520 C C . LEU A 1 339 ? -23.837 -8.273 45.694 1.00 80.69 339 LEU A C 1
ATOM 2522 O O . LEU A 1 339 ? -24.343 -8.977 46.566 1.00 80.69 339 LEU A O 1
ATOM 2526 N N . LEU A 1 340 ? -22.742 -7.548 45.938 1.00 82.25 340 LEU A N 1
ATOM 2527 C CA . LEU A 1 340 ? -22.077 -7.533 47.244 1.00 82.25 340 LEU A CA 1
ATOM 2528 C C . LEU A 1 340 ? -22.904 -6.873 48.353 1.00 82.25 340 LEU A C 1
ATOM 2530 O O . LEU A 1 340 ? -22.831 -7.317 49.502 1.00 82.25 340 LEU A O 1
ATOM 2534 N N . ALA A 1 341 ? -23.676 -5.834 48.032 1.00 80.94 341 ALA A N 1
ATOM 2535 C CA . ALA A 1 341 ? -24.596 -5.203 48.970 1.00 80.94 341 ALA A CA 1
ATOM 2536 C C . ALA A 1 341 ? -25.677 -6.201 49.413 1.00 80.94 341 ALA A C 1
ATOM 2538 O O . ALA A 1 341 ? -25.861 -6.387 50.616 1.00 80.94 341 ALA A O 1
ATOM 2539 N N . GLU A 1 342 ? -26.285 -6.925 48.465 1.00 78.38 342 GLU A N 1
ATOM 2540 C CA . GLU A 1 342 ? -27.289 -7.962 48.739 1.00 78.38 342 GLU A CA 1
ATOM 2541 C C . GLU A 1 342 ? -26.750 -9.065 49.673 1.00 78.38 342 GLU A C 1
ATOM 2543 O O . GLU A 1 342 ? -27.414 -9.429 50.646 1.00 78.38 342 GLU A O 1
ATOM 2548 N N . PHE A 1 343 ? -25.517 -9.547 49.457 1.00 73.62 343 PHE A N 1
ATOM 2549 C CA . PHE A 1 343 ? -24.890 -10.543 50.341 1.00 73.62 343 PHE A CA 1
ATOM 2550 C C . PHE A 1 343 ? -24.486 -10.002 51.723 1.00 73.62 343 PHE A C 1
ATOM 2552 O O . PHE A 1 343 ? -24.456 -10.765 52.693 1.00 73.62 343 PHE A O 1
ATOM 2559 N N . ARG A 1 344 ? -24.152 -8.710 51.845 1.00 72.25 344 ARG A N 1
ATOM 2560 C CA . ARG A 1 344 ? -23.765 -8.098 53.131 1.00 72.25 344 ARG A CA 1
ATOM 2561 C C . ARG A 1 344 ? -24.968 -7.720 53.996 1.00 72.25 344 ARG A C 1
ATOM 2563 O O . ARG A 1 344 ? -24.851 -7.737 55.223 1.00 72.25 344 ARG A O 1
ATOM 2570 N N . THR A 1 345 ? -26.124 -7.417 53.406 1.00 63.28 345 THR A N 1
ATOM 2571 C CA . THR A 1 345 ? -27.332 -7.022 54.145 1.00 63.28 345 THR A CA 1
ATOM 2572 C C . THR A 1 345 ? -28.031 -8.206 54.823 1.00 63.28 345 THR A C 1
ATOM 2574 O O . THR A 1 345 ? -29.063 -8.683 54.362 1.00 63.28 345 THR A O 1
ATOM 2577 N N . ARG A 1 346 ? -27.526 -8.641 55.989 1.00 55.16 346 ARG A N 1
ATOM 2578 C CA . ARG A 1 346 ? -28.165 -9.653 56.864 1.00 55.16 346 ARG A CA 1
ATOM 2579 C C . ARG A 1 346 ? -29.455 -9.162 57.567 1.00 55.16 346 ARG A C 1
ATOM 2581 O O . ARG A 1 346 ? -29.686 -9.496 58.727 1.00 55.16 346 ARG A O 1
ATOM 2588 N N . LYS A 1 347 ? -30.290 -8.350 56.911 1.00 46.84 347 LYS A N 1
ATOM 2589 C CA . LYS A 1 347 ? -31.616 -7.960 57.427 1.00 46.84 347 LYS A CA 1
ATOM 2590 C C . LYS A 1 347 ? -32.672 -8.968 56.959 1.00 46.84 347 LYS A C 1
ATOM 2592 O O . LYS A 1 347 ? -32.567 -9.519 55.870 1.00 46.84 347 LYS A O 1
ATOM 2597 N N . ALA A 1 348 ? -33.696 -9.204 57.781 1.00 45.44 348 ALA A N 1
ATOM 2598 C CA . ALA A 1 348 ? -34.749 -10.183 57.483 1.00 45.44 348 ALA A CA 1
ATOM 2599 C C . ALA A 1 348 ? -35.601 -9.814 56.250 1.00 45.44 348 ALA A C 1
ATOM 2601 O O . ALA A 1 348 ? -36.158 -10.696 55.600 1.00 45.44 348 ALA A O 1
ATOM 2602 N N . HIS A 1 349 ? -35.666 -8.525 55.903 1.00 47.91 349 HIS A N 1
ATOM 2603 C CA . HIS A 1 349 ? -36.202 -8.059 54.629 1.00 47.91 349 HIS A CA 1
ATOM 2604 C C . HIS A 1 349 ? -35.075 -8.005 53.591 1.00 47.91 349 HIS A C 1
ATOM 2606 O O . HIS A 1 349 ? -34.128 -7.230 53.738 1.00 47.91 349 HIS A O 1
ATOM 2612 N N . ARG A 1 350 ? -35.193 -8.798 52.521 1.00 52.31 350 ARG A N 1
ATOM 2613 C CA . ARG A 1 350 ? -34.283 -8.746 51.368 1.00 52.31 350 ARG A CA 1
ATOM 2614 C C . ARG A 1 350 ? -34.385 -7.364 50.714 1.00 52.31 350 ARG A C 1
ATOM 2616 O O . ARG A 1 350 ? -35.489 -6.940 50.378 1.00 52.31 350 ARG A O 1
ATOM 2623 N N . TRP A 1 351 ? -33.265 -6.667 50.539 1.00 59.84 351 TRP A N 1
ATOM 2624 C CA . TRP A 1 351 ? -33.217 -5.394 49.814 1.00 59.84 351 TRP A CA 1
ATOM 2625 C C . TRP A 1 351 ? -32.664 -5.636 48.408 1.00 59.84 351 TRP A C 1
ATOM 2627 O O . TRP A 1 351 ? -31.455 -5.665 48.197 1.00 59.84 351 TRP A O 1
ATOM 2637 N N . THR A 1 352 ? -33.563 -5.865 47.453 1.00 64.38 352 THR A N 1
ATOM 2638 C CA . THR A 1 352 ? -33.238 -5.872 46.021 1.00 64.38 352 THR A CA 1
ATOM 2639 C C . THR A 1 352 ? -33.423 -4.453 45.474 1.00 64.38 352 THR A C 1
ATOM 2641 O O . THR A 1 352 ? -34.579 -4.030 45.361 1.00 64.38 352 THR A O 1
ATOM 2644 N N . PRO A 1 353 ? -32.352 -3.708 45.136 1.00 67.81 353 PRO A N 1
ATOM 2645 C CA . PRO A 1 353 ? -32.500 -2.429 44.446 1.00 67.81 353 PRO A CA 1
ATOM 2646 C C . PRO A 1 353 ? -33.157 -2.654 43.082 1.00 67.81 353 PRO A C 1
ATOM 2648 O O . PRO A 1 353 ? -32.908 -3.666 42.421 1.00 67.81 353 PRO A O 1
ATOM 2651 N N . ARG A 1 354 ? -34.013 -1.725 42.657 1.00 78.69 354 ARG A N 1
ATOM 2652 C CA . ARG A 1 354 ? -34.745 -1.840 41.388 1.00 78.69 354 ARG A CA 1
ATOM 2653 C C . ARG A 1 354 ? -33.831 -1.514 40.207 1.00 78.69 354 ARG A C 1
ATOM 2655 O O . ARG A 1 354 ? -32.996 -0.618 40.300 1.00 78.69 354 ARG A O 1
ATOM 2662 N N . ASP A 1 355 ? -34.064 -2.149 39.057 1.00 78.56 355 ASP A N 1
ATOM 2663 C CA . ASP A 1 355 ? -33.378 -1.840 37.789 1.00 78.56 355 ASP A CA 1
ATOM 2664 C C . ASP A 1 355 ? -33.344 -0.333 37.491 1.00 78.56 355 ASP A C 1
ATOM 2666 O O . ASP A 1 355 ? -32.304 0.206 37.125 1.00 78.56 355 ASP A O 1
ATOM 2670 N N . ALA A 1 356 ? -34.456 0.370 37.736 1.00 82.88 356 ALA A N 1
ATOM 2671 C CA . ALA A 1 356 ? -34.562 1.816 37.555 1.00 82.88 356 ALA A CA 1
ATOM 2672 C C . ALA A 1 356 ? -33.679 2.642 38.514 1.00 82.88 356 ALA A C 1
ATOM 2674 O O . ALA A 1 356 ? -33.304 3.760 38.179 1.00 82.88 356 ALA A O 1
ATOM 2675 N N . GLU A 1 357 ? -33.341 2.130 39.699 1.00 87.12 357 GLU A N 1
ATOM 2676 C CA . GLU A 1 357 ? -32.430 2.802 40.637 1.00 87.12 357 GLU A CA 1
ATOM 2677 C C . GLU A 1 357 ? -30.979 2.641 40.175 1.00 87.12 357 GLU A C 1
ATOM 2679 O O . GLU A 1 357 ? -30.247 3.626 40.114 1.00 87.12 357 GLU A O 1
ATOM 2684 N N . VAL A 1 358 ? -30.589 1.437 39.743 1.00 85.25 358 VAL A N 1
ATOM 2685 C CA . VAL A 1 358 ? -29.253 1.177 39.178 1.00 85.25 358 VAL A CA 1
ATOM 2686 C C . VAL A 1 358 ? -29.047 1.948 37.869 1.00 85.25 358 VAL A C 1
ATOM 2688 O O . VAL A 1 358 ? -28.011 2.587 37.691 1.00 85.25 358 VAL A O 1
ATOM 2691 N N . LEU A 1 359 ? -30.051 1.966 36.985 1.00 87.56 359 LEU A N 1
ATOM 2692 C CA . LEU A 1 359 ? -29.993 2.682 35.708 1.00 87.56 359 LEU A CA 1
ATOM 2693 C C . LEU A 1 359 ? -29.868 4.205 35.889 1.00 87.56 359 LEU A C 1
ATOM 2695 O O . LEU A 1 359 ? -29.161 4.841 35.114 1.00 87.56 359 LEU A O 1
ATOM 2699 N N . ARG A 1 360 ? -30.478 4.792 36.933 1.00 91.75 360 ARG A N 1
ATOM 2700 C CA . ARG A 1 360 ? -30.270 6.213 37.284 1.00 91.75 360 ARG A CA 1
ATOM 2701 C C . ARG A 1 360 ? -28.820 6.504 37.664 1.00 91.75 360 ARG A C 1
ATOM 2703 O O . ARG A 1 360 ? -28.292 7.519 37.228 1.00 91.75 360 ARG A O 1
ATOM 2710 N N . VAL A 1 361 ? -28.173 5.631 38.443 1.00 91.06 361 VAL A N 1
ATOM 2711 C CA . VAL A 1 361 ? -26.760 5.819 38.824 1.00 91.06 361 VAL A CA 1
ATOM 2712 C C . VAL A 1 361 ? -25.853 5.705 37.597 1.00 91.06 361 VAL A C 1
ATOM 2714 O O . VAL A 1 361 ? -25.002 6.567 37.400 1.00 91.06 361 VAL A O 1
ATOM 2717 N N . VAL A 1 362 ? -26.073 4.713 36.724 1.00 91.19 362 VAL A N 1
ATOM 2718 C CA . VAL A 1 362 ? -25.326 4.598 35.456 1.00 91.19 362 VAL A CA 1
ATOM 2719 C C . VAL A 1 362 ? -25.537 5.837 34.580 1.00 91.19 362 VAL A C 1
ATOM 2721 O O . VAL A 1 362 ? -24.563 6.430 34.120 1.00 91.19 362 VAL A O 1
ATOM 2724 N N . GLY A 1 363 ? -26.788 6.276 34.409 1.00 92.00 363 GLY A N 1
ATOM 2725 C CA . GLY A 1 363 ? -27.127 7.483 33.654 1.00 92.00 363 GLY A CA 1
ATOM 2726 C C . GLY A 1 363 ? -26.445 8.739 34.200 1.00 92.00 363 GLY A C 1
ATOM 2727 O O . GLY A 1 363 ? -25.905 9.512 33.416 1.00 92.00 363 GLY A O 1
ATOM 2728 N N . ALA A 1 364 ? -26.383 8.900 35.527 1.00 94.06 364 ALA A N 1
ATOM 2729 C CA . ALA A 1 364 ? -25.699 10.018 36.175 1.00 94.06 364 ALA A CA 1
ATOM 2730 C C . ALA A 1 364 ? -24.177 10.019 35.921 1.00 94.06 364 ALA A C 1
ATOM 2732 O O . ALA A 1 364 ? -23.603 11.075 35.647 1.00 94.06 364 ALA A O 1
ATOM 2733 N N . MET A 1 365 ? -23.522 8.849 35.953 1.00 92.44 365 MET A N 1
ATOM 2734 C CA . MET A 1 365 ? -22.097 8.739 35.601 1.00 92.44 365 MET A CA 1
ATOM 2735 C C . MET A 1 365 ? -21.854 9.091 34.128 1.00 92.44 365 MET A C 1
ATOM 2737 O O . MET A 1 365 ? -20.947 9.863 33.821 1.00 92.44 365 MET A O 1
ATOM 2741 N N . VAL A 1 366 ? -22.690 8.574 33.220 1.00 94.06 366 VAL A N 1
ATOM 2742 C CA . VAL A 1 366 ? -22.595 8.849 31.777 1.00 94.06 366 VAL A CA 1
ATOM 2743 C C . VAL A 1 366 ? -22.863 10.330 31.474 1.00 94.06 366 VAL A C 1
ATOM 2745 O O . VAL A 1 366 ? -22.136 10.918 30.677 1.00 94.06 366 VAL A O 1
ATOM 2748 N N . SER A 1 367 ? -23.824 10.978 32.146 1.00 95.31 367 SER A N 1
ATOM 2749 C CA . SER A 1 367 ? -24.041 12.425 31.997 1.00 95.31 367 SER A CA 1
ATOM 2750 C C . SER A 1 367 ? -22.884 13.256 32.555 1.00 95.31 367 SER A C 1
ATOM 2752 O O . SER A 1 367 ? -22.521 14.260 31.954 1.00 95.31 367 SER A O 1
ATOM 2754 N N . GLY A 1 368 ? -22.257 12.827 33.658 1.00 94.25 368 GLY A N 1
ATOM 2755 C CA . GLY A 1 368 ? -21.057 13.481 34.190 1.00 94.25 368 GLY A CA 1
ATOM 2756 C C . GLY A 1 368 ? -19.891 13.436 33.199 1.00 94.25 368 GLY A C 1
ATOM 2757 O O . GLY A 1 368 ? -19.271 14.465 32.929 1.00 94.25 368 GLY A O 1
ATOM 2758 N N . ALA A 1 369 ? -19.656 12.270 32.588 1.00 92.81 369 ALA A N 1
ATOM 2759 C CA . ALA A 1 369 ? -18.671 12.106 31.522 1.00 92.81 369 ALA A CA 1
ATOM 2760 C C . ALA A 1 369 ? -19.005 12.968 30.289 1.00 92.81 369 ALA A C 1
ATOM 2762 O O . ALA A 1 369 ? -18.125 13.650 29.772 1.00 92.81 369 ALA A O 1
ATOM 2763 N N . ALA A 1 370 ? -20.271 13.017 29.858 1.00 94.06 370 ALA A N 1
ATOM 2764 C CA . ALA A 1 370 ? -20.705 13.860 28.740 1.00 94.06 370 ALA A CA 1
ATOM 2765 C C . ALA A 1 370 ? -20.500 15.366 29.006 1.00 94.06 370 ALA A C 1
ATOM 2767 O O . ALA A 1 370 ? -20.051 16.085 28.117 1.00 94.06 370 ALA A O 1
ATOM 2768 N N . CYS A 1 371 ? -20.759 15.851 30.225 1.00 94.81 371 CYS A N 1
ATOM 2769 C CA . CYS A 1 371 ? -20.494 17.246 30.598 1.00 94.81 371 CYS A CA 1
ATOM 2770 C C . CYS A 1 371 ? -18.990 17.576 30.613 1.00 94.81 371 CYS A C 1
ATOM 2772 O O . CYS A 1 371 ? -18.587 18.639 30.143 1.00 94.81 371 CYS A O 1
ATOM 2774 N N . TYR A 1 372 ? -18.151 16.659 31.104 1.00 91.19 372 TYR A N 1
ATOM 2775 C CA . TYR A 1 372 ? -16.692 16.794 31.045 1.00 91.19 372 TYR A CA 1
ATOM 2776 C C . TYR A 1 372 ? -16.180 16.817 29.593 1.00 91.19 372 TYR A C 1
ATOM 2778 O O . TYR A 1 372 ? -15.388 17.682 29.219 1.00 91.19 372 TYR A O 1
ATOM 2786 N N . LEU A 1 373 ? -16.696 15.919 28.750 1.00 90.12 373 LEU A N 1
ATOM 2787 C CA . LEU A 1 373 ? -16.394 15.856 27.320 1.00 90.12 373 LEU A CA 1
ATOM 2788 C C . LEU A 1 373 ? -16.863 17.098 26.550 1.00 90.12 373 LEU A C 1
ATOM 2790 O O . LEU A 1 373 ? -16.183 17.516 25.614 1.00 90.12 373 LEU A O 1
ATOM 2794 N N . ALA A 1 374 ? -17.977 17.716 26.954 1.00 91.50 374 ALA A N 1
ATOM 2795 C CA . ALA A 1 374 ? -18.446 18.981 26.394 1.00 91.50 374 ALA A CA 1
ATOM 2796 C C . ALA A 1 374 ? -17.460 20.126 26.684 1.00 91.50 374 ALA A C 1
ATOM 2798 O O . ALA A 1 374 ? -17.110 20.876 25.770 1.00 91.50 374 ALA A O 1
ATOM 2799 N N . ALA A 1 375 ? -16.945 20.214 27.918 1.00 89.38 375 ALA A N 1
ATOM 2800 C CA . ALA A 1 375 ? -15.898 21.170 28.282 1.00 89.38 375 ALA A CA 1
ATOM 2801 C C . ALA A 1 375 ? -14.586 20.910 27.517 1.00 89.38 375 ALA A C 1
ATOM 2803 O O . ALA A 1 375 ? -14.002 21.849 26.975 1.00 89.38 375 ALA A O 1
ATOM 2804 N N . PHE A 1 376 ? -14.174 19.642 27.384 1.00 85.69 376 PHE A N 1
ATOM 2805 C CA . PHE A 1 376 ? -13.046 19.249 26.534 1.00 85.69 376 PHE A CA 1
ATOM 2806 C C . PHE A 1 376 ? -13.235 19.742 25.089 1.00 85.69 376 PHE A C 1
ATOM 2808 O O . PHE A 1 376 ? -12.364 20.440 24.568 1.00 85.69 376 PHE A O 1
ATOM 2815 N N . THR A 1 377 ? -14.390 19.481 24.460 1.00 86.19 377 THR A N 1
ATOM 2816 C CA . THR A 1 377 ? -14.664 19.964 23.094 1.00 86.19 377 THR A CA 1
ATOM 2817 C C . THR A 1 377 ? -14.741 21.477 22.980 1.00 86.19 377 THR A C 1
ATOM 2819 O O . THR A 1 377 ? -14.339 21.996 21.948 1.00 86.19 377 THR A O 1
ATOM 2822 N N . ALA A 1 378 ? -15.204 22.193 24.007 1.00 83.50 378 ALA A N 1
ATOM 2823 C CA . ALA A 1 378 ? -15.170 23.653 24.004 1.00 83.50 378 ALA A CA 1
ATOM 2824 C C . ALA A 1 378 ? -13.721 24.167 23.981 1.00 83.50 378 ALA A C 1
ATOM 2826 O O . ALA A 1 378 ? -13.406 25.055 23.195 1.00 83.50 378 ALA A O 1
ATOM 2827 N N . THR A 1 379 ? -12.812 23.565 24.760 1.00 76.88 379 THR A N 1
ATOM 2828 C CA . THR A 1 379 ? -11.386 23.934 24.707 1.00 76.88 379 THR A CA 1
ATOM 2829 C C . THR A 1 379 ? -10.717 23.537 23.386 1.00 76.88 379 THR A C 1
ATOM 2831 O O . THR A 1 379 ? -10.103 24.384 22.748 1.00 76.88 379 THR A O 1
ATOM 2834 N N . ALA A 1 380 ? -10.923 22.306 22.902 1.00 69.75 380 ALA A N 1
ATOM 2835 C CA . ALA A 1 380 ? -10.359 21.817 21.637 1.00 69.75 380 ALA A CA 1
ATOM 2836 C C . ALA A 1 380 ? -11.000 22.444 20.375 1.00 69.75 380 ALA A C 1
ATOM 2838 O O . ALA A 1 380 ? -10.533 22.231 19.253 1.00 69.75 380 ALA A O 1
ATOM 2839 N N . ALA A 1 381 ? -12.091 23.203 20.522 1.00 64.88 381 ALA A N 1
ATOM 2840 C CA . ALA A 1 381 ? -12.685 23.967 19.430 1.00 64.88 381 ALA A CA 1
ATOM 2841 C C . ALA A 1 381 ? -12.012 25.332 19.219 1.00 64.88 381 ALA A C 1
ATOM 2843 O O . ALA A 1 381 ? -12.005 25.781 18.071 1.00 64.88 381 ALA A O 1
ATOM 2844 N N . CYS A 1 382 ? -11.455 25.930 20.282 1.00 57.78 382 CYS A N 1
ATOM 2845 C CA . CYS A 1 382 ? -10.988 27.323 20.355 1.00 57.78 382 CYS A CA 1
ATOM 2846 C C . CYS A 1 382 ? -9.458 27.506 20.283 1.00 57.78 382 CYS A C 1
ATOM 2848 O O . CYS A 1 382 ? -8.978 28.628 20.417 1.00 57.78 382 CYS A O 1
ATOM 2850 N N . GLU A 1 383 ? -8.689 26.431 20.110 1.00 60.19 383 GLU A N 1
ATOM 2851 C CA . GLU A 1 383 ? -7.233 26.474 19.905 1.00 60.19 383 GLU A CA 1
ATOM 2852 C C . GLU A 1 383 ? -6.988 26.491 18.376 1.00 60.19 383 GLU A C 1
ATOM 2854 O O . GLU A 1 383 ? -7.255 25.500 17.694 1.00 60.19 383 GLU A O 1
ATOM 2859 N N . GLU A 1 384 ? -6.609 27.650 17.814 1.00 52.56 384 GLU A N 1
ATOM 2860 C CA . GLU A 1 384 ? -6.485 27.858 16.351 1.00 52.56 384 GLU A CA 1
ATOM 2861 C C . GLU A 1 384 ? -5.127 27.411 15.773 1.00 52.56 384 GLU A C 1
ATOM 2863 O O . GLU A 1 384 ? -5.014 27.178 14.567 1.00 52.56 384 GLU A O 1
ATOM 2868 N N . ASP A 1 385 ? -4.110 27.236 16.623 1.00 48.22 385 ASP A N 1
ATOM 2869 C CA . ASP A 1 385 ? -2.753 26.841 16.231 1.00 48.22 385 ASP A CA 1
ATOM 2870 C C . ASP A 1 385 ? -2.686 25.366 15.794 1.00 48.22 385 ASP A C 1
ATOM 2872 O O . ASP A 1 385 ? -2.413 24.457 16.581 1.00 48.22 385 ASP A O 1
ATOM 2876 N N . ALA A 1 386 ? -2.891 25.126 14.496 1.00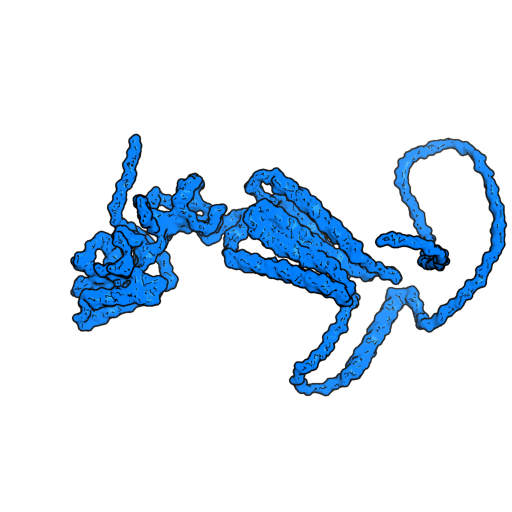 43.75 386 ALA A N 1
ATOM 2877 C CA . ALA A 1 386 ? -2.954 23.797 13.875 1.00 43.75 386 ALA A CA 1
ATOM 2878 C C . ALA A 1 386 ? -1.668 22.937 13.974 1.00 43.75 386 ALA A C 1
ATOM 2880 O O . ALA A 1 386 ? -1.659 21.799 13.506 1.00 43.75 386 ALA A O 1
ATOM 2881 N N . SER A 1 387 ? -0.593 23.452 14.577 1.00 44.62 387 SER A N 1
ATOM 2882 C CA . SER A 1 387 ? 0.643 22.719 14.886 1.00 44.62 387 SER A CA 1
ATOM 2883 C C . SER A 1 387 ? 0.604 21.995 16.242 1.00 44.62 387 SER A C 1
ATOM 2885 O O . SER A 1 387 ? 1.416 21.098 16.482 1.00 44.62 387 SER A O 1
ATOM 2887 N N . ALA A 1 388 ? -0.339 22.338 17.127 1.00 47.06 388 ALA A N 1
ATOM 2888 C CA . ALA A 1 388 ? -0.564 21.621 18.376 1.00 47.06 388 ALA A CA 1
ATOM 2889 C C . ALA A 1 388 ? -1.464 20.391 18.151 1.00 47.06 388 ALA A C 1
ATOM 2891 O O . ALA A 1 388 ? -2.538 20.469 17.555 1.00 47.06 388 ALA A O 1
ATOM 2892 N N . GLY A 1 389 ? -1.041 19.229 18.660 1.00 53.81 389 GLY A N 1
ATOM 2893 C CA . GLY A 1 389 ? -1.862 18.015 18.636 1.00 53.81 389 GLY A CA 1
ATOM 2894 C C . GLY A 1 389 ? -3.177 18.196 19.408 1.00 53.81 389 GLY A C 1
ATOM 2895 O O . GLY A 1 389 ? -3.221 18.918 20.398 1.00 53.81 389 GLY A O 1
ATOM 2896 N N . CYS A 1 390 ? -4.238 17.499 18.981 1.00 59.25 390 CYS A N 1
ATOM 2897 C CA . CYS A 1 390 ? -5.650 17.762 19.329 1.00 59.25 390 CYS A CA 1
ATOM 2898 C C . CYS A 1 390 ? -6.072 17.588 20.818 1.00 59.25 390 CYS A C 1
ATOM 2900 O O . CYS A 1 390 ? -7.257 17.518 21.140 1.00 59.25 390 CYS A O 1
ATOM 2902 N N . ALA A 1 391 ? -5.132 17.528 21.758 1.00 58.47 391 ALA A N 1
ATOM 2903 C CA . ALA A 1 391 ? -5.414 17.722 23.173 1.00 58.47 391 ALA A CA 1
ATOM 2904 C C . ALA A 1 391 ? -4.172 18.214 23.921 1.00 58.47 391 ALA A C 1
ATOM 2906 O O . ALA A 1 391 ? -3.097 17.612 23.855 1.00 58.47 391 ALA A O 1
ATOM 2907 N N . ARG A 1 392 ? -4.353 19.230 24.769 1.00 62.31 392 ARG A N 1
ATOM 2908 C CA . ARG A 1 392 ? -3.388 19.548 25.825 1.00 62.31 392 ARG A CA 1
ATOM 2909 C C . ARG A 1 392 ? -3.274 18.341 26.768 1.00 62.31 392 ARG A C 1
ATOM 2911 O O . ARG A 1 392 ? -4.259 17.973 27.407 1.00 62.31 392 ARG A O 1
ATOM 2918 N N . ALA A 1 393 ? -2.080 17.748 26.877 1.00 62.62 393 ALA A N 1
ATOM 2919 C CA . ALA A 1 393 ? -1.845 16.433 27.503 1.00 62.62 393 ALA A CA 1
ATOM 2920 C C . ALA A 1 393 ? -2.461 16.235 28.908 1.00 62.62 393 ALA A C 1
ATOM 2922 O O . ALA A 1 393 ? -2.837 15.121 29.271 1.00 62.62 393 ALA A O 1
ATOM 2923 N N . ALA A 1 394 ? -2.637 17.318 29.674 1.00 71.75 394 ALA A N 1
ATOM 2924 C CA . ALA A 1 394 ? -3.336 17.327 30.959 1.00 71.75 394 ALA A CA 1
ATOM 2925 C C . ALA A 1 394 ? -4.718 16.636 30.927 1.00 71.75 394 ALA A C 1
ATOM 2927 O O . ALA A 1 394 ? -5.041 15.908 31.865 1.00 71.75 394 ALA A O 1
ATOM 2928 N N . TRP A 1 395 ? -5.507 16.801 29.856 1.00 78.94 395 TRP A N 1
ATOM 2929 C CA . TRP A 1 395 ? -6.827 16.163 29.732 1.00 78.94 395 TRP A CA 1
ATOM 2930 C C . TRP A 1 395 ? -6.728 14.629 29.750 1.00 78.94 395 TRP A C 1
ATOM 2932 O O . TRP A 1 395 ? -7.472 13.976 30.479 1.00 78.94 395 TRP A O 1
ATOM 2942 N N . HIS A 1 396 ? -5.755 14.052 29.038 1.00 78.12 396 HIS A N 1
ATOM 2943 C CA . HIS A 1 396 ? -5.528 12.602 29.018 1.00 78.12 396 HIS A CA 1
ATOM 2944 C C . HIS A 1 396 ? -5.054 12.050 30.369 1.00 78.12 396 HIS A C 1
ATOM 2946 O O . HIS A 1 396 ? -5.420 10.937 30.737 1.00 78.12 396 HIS A O 1
ATOM 2952 N N . HIS A 1 397 ? -4.272 12.816 31.135 1.00 85.75 397 HIS A N 1
ATOM 2953 C CA . HIS A 1 397 ? -3.857 12.398 32.477 1.00 85.75 397 HIS A CA 1
ATOM 2954 C C . HIS A 1 397 ? -5.026 12.393 33.474 1.00 85.75 397 HIS A C 1
ATOM 2956 O O . HIS A 1 397 ? -5.105 11.497 34.316 1.00 85.75 397 HIS A O 1
ATOM 2962 N N . VAL A 1 398 ? -5.953 13.352 33.363 1.00 88.31 398 VAL A N 1
ATOM 2963 C CA . VAL A 1 398 ? -7.154 13.407 34.212 1.00 88.31 398 VAL A CA 1
ATOM 2964 C C . VAL A 1 398 ? -8.094 12.236 33.916 1.00 88.31 398 VAL A C 1
ATOM 2966 O O . VAL A 1 398 ? -8.533 11.577 34.861 1.00 88.31 398 VAL A O 1
ATOM 2969 N N . THR A 1 399 ? -8.369 11.921 32.642 1.00 87.19 399 THR A N 1
ATOM 2970 C CA . THR A 1 399 ? -9.251 10.785 32.327 1.00 87.19 399 THR A CA 1
ATOM 2971 C C . THR A 1 399 ? -8.614 9.442 32.659 1.00 87.19 399 THR A C 1
ATOM 2973 O O . THR A 1 399 ? -9.235 8.661 33.374 1.00 87.19 399 THR A O 1
ATOM 2976 N N . ALA A 1 400 ? -7.353 9.201 32.283 1.00 88.81 400 ALA A N 1
ATOM 2977 C CA . ALA A 1 400 ? -6.654 7.958 32.624 1.00 88.81 400 ALA A CA 1
ATOM 2978 C C . ALA A 1 400 ? -6.568 7.725 34.148 1.00 88.81 400 ALA A C 1
ATOM 2980 O O . ALA A 1 400 ? -6.678 6.591 34.617 1.00 88.81 400 ALA A O 1
ATOM 2981 N N . GLY A 1 401 ? -6.427 8.794 34.945 1.00 92.69 401 GLY A N 1
ATOM 2982 C CA . GLY A 1 401 ? -6.505 8.721 36.406 1.00 92.69 401 GLY A CA 1
ATOM 2983 C C . GLY A 1 401 ? -7.884 8.280 36.912 1.00 92.69 401 GLY A C 1
ATOM 2984 O O . GLY A 1 401 ? -7.974 7.422 37.792 1.00 92.69 401 GLY A O 1
ATOM 2985 N N . ALA A 1 402 ? -8.964 8.815 36.335 1.00 91.00 402 ALA A N 1
ATOM 2986 C CA . ALA A 1 402 ? -10.335 8.430 36.672 1.00 91.00 402 ALA A CA 1
ATOM 2987 C C . ALA A 1 402 ? -10.678 6.993 36.223 1.00 91.00 402 ALA A C 1
ATOM 2989 O O . ALA A 1 402 ? -11.248 6.230 37.009 1.00 91.00 402 ALA A O 1
ATOM 2990 N N . GLU A 1 403 ? -10.277 6.595 35.008 1.00 94.00 403 GLU A N 1
ATOM 2991 C CA . GLU A 1 403 ? -10.401 5.223 34.492 1.00 94.00 403 GLU A CA 1
ATOM 2992 C C . GLU A 1 403 ? -9.697 4.224 35.430 1.00 94.00 403 GLU A C 1
ATOM 2994 O O . GLU A 1 403 ? -10.297 3.236 35.866 1.00 94.00 403 GLU A O 1
ATOM 2999 N N . LEU A 1 404 ? -8.446 4.510 35.816 1.00 95.31 404 LEU A N 1
ATOM 3000 C CA . LEU A 1 404 ? -7.654 3.659 36.706 1.00 95.31 404 LEU A CA 1
ATOM 3001 C C . LEU A 1 404 ? -8.284 3.523 38.101 1.00 95.31 404 LEU A C 1
ATOM 3003 O O . LEU A 1 404 ? -8.344 2.416 38.642 1.00 95.31 404 LEU A O 1
ATOM 3007 N N . LEU A 1 405 ? -8.797 4.613 38.681 1.00 94.06 405 LEU A N 1
ATOM 3008 C CA . LEU A 1 405 ? -9.498 4.574 39.970 1.00 94.06 405 LEU A CA 1
ATOM 3009 C C . LEU A 1 405 ? -10.775 3.720 39.905 1.00 94.06 405 LEU A C 1
ATOM 3011 O O . LEU A 1 405 ? -11.022 2.927 40.819 1.00 94.06 405 LEU A O 1
ATOM 3015 N N . LEU A 1 406 ? -11.549 3.818 38.817 1.00 92.31 406 LEU A N 1
ATOM 3016 C CA . LEU A 1 406 ? -12.741 2.993 38.593 1.00 92.31 406 LEU A CA 1
ATOM 3017 C C . LEU A 1 406 ? -12.381 1.504 38.476 1.00 92.31 406 LEU A C 1
ATOM 3019 O O . LEU A 1 406 ? -13.038 0.664 39.098 1.00 92.31 406 LEU A O 1
ATOM 3023 N N . LEU A 1 407 ? -11.313 1.164 37.747 1.00 95.19 407 LEU A N 1
ATOM 3024 C CA . LEU A 1 407 ? -10.839 -0.219 37.610 1.00 95.19 407 LEU A CA 1
ATOM 3025 C C . LEU A 1 407 ? -10.282 -0.783 38.926 1.00 95.19 407 LEU A C 1
ATOM 3027 O O . LEU A 1 407 ? -10.577 -1.929 39.267 1.00 95.19 407 LEU A O 1
ATOM 3031 N N . ILE A 1 408 ? -9.542 0.009 39.711 1.00 95.81 408 ILE A N 1
ATOM 3032 C CA . ILE A 1 408 ? -9.048 -0.402 41.036 1.00 95.81 408 ILE A CA 1
ATOM 3033 C C . ILE A 1 408 ? -10.218 -0.640 42.001 1.00 95.81 408 ILE A C 1
ATOM 3035 O O . ILE A 1 408 ? -10.232 -1.652 42.708 1.00 95.81 408 ILE A O 1
ATOM 3039 N N . ALA A 1 409 ? -11.227 0.239 42.011 1.00 92.44 409 ALA A N 1
ATOM 3040 C CA . ALA A 1 409 ? -12.449 0.032 42.786 1.00 92.44 409 ALA A CA 1
ATOM 3041 C C . ALA A 1 409 ? -13.178 -1.248 42.339 1.00 92.44 409 ALA A C 1
ATOM 3043 O O . ALA A 1 409 ? -13.513 -2.093 43.172 1.00 92.44 409 ALA A O 1
ATOM 3044 N N . GLY A 1 410 ? -13.335 -1.444 41.026 1.00 92.94 410 GLY A N 1
ATOM 3045 C CA . GLY A 1 410 ? -13.902 -2.652 40.430 1.00 92.94 410 GLY A CA 1
ATOM 3046 C C . GLY A 1 410 ? -13.180 -3.933 40.845 1.00 92.94 410 GLY A C 1
ATOM 3047 O O . GLY A 1 410 ? -13.828 -4.889 41.269 1.00 92.94 410 GLY A O 1
ATOM 3048 N N . LEU A 1 411 ? -11.846 -3.941 40.816 1.00 94.62 411 LEU A N 1
ATOM 3049 C CA . LEU A 1 411 ? -11.020 -5.079 41.228 1.00 94.62 411 LEU A CA 1
ATOM 3050 C C . LEU A 1 411 ? -11.150 -5.377 42.731 1.00 94.62 4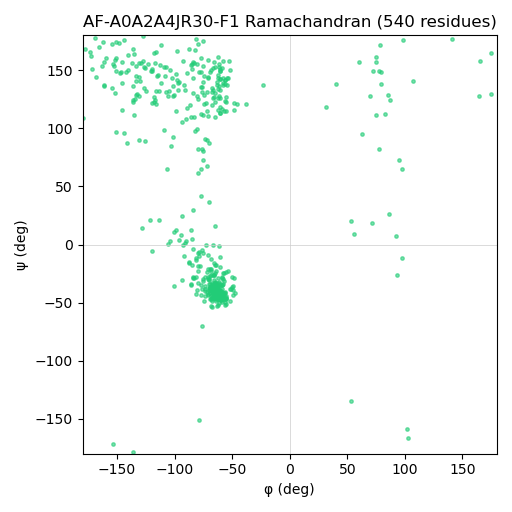11 LEU A C 1
ATOM 3052 O O . LEU A 1 411 ? -11.284 -6.538 43.119 1.00 94.62 411 LEU A O 1
ATOM 3056 N N . ARG A 1 412 ? -11.169 -4.345 43.588 1.00 93.12 412 ARG A N 1
ATOM 3057 C CA . ARG A 1 412 ? -11.400 -4.495 45.040 1.00 93.12 412 ARG A CA 1
ATOM 3058 C C . ARG A 1 412 ? -12.777 -5.098 45.333 1.00 93.12 412 ARG A C 1
ATOM 3060 O O . ARG A 1 412 ? -12.893 -5.971 46.194 1.00 93.12 412 ARG A O 1
ATOM 3067 N N . ILE A 1 413 ? -13.803 -4.662 44.601 1.00 91.12 413 ILE A N 1
ATOM 3068 C CA . ILE A 1 413 ? -15.178 -5.168 44.698 1.00 91.12 413 ILE A CA 1
ATOM 3069 C C . ILE A 1 413 ? -15.241 -6.619 44.187 1.00 91.12 413 ILE A C 1
ATOM 3071 O O . ILE A 1 413 ? -15.718 -7.492 44.907 1.00 91.12 413 ILE A O 1
ATOM 3075 N N . ALA A 1 414 ? -14.678 -6.926 43.016 1.00 90.12 414 ALA A N 1
ATOM 3076 C CA . ALA A 1 414 ? -14.625 -8.285 42.469 1.00 90.12 414 ALA A CA 1
ATOM 3077 C C . ALA A 1 414 ? -13.889 -9.270 43.401 1.00 90.12 414 ALA A C 1
ATOM 3079 O O . ALA A 1 414 ? -14.383 -10.368 43.663 1.00 90.12 414 ALA A O 1
ATOM 3080 N N . TYR A 1 415 ? -12.754 -8.864 43.980 1.00 89.12 415 TYR A N 1
ATOM 3081 C CA . TYR A 1 415 ? -12.009 -9.677 44.946 1.00 89.12 415 TYR A CA 1
ATOM 3082 C C . TYR A 1 415 ? -12.818 -9.965 46.221 1.00 89.12 415 TYR A C 1
ATOM 3084 O O . TYR A 1 415 ? -12.780 -11.082 46.737 1.00 89.12 415 TYR A O 1
ATOM 3092 N N . ALA A 1 416 ? -13.593 -8.993 46.712 1.00 86.81 416 ALA A N 1
ATOM 3093 C CA . ALA A 1 416 ? -14.508 -9.203 47.833 1.00 86.81 416 ALA A CA 1
ATOM 3094 C C . ALA A 1 416 ? -15.723 -10.079 47.458 1.00 86.81 416 ALA A C 1
ATOM 3096 O O . ALA A 1 416 ? -16.254 -10.778 48.321 1.00 86.81 416 ALA A O 1
ATOM 3097 N N . ALA A 1 417 ? -16.148 -10.072 46.190 1.00 81.94 417 ALA A N 1
ATOM 3098 C CA . ALA A 1 417 ? -17.265 -10.869 45.682 1.00 81.94 417 ALA A CA 1
ATOM 3099 C C . ALA A 1 417 ? -16.898 -12.338 45.400 1.00 81.94 417 ALA A C 1
ATOM 3101 O O . ALA A 1 417 ? -17.783 -13.189 45.416 1.00 81.94 417 ALA A O 1
ATOM 3102 N N . ARG A 1 418 ? -15.616 -12.663 45.175 1.00 83.25 418 ARG A N 1
ATOM 3103 C CA . ARG A 1 418 ? -15.163 -13.986 44.687 1.00 83.25 418 ARG A CA 1
ATOM 3104 C C . ARG A 1 418 ? -15.578 -15.195 45.547 1.00 83.25 418 ARG A C 1
ATOM 3106 O O . ARG A 1 418 ? -15.670 -16.299 45.028 1.00 83.25 418 ARG A O 1
ATOM 3113 N N . ASN A 1 419 ? -15.834 -14.989 46.844 1.00 76.00 419 ASN A N 1
ATOM 3114 C CA . ASN A 1 419 ? -16.270 -16.033 47.785 1.00 76.00 419 ASN A CA 1
ATOM 3115 C C . ASN A 1 419 ? -17.805 -16.079 47.973 1.00 76.00 419 ASN A C 1
ATOM 3117 O O . ASN A 1 419 ? -18.299 -16.815 48.828 1.00 76.00 419 ASN A O 1
ATOM 3121 N N . ALA A 1 420 ? -18.576 -15.270 47.239 1.00 65.06 420 ALA A N 1
ATOM 3122 C CA . ALA A 1 420 ? -20.028 -15.218 47.363 1.00 65.06 420 ALA A CA 1
ATOM 3123 C C . ALA A 1 420 ? -20.694 -16.293 46.489 1.00 65.06 420 ALA A C 1
ATOM 3125 O O . ALA A 1 420 ? -20.716 -16.198 45.262 1.00 65.06 420 ALA A O 1
ATOM 3126 N N . ASN A 1 421 ? -21.273 -17.310 47.131 1.00 56.03 421 ASN A N 1
ATOM 3127 C CA . ASN A 1 421 ? -21.972 -18.401 46.452 1.00 56.03 421 ASN A CA 1
ATOM 3128 C C . ASN A 1 421 ? -23.295 -17.908 45.827 1.00 56.03 421 ASN A C 1
ATOM 3130 O O . ASN A 1 421 ? -24.361 -17.974 46.445 1.00 56.03 421 ASN A O 1
ATOM 3134 N N . VAL A 1 422 ? -23.229 -17.406 44.592 1.00 54.09 422 VAL A N 1
ATOM 3135 C CA . VAL A 1 422 ? -24.414 -17.056 43.796 1.00 54.09 422 VAL A CA 1
ATOM 3136 C C . VAL A 1 422 ? -25.204 -18.318 43.418 1.00 54.09 422 VAL A C 1
ATOM 3138 O O . VAL A 1 422 ? -24.616 -19.278 42.919 1.00 54.09 422 VAL A O 1
ATOM 3141 N N . PRO A 1 423 ? -26.537 -18.352 43.613 1.00 42.81 423 PRO A N 1
ATOM 3142 C CA . PRO A 1 423 ? -27.364 -19.503 43.259 1.00 42.81 423 PRO A CA 1
ATOM 3143 C C . PRO A 1 423 ? -27.681 -19.522 41.752 1.00 42.81 423 PRO A C 1
ATOM 3145 O O . PRO A 1 423 ? -28.841 -19.441 41.347 1.00 42.81 423 PRO A O 1
ATOM 3148 N N . PHE A 1 424 ? -26.650 -19.620 40.907 1.00 34.59 424 PHE A N 1
ATOM 3149 C CA . PHE A 1 424 ? -26.844 -19.930 39.491 1.00 34.59 424 PHE A CA 1
ATOM 3150 C C . PHE A 1 424 ? -27.138 -21.428 39.333 1.00 34.59 424 PHE A C 1
ATOM 3152 O O . PHE A 1 424 ? -26.529 -22.266 39.999 1.00 34.59 424 PHE A O 1
ATOM 3159 N N . GLN A 1 425 ? -28.123 -21.777 38.505 1.00 33.38 425 GLN A N 1
ATOM 3160 C CA . GLN A 1 425 ? -28.667 -23.132 38.509 1.00 33.38 425 GLN A CA 1
ATOM 3161 C C . GLN A 1 425 ? -27.728 -24.144 37.849 1.00 33.38 425 GLN A C 1
ATOM 3163 O O . GLN A 1 425 ? -27.379 -24.012 36.677 1.00 33.38 425 GLN A O 1
ATOM 3168 N N . VAL A 1 426 ? -27.461 -25.242 38.563 1.00 27.09 426 VAL A N 1
ATOM 3169 C CA . VAL A 1 426 ? -27.000 -26.507 37.973 1.00 27.09 426 VAL A CA 1
ATOM 3170 C C . VAL A 1 426 ? -28.173 -27.152 37.226 1.00 27.09 426 VAL A C 1
ATOM 3172 O O . VAL A 1 426 ? -28.704 -28.190 37.612 1.00 27.09 426 VAL A O 1
ATOM 3175 N N . SER A 1 427 ? -28.596 -26.514 36.135 1.00 29.28 427 SER A N 1
ATOM 3176 C CA . SER A 1 427 ? -29.387 -27.178 35.107 1.00 29.28 427 SER A CA 1
ATOM 3177 C C . SER A 1 427 ? -28.425 -28.047 34.302 1.00 29.28 427 SER A C 1
ATOM 3179 O O . SER A 1 427 ? -27.886 -27.627 33.276 1.00 29.28 427 SER A O 1
ATOM 3181 N N . ARG A 1 428 ? -28.135 -29.250 34.822 1.00 33.19 428 ARG A N 1
ATOM 3182 C CA . ARG A 1 428 ? -27.467 -30.293 34.037 1.00 33.19 428 ARG A CA 1
ATOM 3183 C C . ARG A 1 428 ? -28.314 -30.504 32.783 1.00 33.19 428 ARG A C 1
ATOM 3185 O O . ARG A 1 428 ? -29.456 -30.947 32.883 1.00 33.19 428 ARG A O 1
ATOM 3192 N N . ARG A 1 429 ? -27.745 -30.174 31.619 1.00 32.56 429 ARG A N 1
ATOM 3193 C CA . ARG A 1 429 ? -28.262 -30.597 30.314 1.00 32.56 429 ARG A CA 1
ATOM 3194 C C . ARG A 1 429 ? -28.519 -32.104 30.413 1.00 32.56 429 ARG A C 1
ATOM 3196 O O . ARG A 1 429 ? -27.604 -32.836 30.787 1.00 32.56 429 ARG A O 1
ATOM 3203 N N . GLY A 1 430 ? -29.757 -32.535 30.170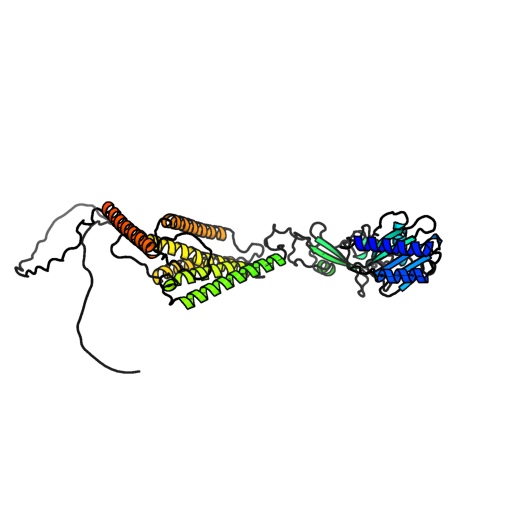 1.00 32.97 430 GLY A N 1
ATOM 3204 C CA . GLY A 1 430 ? -30.089 -33.961 30.168 1.00 32.97 430 GLY A CA 1
ATOM 3205 C C . GLY A 1 430 ? -29.238 -34.701 29.129 1.00 32.97 430 GLY A C 1
ATOM 3206 O O . GLY A 1 430 ? -28.826 -34.060 28.155 1.00 32.97 430 GLY A O 1
ATOM 3207 N N . PRO A 1 431 ? -28.944 -36.000 29.319 1.00 38.00 431 PRO A N 1
ATOM 3208 C CA . PRO A 1 431 ? -28.198 -36.766 28.332 1.00 38.00 431 PRO A CA 1
ATOM 3209 C C . PRO A 1 431 ? -28.889 -36.688 26.969 1.00 38.00 431 PRO A C 1
ATOM 3211 O O . PRO A 1 431 ? -30.081 -36.963 26.856 1.00 38.00 431 PRO A O 1
ATOM 3214 N N . SER A 1 432 ? -28.140 -36.291 25.945 1.00 32.78 432 SER A N 1
ATOM 3215 C CA . SER A 1 432 ? -28.514 -36.559 24.562 1.00 32.78 432 SER A CA 1
ATOM 3216 C C . SER A 1 432 ? -28.255 -38.036 24.293 1.00 32.78 432 SER A C 1
ATOM 3218 O O . SER A 1 432 ? -27.120 -38.487 24.450 1.00 32.78 432 SER A O 1
ATOM 3220 N N . GLU A 1 433 ? -29.291 -38.774 23.910 1.00 33.94 433 GLU A N 1
ATOM 3221 C CA . GLU A 1 433 ? -29.164 -40.166 23.483 1.00 33.94 433 GLU A CA 1
ATOM 3222 C C . GLU A 1 433 ? -28.278 -40.284 22.230 1.00 33.94 433 GLU A C 1
ATOM 3224 O O . GLU A 1 433 ? -28.227 -39.369 21.407 1.00 33.94 433 GLU A O 1
ATOM 3229 N N . GLY A 1 434 ? -27.628 -41.440 22.065 1.00 31.70 434 GLY A N 1
ATOM 3230 C CA . GLY A 1 434 ? -27.022 -41.842 20.793 1.00 31.70 434 GLY A CA 1
ATOM 3231 C C . GLY A 1 434 ? -25.536 -41.523 20.607 1.00 31.70 434 GLY A C 1
ATOM 3232 O O . GLY A 1 434 ? -25.187 -40.702 19.767 1.00 31.70 434 GLY A O 1
ATOM 3233 N N . PHE A 1 435 ? -24.661 -42.261 21.294 1.00 28.58 435 PHE A N 1
ATOM 3234 C CA . PHE A 1 435 ? -23.725 -43.183 20.624 1.00 28.58 435 PHE A CA 1
ATOM 3235 C C . PHE A 1 435 ? -23.190 -44.200 21.646 1.00 28.58 435 PHE A C 1
ATOM 3237 O O . PHE A 1 435 ? -22.911 -43.833 22.785 1.00 28.58 435 PHE A O 1
ATOM 3244 N N . GLY A 1 436 ? -23.105 -45.477 21.266 1.00 30.33 436 GLY A N 1
ATOM 3245 C CA . GLY A 1 436 ? -22.725 -46.564 22.175 1.00 30.33 436 GLY A CA 1
ATOM 3246 C C . GLY A 1 436 ? -21.251 -46.960 22.068 1.00 30.33 436 GLY A C 1
ATOM 3247 O O . GLY A 1 436 ? -20.711 -47.035 20.967 1.00 30.33 436 GLY A O 1
ATOM 3248 N N . ALA A 1 437 ? -20.644 -47.264 23.213 1.00 28.81 437 ALA A N 1
ATOM 3249 C CA . ALA A 1 437 ? -19.433 -48.067 23.363 1.00 28.81 437 ALA A CA 1
ATOM 3250 C C . ALA A 1 437 ? -19.552 -48.849 24.686 1.00 28.81 437 ALA A C 1
ATOM 3252 O O . ALA A 1 437 ? -20.237 -48.402 25.606 1.00 28.81 437 ALA A O 1
ATOM 3253 N N . GLU A 1 438 ? -18.977 -50.045 24.742 1.00 30.53 438 GLU A N 1
ATOM 3254 C CA . GLU A 1 438 ? -19.335 -51.084 25.716 1.00 30.53 438 GLU A CA 1
ATOM 3255 C C . GLU A 1 438 ? -18.699 -50.908 27.109 1.00 30.53 438 GLU A C 1
ATOM 3257 O O . GLU A 1 438 ? -17.582 -50.415 27.234 1.00 30.53 438 GLU A O 1
ATOM 3262 N N . GLY A 1 439 ? -19.360 -51.476 28.127 1.00 35.22 439 GLY A N 1
ATOM 3263 C CA . GLY A 1 439 ? -18.657 -52.386 29.039 1.00 35.22 439 GLY A CA 1
ATOM 3264 C C . GLY A 1 439 ? -18.129 -51.860 30.377 1.00 35.22 439 GLY A C 1
ATOM 3265 O O . GLY A 1 439 ? -16.938 -51.978 30.628 1.00 35.22 439 GLY A O 1
ATOM 3266 N N . GLU A 1 440 ? -19.011 -51.445 31.291 1.00 33.44 440 GLU A N 1
ATOM 3267 C CA . GLU A 1 440 ? -18.817 -51.679 32.736 1.00 33.44 440 GLU A CA 1
ATOM 3268 C C . GLU A 1 440 ? -20.178 -51.714 33.464 1.00 33.44 440 GLU A C 1
ATOM 3270 O O . GLU A 1 440 ? -21.175 -51.199 32.954 1.00 33.44 440 GLU A O 1
ATOM 3275 N N . GLU A 1 441 ? -20.259 -52.391 34.615 1.00 53.06 441 GLU A N 1
ATOM 3276 C CA . GLU A 1 441 ? -21.528 -52.694 35.302 1.00 53.06 441 GLU A CA 1
ATOM 3277 C C . GLU A 1 441 ? -22.034 -51.474 36.103 1.00 53.06 441 GLU A C 1
ATOM 3279 O O . GLU A 1 441 ? -21.776 -51.322 37.298 1.00 53.06 441 GLU A O 1
ATOM 3284 N N . GLU A 1 442 ? -22.707 -50.547 35.410 1.00 40.91 442 GLU A N 1
ATOM 3285 C CA . GLU A 1 442 ? -23.119 -49.253 35.969 1.00 40.91 442 GLU A CA 1
ATOM 3286 C C . GLU A 1 442 ? -24.178 -49.407 37.090 1.00 40.91 442 GLU A C 1
ATOM 3288 O O . GLU A 1 442 ? -25.243 -49.993 36.860 1.00 40.91 442 GLU A O 1
ATOM 3293 N N . PRO A 1 443 ? -23.951 -48.848 38.301 1.00 50.44 443 PRO A N 1
ATOM 3294 C CA . PRO A 1 443 ? -24.934 -48.892 39.380 1.00 50.44 443 PRO A CA 1
ATOM 3295 C C . PRO A 1 443 ? -26.201 -48.146 38.963 1.00 50.44 443 PRO A C 1
ATOM 3297 O O . PRO A 1 443 ? -26.142 -47.030 38.440 1.00 50.44 443 PRO A O 1
ATOM 3300 N N . THR A 1 444 ? -27.360 -48.762 39.205 1.00 56.25 444 THR A N 1
ATOM 3301 C CA . THR A 1 444 ? -28.620 -48.329 38.586 1.00 56.25 444 THR A CA 1
ATOM 3302 C C . THR A 1 444 ? -28.904 -46.837 38.804 1.00 56.25 444 THR A C 1
ATOM 3304 O O . THR A 1 444 ? -28.668 -46.275 39.878 1.00 56.25 444 THR A O 1
ATOM 3307 N N . SER A 1 445 ? -29.480 -46.179 37.789 1.00 55.12 445 SER A N 1
ATOM 3308 C CA . SER A 1 445 ? -29.769 -44.732 37.816 1.00 55.12 445 SER A CA 1
ATOM 3309 C C . SER A 1 445 ? -30.601 -44.293 39.038 1.00 55.12 445 SER A C 1
ATOM 3311 O O . SER A 1 445 ? -30.560 -43.133 39.460 1.00 55.12 445 SER A O 1
ATOM 3313 N N . GLU A 1 446 ? -31.344 -45.225 39.640 1.00 54.81 446 GLU A N 1
ATOM 3314 C CA . GLU A 1 446 ? -32.133 -45.020 40.852 1.00 54.81 446 GLU A CA 1
ATOM 3315 C C . GLU A 1 446 ? -31.279 -44.983 42.132 1.00 54.81 446 GLU A C 1
ATOM 3317 O O . GLU A 1 446 ? -31.528 -44.126 42.983 1.00 54.81 446 GLU A O 1
ATOM 3322 N N . GLU A 1 447 ? -30.239 -45.816 42.255 1.00 58.66 447 GLU A N 1
ATOM 3323 C CA . GLU A 1 447 ? -29.295 -45.785 43.384 1.00 58.66 447 GLU A CA 1
ATOM 3324 C C . GLU A 1 447 ? -28.430 -44.526 43.367 1.00 58.66 447 GLU A C 1
ATOM 3326 O O . GLU A 1 447 ? -28.347 -43.823 44.376 1.00 58.66 447 GLU A O 1
ATOM 3331 N N . VAL A 1 448 ? -27.881 -44.152 42.206 1.00 65.19 448 VAL A N 1
ATOM 3332 C CA . VAL A 1 448 ? -27.134 -42.889 42.047 1.00 65.19 448 VAL A CA 1
ATOM 3333 C C . VAL A 1 448 ? -28.024 -41.689 42.407 1.00 65.19 448 VAL A C 1
ATOM 3335 O O . VAL A 1 448 ? -27.596 -40.743 43.076 1.00 65.19 448 VAL A O 1
ATOM 3338 N N . ARG A 1 449 ? -29.311 -41.740 42.036 1.00 64.62 449 ARG A N 1
ATOM 3339 C CA . ARG A 1 449 ? -30.328 -40.747 42.417 1.00 64.62 449 ARG A CA 1
ATOM 3340 C C . ARG A 1 449 ? -30.692 -40.806 43.908 1.00 64.62 449 ARG A C 1
ATOM 3342 O O . ARG A 1 449 ? -31.044 -39.765 44.468 1.00 64.62 449 ARG A O 1
ATOM 3349 N N . ALA A 1 450 ? -30.625 -41.965 44.560 1.00 63.97 450 ALA A N 1
ATOM 3350 C CA . ALA A 1 450 ? -30.865 -42.126 45.993 1.00 63.97 450 ALA A CA 1
ATOM 3351 C C . ALA A 1 450 ? -29.697 -41.585 46.833 1.00 63.97 450 ALA A C 1
ATOM 3353 O O . ALA A 1 450 ? -29.936 -40.825 47.775 1.00 63.97 450 ALA A O 1
ATOM 3354 N N . GLU A 1 451 ? -28.450 -41.878 46.457 1.00 70.75 451 GLU A N 1
ATOM 3355 C CA . GLU A 1 451 ? -27.263 -41.324 47.117 1.00 70.75 451 GLU A CA 1
ATOM 3356 C C . GLU A 1 451 ? -27.140 -39.814 46.914 1.00 70.75 451 GLU A C 1
ATOM 3358 O O . GLU A 1 451 ? -26.947 -39.081 47.882 1.00 70.75 451 GLU A O 1
ATOM 3363 N N . LEU A 1 452 ? -27.399 -39.293 45.709 1.00 65.88 452 LEU A N 1
ATOM 3364 C CA . LEU A 1 452 ? -27.474 -37.840 45.511 1.00 65.88 452 LEU A CA 1
ATOM 3365 C C . LEU A 1 452 ? -28.528 -37.191 46.426 1.00 65.88 452 LEU A C 1
ATOM 3367 O O . LEU A 1 452 ? -28.250 -36.159 47.039 1.00 65.88 452 LEU A O 1
ATOM 3371 N N . LYS A 1 453 ? -29.713 -37.799 46.594 1.00 63.34 453 LYS A N 1
ATOM 3372 C CA . LYS A 1 453 ? -30.725 -37.316 47.555 1.00 63.34 453 LYS A CA 1
ATOM 3373 C C . LYS A 1 453 ? -30.214 -37.365 49.003 1.00 63.34 453 LYS A C 1
ATOM 3375 O O . LYS A 1 453 ? -30.416 -36.393 49.732 1.00 63.34 453 LYS A O 1
ATOM 3380 N N . ARG A 1 454 ? -29.538 -38.444 49.423 1.00 69.00 454 ARG A N 1
ATOM 3381 C CA . ARG A 1 454 ? -28.927 -38.574 50.764 1.00 69.00 454 ARG A CA 1
ATOM 3382 C C . ARG A 1 454 ? -27.877 -37.486 51.009 1.00 69.00 454 ARG A C 1
ATOM 3384 O O . ARG A 1 454 ? -27.950 -36.804 52.032 1.00 69.00 454 ARG A O 1
ATOM 3391 N N . LEU A 1 455 ? -26.978 -37.258 50.052 1.00 68.12 455 LEU A N 1
ATOM 3392 C CA . LEU A 1 455 ? -25.931 -36.233 50.112 1.00 68.12 455 LEU A CA 1
ATOM 3393 C C . LEU A 1 455 ? -26.507 -34.811 50.169 1.00 68.12 455 LEU A C 1
ATOM 3395 O O . LEU A 1 455 ? -26.085 -34.020 51.013 1.00 68.12 455 LEU A O 1
ATOM 3399 N N . TYR A 1 456 ? -27.515 -34.480 49.351 1.00 62.22 456 TYR A N 1
ATOM 3400 C CA . TYR A 1 456 ? -28.191 -33.176 49.432 1.00 62.22 456 TYR A CA 1
ATOM 3401 C C . TYR A 1 456 ? -28.891 -32.966 50.786 1.00 62.22 456 TYR A C 1
ATOM 3403 O O . TYR A 1 456 ? -28.789 -31.883 51.365 1.00 62.22 456 TYR A O 1
ATOM 3411 N N . VAL A 1 457 ? -29.535 -33.999 51.342 1.00 72.50 457 VAL A N 1
ATOM 3412 C CA . VAL A 1 457 ? -30.147 -33.937 52.682 1.00 72.50 457 VAL A CA 1
ATOM 3413 C C . VAL A 1 457 ? -29.087 -33.782 53.781 1.00 72.50 457 VAL A C 1
ATOM 3415 O O . VAL A 1 457 ? -29.271 -32.970 54.689 1.00 72.50 457 VAL A O 1
ATOM 3418 N N . GLN A 1 458 ? -27.952 -34.484 53.700 1.00 70.88 458 GLN A N 1
ATOM 3419 C CA . GLN A 1 458 ? -26.828 -34.291 54.625 1.00 70.88 458 GLN A CA 1
ATOM 3420 C C . GLN A 1 458 ? -26.242 -32.877 54.531 1.00 70.88 458 GLN A C 1
ATOM 3422 O O . GLN A 1 458 ? -26.014 -32.257 55.570 1.00 70.88 458 GLN A O 1
ATOM 3427 N N . LEU A 1 459 ? -26.055 -32.336 53.323 1.00 70.25 459 LEU A N 1
ATOM 3428 C CA . LEU A 1 459 ? -25.595 -30.963 53.095 1.00 70.25 459 LEU A CA 1
ATOM 3429 C C . LEU A 1 459 ? -26.563 -29.927 53.681 1.00 70.25 459 LEU A C 1
ATOM 3431 O O . LEU A 1 459 ? -26.121 -29.004 54.363 1.00 70.25 459 LEU A O 1
ATOM 3435 N N . GLU A 1 460 ? -27.876 -30.090 53.500 1.00 70.19 460 GLU A N 1
ATOM 3436 C CA . GLU A 1 460 ? -28.885 -29.208 54.101 1.00 70.19 460 GLU A CA 1
ATOM 3437 C C . GLU A 1 460 ? -28.905 -29.325 55.640 1.00 70.19 460 GLU A C 1
ATOM 3439 O O . GLU A 1 460 ? -29.024 -28.317 56.343 1.00 70.19 460 GLU A O 1
ATOM 3444 N N . ILE A 1 461 ? -28.726 -30.528 56.199 1.00 69.19 461 ILE A N 1
ATOM 3445 C CA . ILE A 1 461 ? -28.611 -30.740 57.652 1.00 69.19 461 ILE A CA 1
ATOM 3446 C C . ILE A 1 461 ? -27.326 -30.105 58.203 1.00 69.19 461 ILE A C 1
ATOM 3448 O O . ILE A 1 461 ? -27.375 -29.460 59.252 1.00 69.19 461 ILE A O 1
ATOM 3452 N N . LEU A 1 462 ? -26.190 -30.245 57.516 1.00 69.75 462 LEU A N 1
ATOM 3453 C CA . LEU A 1 462 ? -24.913 -29.634 57.898 1.00 69.75 462 LEU A CA 1
ATOM 3454 C C . LEU A 1 462 ? -24.984 -28.106 57.817 1.00 69.75 462 LEU A C 1
ATOM 3456 O O . LEU A 1 462 ? -24.635 -27.442 58.790 1.00 69.75 462 LEU A O 1
ATOM 3460 N N . ARG A 1 463 ? -25.544 -27.558 56.733 1.00 73.00 463 ARG A N 1
ATOM 3461 C CA . ARG A 1 463 ? -25.848 -26.128 56.565 1.00 73.00 463 ARG A CA 1
ATOM 3462 C C . ARG A 1 463 ? -26.729 -25.600 57.697 1.00 73.00 463 ARG A C 1
ATOM 3464 O O . ARG A 1 463 ? -26.432 -24.558 58.269 1.00 73.00 463 ARG A O 1
ATOM 3471 N N . ASN A 1 464 ? -27.786 -26.322 58.069 1.00 63.59 464 ASN A N 1
ATOM 3472 C CA . ASN A 1 464 ? -28.641 -25.942 59.198 1.00 63.59 464 ASN A CA 1
ATOM 3473 C C . ASN A 1 464 ? -27.943 -26.087 60.562 1.00 63.59 464 ASN A C 1
ATOM 3475 O O . ASN A 1 464 ? -28.303 -25.375 61.499 1.00 63.59 464 ASN A O 1
ATOM 3479 N N . LYS A 1 465 ? -26.954 -26.981 60.703 1.00 66.81 465 LYS A N 1
ATOM 3480 C CA . LYS A 1 465 ? -26.137 -27.109 61.921 1.00 66.81 465 LYS A CA 1
ATOM 3481 C C . LYS A 1 465 ? -25.128 -25.966 62.051 1.00 66.81 465 LYS A C 1
ATOM 3483 O O . LYS A 1 465 ? -25.091 -25.353 63.114 1.00 66.81 465 LYS A O 1
ATOM 3488 N N . THR A 1 466 ? -24.363 -25.635 61.008 1.00 66.44 466 THR A N 1
ATOM 3489 C CA . THR A 1 466 ? -23.415 -24.503 61.037 1.00 66.44 466 THR A CA 1
ATOM 3490 C C . THR A 1 466 ? -24.148 -23.177 61.205 1.00 66.44 466 THR A C 1
ATOM 3492 O O . THR A 1 466 ? -23.863 -22.445 62.144 1.00 66.44 466 THR A O 1
ATOM 3495 N N . LEU A 1 467 ? -25.200 -22.927 60.419 1.00 62.88 467 LEU A N 1
ATOM 3496 C CA . LEU A 1 467 ? -25.989 -21.692 60.500 1.00 62.88 467 LEU A CA 1
ATOM 3497 C C . LEU A 1 467 ? -26.612 -21.471 61.897 1.00 62.88 467 LEU A C 1
ATOM 3499 O O . LEU A 1 467 ? -26.773 -20.326 62.306 1.00 62.88 467 LEU A O 1
ATOM 3503 N N . ARG A 1 468 ? -26.891 -22.537 62.666 1.00 62.62 468 ARG A N 1
ATOM 3504 C CA . ARG A 1 468 ? -27.327 -22.457 64.079 1.00 62.62 468 ARG A CA 1
ATOM 3505 C C . ARG A 1 468 ? -26.188 -22.368 65.093 1.00 62.62 468 ARG A C 1
ATOM 3507 O O . ARG A 1 468 ? -26.359 -21.711 66.112 1.00 62.62 468 ARG A O 1
ATOM 3514 N N . ARG A 1 469 ? -25.052 -23.028 64.851 1.00 54.50 469 ARG A N 1
ATOM 3515 C CA . ARG A 1 469 ? -23.845 -22.909 65.691 1.00 54.50 469 ARG A CA 1
ATOM 3516 C C . ARG A 1 469 ? -23.309 -21.476 65.658 1.00 54.50 469 ARG A C 1
ATOM 3518 O O . ARG A 1 469 ? -22.911 -20.947 66.687 1.00 54.50 469 ARG A O 1
ATOM 3525 N N . ASP A 1 470 ? -23.377 -20.855 64.487 1.00 51.69 470 ASP A N 1
ATOM 3526 C CA . ASP A 1 470 ? -22.758 -19.567 64.189 1.00 51.69 470 ASP A CA 1
ATOM 3527 C C . ASP A 1 470 ? -23.746 -18.380 64.387 1.00 51.69 470 ASP A C 1
ATOM 3529 O O . ASP A 1 470 ? -23.426 -17.246 64.039 1.00 51.69 470 ASP A O 1
ATOM 3533 N N . ASN A 1 471 ? -24.950 -18.620 64.948 1.00 52.16 471 ASN A N 1
ATOM 3534 C CA . ASN A 1 471 ? -25.955 -17.596 65.302 1.00 52.16 471 ASN A CA 1
ATOM 3535 C C . ASN A 1 471 ? -26.722 -17.961 66.605 1.00 52.16 471 ASN A C 1
ATOM 3537 O O . ASN A 1 471 ? -27.738 -18.663 66.536 1.00 52.16 471 ASN A O 1
ATOM 3541 N N . PRO A 1 472 ? -26.321 -17.445 67.788 1.00 61.66 472 PRO A N 1
ATOM 3542 C CA . PRO A 1 472 ? -26.907 -17.818 69.087 1.00 61.66 472 PRO A CA 1
ATOM 3543 C C . PRO A 1 472 ? -28.421 -17.585 69.245 1.00 61.66 472 PRO A C 1
ATOM 3545 O O . PRO A 1 472 ? -29.068 -18.251 70.050 1.00 61.66 472 PRO A O 1
ATOM 3548 N N . HIS A 1 473 ? -29.003 -16.661 68.476 1.00 58.59 473 HIS A N 1
ATOM 3549 C CA . HIS A 1 473 ? -30.415 -16.274 68.588 1.00 58.59 473 HIS A CA 1
ATOM 3550 C C . HIS A 1 473 ? -31.396 -17.250 67.905 1.00 58.59 473 HIS A C 1
ATOM 3552 O O . HIS A 1 473 ? -32.611 -17.112 68.057 1.00 58.59 473 HIS A O 1
ATOM 3558 N N . ILE A 1 474 ? -30.913 -18.253 67.157 1.00 65.19 474 ILE A N 1
ATOM 3559 C CA . ILE A 1 474 ? -31.788 -19.221 66.476 1.00 65.19 474 ILE A CA 1
ATOM 3560 C C . ILE A 1 474 ? -32.216 -20.318 67.460 1.00 65.19 474 ILE A C 1
ATOM 3562 O O . ILE A 1 474 ? -31.499 -21.293 67.692 1.00 65.19 474 ILE A O 1
ATOM 3566 N N . SER A 1 475 ? -33.415 -20.167 68.032 1.00 60.56 475 SER A N 1
ATOM 3567 C CA . SER A 1 475 ? -33.939 -21.109 69.029 1.00 60.56 475 SER A CA 1
ATOM 3568 C C . SER A 1 475 ? -33.993 -22.559 68.510 1.00 60.56 475 SER A C 1
ATOM 3570 O O . SER A 1 475 ? -34.341 -22.830 67.359 1.00 60.56 475 SER A O 1
ATOM 3572 N N . LYS A 1 476 ? -33.674 -23.528 69.379 1.00 55.66 476 LYS A N 1
ATOM 3573 C CA . LYS A 1 476 ? -33.540 -24.953 69.010 1.00 55.66 476 LYS A CA 1
ATOM 3574 C C . LYS A 1 476 ? -34.872 -25.672 68.716 1.00 55.66 476 LYS A C 1
ATOM 3576 O O . LYS A 1 476 ? -34.858 -26.869 68.425 1.00 55.66 476 LYS A O 1
ATOM 3581 N N . ARG A 1 477 ? -36.024 -24.998 68.811 1.00 47.03 477 ARG A N 1
ATOM 3582 C CA . ARG A 1 477 ? -37.345 -25.649 68.796 1.00 47.03 477 ARG A CA 1
ATOM 3583 C C . ARG A 1 477 ? -37.755 -26.054 67.371 1.00 47.03 477 ARG A C 1
ATOM 3585 O O . ARG A 1 477 ? -38.040 -25.202 66.533 1.00 47.03 477 ARG A O 1
ATOM 3592 N N . ARG A 1 478 ? -37.825 -27.365 67.095 1.00 44.16 478 ARG A N 1
ATOM 3593 C CA . ARG A 1 478 ? -38.614 -27.886 65.958 1.00 44.16 478 ARG A CA 1
ATOM 3594 C C . ARG A 1 478 ? -40.090 -27.491 66.153 1.00 44.16 478 ARG A C 1
ATOM 3596 O O . ARG A 1 478 ? -40.525 -27.271 67.282 1.00 44.16 478 ARG A O 1
ATOM 3603 N N . GLY A 1 479 ? -40.816 -27.329 65.046 1.00 48.69 479 GLY A N 1
ATOM 3604 C CA . GLY A 1 479 ? -42.087 -26.598 65.009 1.00 48.69 479 GLY A CA 1
ATOM 3605 C C . GLY A 1 479 ? -43.178 -27.128 65.949 1.00 48.69 479 GLY A C 1
ATOM 3606 O O . GLY A 1 479 ? -43.338 -28.332 66.122 1.00 48.69 479 GLY A O 1
ATOM 3607 N N . GLY A 1 480 ? -43.958 -26.204 66.514 1.00 36.44 480 GLY A N 1
ATOM 3608 C CA . GLY A 1 480 ? -45.126 -26.488 67.346 1.00 36.44 480 GLY A CA 1
ATOM 3609 C C . GLY A 1 480 ? -46.041 -25.263 67.439 1.00 36.44 480 GLY A C 1
ATOM 3610 O O . GLY A 1 480 ? -45.547 -24.149 67.584 1.00 36.44 480 GLY A O 1
ATOM 3611 N N . ARG A 1 481 ? -47.353 -25.504 67.306 1.00 40.03 481 ARG A N 1
ATOM 3612 C CA . ARG A 1 481 ? -48.505 -24.572 67.242 1.00 40.03 481 ARG A CA 1
ATOM 3613 C C . ARG A 1 481 ? -48.321 -23.167 67.862 1.00 40.03 481 ARG A C 1
ATOM 3615 O O . ARG A 1 481 ? -47.872 -23.037 68.999 1.00 40.03 481 ARG A O 1
ATOM 3622 N N . LYS A 1 482 ? -48.814 -22.134 67.155 1.00 39.38 482 LYS A N 1
ATOM 3623 C CA . LYS A 1 482 ? -49.063 -20.788 67.716 1.00 39.38 482 LYS A CA 1
ATOM 3624 C C . LYS A 1 482 ? -50.047 -20.880 68.906 1.00 39.38 482 LYS A C 1
ATOM 3626 O O . LYS A 1 482 ? -51.038 -21.601 68.775 1.00 39.38 482 LYS A O 1
ATOM 3631 N N . PRO A 1 483 ? -49.842 -20.144 70.014 1.00 37.91 483 PRO A N 1
ATOM 3632 C CA . PRO A 1 483 ? -50.884 -19.927 71.019 1.00 37.91 483 PRO A CA 1
ATOM 3633 C C . PRO A 1 483 ? -51.933 -18.908 70.516 1.00 37.91 483 PRO A C 1
ATOM 3635 O O . PRO A 1 483 ? -51.602 -18.067 69.676 1.00 37.91 483 PRO A O 1
ATOM 3638 N N . PRO A 1 484 ? -53.188 -18.958 71.002 1.00 42.31 484 PRO A N 1
ATOM 3639 C CA . PRO A 1 484 ? -54.239 -18.012 70.619 1.00 42.31 484 PRO A CA 1
ATOM 3640 C C . PRO A 1 484 ? -54.096 -16.647 71.317 1.00 42.31 484 PRO A C 1
ATOM 3642 O O . PRO A 1 484 ? -53.465 -16.533 72.369 1.00 42.31 484 PRO A O 1
ATOM 3645 N N . HIS A 1 485 ? -54.734 -15.616 70.751 1.00 38.34 485 HIS A N 1
ATOM 3646 C CA . HIS A 1 485 ? -54.829 -14.282 71.358 1.00 38.34 485 HIS A CA 1
ATOM 3647 C C . HIS A 1 485 ? -55.443 -14.334 72.766 1.00 38.34 485 HIS A C 1
ATOM 3649 O O . HIS A 1 485 ? -56.473 -14.975 72.979 1.00 38.34 485 HIS A O 1
ATOM 3655 N N . ARG A 1 486 ? -54.880 -13.556 73.700 1.00 41.03 486 ARG A N 1
ATOM 3656 C CA . ARG A 1 486 ? -55.609 -13.086 74.886 1.00 41.03 486 ARG A CA 1
ATOM 3657 C C . ARG A 1 486 ? -56.131 -11.672 74.630 1.00 41.03 486 ARG A C 1
ATOM 3659 O O . ARG A 1 486 ? -55.437 -10.845 74.047 1.00 41.03 486 ARG A O 1
ATOM 3666 N N . ARG A 1 487 ? -57.364 -11.428 75.069 1.00 40.00 487 ARG A N 1
ATOM 3667 C CA . ARG A 1 487 ? -58.134 -10.189 74.914 1.00 40.00 487 ARG A CA 1
ATOM 3668 C C . ARG A 1 487 ? -58.422 -9.653 76.313 1.00 40.00 487 ARG A C 1
ATOM 3670 O O . ARG A 1 487 ? -59.046 -10.373 77.083 1.00 40.00 487 ARG A O 1
ATOM 3677 N N . PHE A 1 488 ? -58.008 -8.428 76.623 1.00 31.77 488 PHE A N 1
ATOM 3678 C CA . PHE A 1 488 ? -58.442 -7.706 77.825 1.00 31.77 488 PHE A CA 1
ATOM 3679 C C . PHE A 1 488 ? -58.679 -6.223 77.518 1.00 31.77 488 PHE A C 1
ATOM 3681 O O . PHE A 1 488 ? -58.344 -5.747 76.434 1.00 31.77 488 PHE A O 1
ATOM 3688 N N . SER A 1 489 ? -59.400 -5.554 78.414 1.00 36.50 489 SER A N 1
ATOM 3689 C CA . SER A 1 489 ? -60.303 -4.444 78.097 1.00 36.50 489 SER A CA 1
ATOM 3690 C C . SER A 1 489 ? -59.822 -3.067 78.554 1.00 36.50 489 SER A C 1
ATOM 3692 O O . SER A 1 489 ? -59.152 -2.935 79.573 1.00 36.50 489 SER A O 1
ATOM 3694 N N . LEU A 1 490 ? -60.279 -2.034 77.841 1.00 40.25 490 LEU A N 1
ATOM 3695 C CA . LEU A 1 490 ? -60.258 -0.641 78.293 1.00 40.25 490 LEU A CA 1
ATOM 3696 C C . LEU A 1 490 ? -61.103 -0.459 79.562 1.00 40.25 490 LEU A C 1
ATOM 3698 O O . LEU A 1 490 ? -62.292 -0.775 79.540 1.00 40.25 490 LEU A O 1
ATOM 3702 N N . GLN A 1 491 ? -60.527 0.140 80.607 1.00 32.97 491 GLN A N 1
ATOM 3703 C CA . GLN A 1 491 ? -61.257 0.957 81.584 1.00 32.97 491 GLN A CA 1
ATOM 3704 C C . GLN A 1 491 ? -60.300 1.798 82.453 1.00 32.97 491 GLN A C 1
ATOM 3706 O O . GLN A 1 491 ? -59.097 1.562 82.456 1.00 32.97 491 GLN A O 1
ATOM 3711 N N . ALA A 1 492 ? -60.895 2.724 83.217 1.00 31.84 492 ALA A N 1
ATOM 3712 C CA . ALA A 1 492 ? -60.319 3.559 84.281 1.00 31.84 492 ALA A CA 1
ATOM 3713 C C . ALA A 1 492 ? -59.567 4.863 83.900 1.00 31.84 492 ALA A C 1
ATOM 3715 O O . ALA A 1 492 ? -58.446 4.869 83.409 1.00 31.84 492 ALA A O 1
ATOM 3716 N N . LEU A 1 493 ? -60.215 5.967 84.297 1.00 37.50 493 LEU A N 1
ATOM 3717 C CA . LEU A 1 493 ? -59.692 7.279 84.712 1.00 37.50 493 LEU A CA 1
ATOM 3718 C C . LEU A 1 493 ? -58.898 8.154 83.719 1.00 37.50 493 LEU A C 1
ATOM 3720 O O . LEU A 1 493 ? -57.672 8.221 83.704 1.00 37.50 493 LEU A O 1
ATOM 3724 N N . GLN A 1 494 ? -59.656 9.061 83.099 1.00 33.88 494 GLN A N 1
ATOM 3725 C CA . GLN A 1 494 ? -59.314 10.490 83.114 1.00 33.88 494 GLN A CA 1
ATOM 3726 C C . GLN A 1 494 ? -59.083 10.984 84.563 1.00 33.88 494 GLN A C 1
ATOM 3728 O O . GLN A 1 494 ? -59.794 10.524 85.458 1.00 33.88 494 GLN A O 1
ATOM 3733 N N . ALA A 1 495 ? -58.227 11.997 84.782 1.00 31.03 495 ALA A N 1
ATOM 3734 C CA . ALA A 1 495 ? -58.615 13.296 85.382 1.00 31.03 495 ALA A CA 1
ATOM 3735 C C . ALA A 1 495 ? -57.421 14.159 85.866 1.00 31.03 495 ALA A C 1
ATOM 3737 O O . ALA A 1 495 ? -56.385 13.643 86.262 1.00 31.03 495 ALA A O 1
ATOM 3738 N N . ARG A 1 496 ? -57.687 15.477 85.979 1.00 33.50 496 ARG A N 1
ATOM 3739 C CA . ARG A 1 496 ? -56.903 16.550 86.648 1.00 33.50 496 ARG A CA 1
ATOM 3740 C C . ARG A 1 496 ? -55.638 17.019 85.894 1.00 33.50 496 ARG A C 1
ATOM 3742 O O . ARG A 1 496 ? -54.762 16.237 85.579 1.00 33.50 496 ARG A O 1
ATOM 3749 N N . ARG A 1 497 ? -55.652 18.266 85.384 1.00 33.50 497 ARG A N 1
ATOM 3750 C CA . ARG A 1 497 ? -55.229 19.551 86.025 1.00 33.50 497 ARG A CA 1
ATOM 3751 C C . ARG A 1 497 ? -53.698 19.611 86.212 1.00 33.50 497 ARG A C 1
ATOM 3753 O O . ARG A 1 497 ? -53.156 18.708 86.824 1.00 33.50 497 ARG A O 1
ATOM 3760 N N . GLY A 1 498 ? -52.956 20.632 85.777 1.00 26.84 498 GLY A N 1
ATOM 3761 C CA . GLY A 1 498 ? -53.332 21.956 85.248 1.00 26.84 498 GLY A CA 1
ATOM 3762 C C . GLY A 1 498 ? -53.046 23.079 86.259 1.00 26.84 498 GLY A C 1
ATOM 3763 O O . GLY A 1 498 ? -53.324 22.894 87.440 1.00 26.84 498 GLY A O 1
ATOM 3764 N N . CYS A 1 499 ? -52.566 24.232 85.761 1.00 26.36 499 CYS A N 1
ATOM 3765 C CA . CYS A 1 499 ? -51.986 25.389 86.486 1.00 26.36 499 CYS A CA 1
ATOM 3766 C C . CYS A 1 499 ? -50.551 25.200 87.043 1.00 26.36 499 CYS A C 1
ATOM 3768 O O . CYS A 1 499 ? -50.133 24.068 87.242 1.00 26.36 499 CYS A O 1
ATOM 3770 N N . LYS A 1 500 ? -49.761 26.242 87.391 1.00 27.70 500 LYS A N 1
ATOM 3771 C CA . LYS A 1 500 ? -49.619 27.674 86.967 1.00 27.70 500 LYS A CA 1
ATOM 3772 C C . LYS A 1 500 ? -48.580 28.336 87.905 1.00 27.70 500 LYS A C 1
ATOM 3774 O O . LYS A 1 500 ? -48.765 28.251 89.112 1.00 27.70 500 LYS A O 1
ATOM 3779 N N . GLY A 1 501 ? -47.551 29.034 87.409 1.00 29.31 501 GLY A N 1
ATOM 3780 C CA . GLY A 1 501 ? -46.563 29.734 88.262 1.00 29.31 501 GLY A CA 1
ATOM 3781 C C . GLY A 1 501 ? -45.590 30.621 87.469 1.00 29.31 501 GLY A C 1
ATOM 3782 O O . GLY A 1 501 ? -45.363 30.352 86.291 1.00 29.31 501 GLY A O 1
ATOM 3783 N N . LYS A 1 502 ? -45.076 31.710 88.068 1.00 27.58 502 LYS A N 1
ATOM 3784 C CA . LYS A 1 502 ? -44.225 32.732 87.410 1.00 27.58 502 LYS A CA 1
ATOM 3785 C C . LYS A 1 502 ? -43.402 33.532 88.449 1.00 27.58 502 LYS A C 1
ATOM 3787 O O . LYS A 1 502 ? -43.844 33.625 89.588 1.00 27.58 502 LYS A O 1
ATOM 3792 N N . ALA A 1 503 ? -42.319 34.183 87.991 1.00 28.30 503 ALA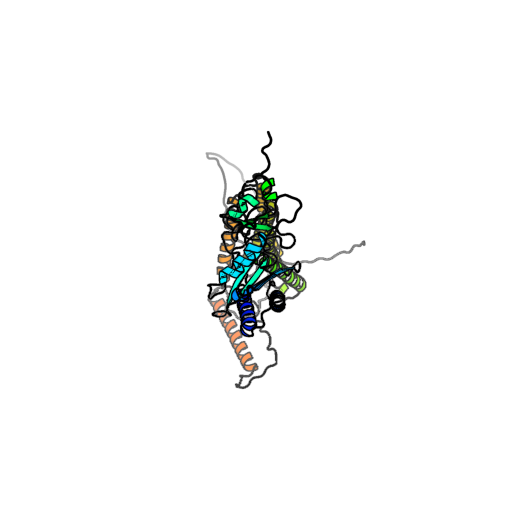 A N 1
ATOM 3793 C CA . ALA A 1 503 ? -41.354 35.045 88.717 1.00 28.30 503 ALA A CA 1
ATOM 3794 C C . ALA A 1 503 ? -40.291 34.303 89.571 1.00 28.30 503 ALA A C 1
ATOM 3796 O O . ALA A 1 503 ? -40.564 33.214 90.059 1.00 28.30 503 ALA A O 1
ATOM 3797 N N . GLY A 1 504 ? -39.069 34.836 89.758 1.00 27.88 504 GLY A N 1
ATOM 3798 C CA . GLY A 1 504 ? -38.455 36.041 89.154 1.00 27.88 504 GLY A CA 1
ATOM 3799 C C . GLY A 1 504 ? -37.064 36.397 89.737 1.00 27.88 504 GLY A C 1
ATOM 3800 O O . GLY A 1 504 ? -36.719 35.905 90.803 1.00 27.88 504 GLY A O 1
ATOM 3801 N N . GLY A 1 505 ? -36.305 37.271 89.050 1.00 27.64 505 GLY A N 1
ATOM 3802 C CA . GLY A 1 505 ? -34.937 37.731 89.406 1.00 27.64 505 GLY A CA 1
ATOM 3803 C C . GLY A 1 505 ? -33.818 36.810 88.867 1.00 27.64 505 GLY A C 1
ATOM 3804 O O . GLY A 1 505 ? -33.943 35.600 88.994 1.00 27.64 505 GLY A O 1
ATOM 3805 N N . SER A 1 506 ? -32.798 37.224 88.093 1.00 26.52 506 SER A N 1
ATOM 3806 C CA . SER A 1 506 ? -31.810 38.335 88.154 1.00 26.52 506 SER A CA 1
ATOM 3807 C C . SER A 1 506 ? -30.561 38.020 89.004 1.00 26.52 506 SER A C 1
ATOM 3809 O O . SER A 1 506 ? -30.726 37.697 90.173 1.00 26.52 506 SER A O 1
ATOM 3811 N N . ALA A 1 507 ? -29.307 38.197 88.554 1.00 28.55 507 ALA A N 1
ATOM 3812 C CA . ALA A 1 507 ? -28.743 38.418 87.206 1.00 28.55 507 ALA A CA 1
ATOM 3813 C C . ALA A 1 507 ? -27.195 38.270 87.246 1.00 28.55 507 ALA A C 1
ATOM 3815 O O . ALA A 1 507 ? -26.597 38.718 88.219 1.00 28.55 507 ALA A O 1
ATOM 3816 N N . SER A 1 508 ? -26.550 37.721 86.201 1.00 27.59 508 SER A N 1
ATOM 3817 C CA . SER A 1 508 ? -25.150 38.014 85.792 1.00 27.59 508 SER A CA 1
ATOM 3818 C C . SER A 1 508 ? -24.805 37.343 84.442 1.00 27.59 508 SER A C 1
ATOM 3820 O O . SER A 1 508 ? -25.519 36.436 84.022 1.00 27.59 508 SER A O 1
ATOM 3822 N N . ALA A 1 509 ? -23.736 37.805 83.780 1.00 26.91 509 ALA A N 1
ATOM 3823 C CA . ALA A 1 509 ? -23.214 37.396 82.460 1.00 26.91 509 ALA A CA 1
ATOM 3824 C C . ALA A 1 509 ? -22.973 35.865 82.308 1.00 26.91 509 ALA A C 1
ATOM 3826 O O . ALA A 1 509 ? -22.790 35.176 83.308 1.00 26.91 509 ALA A O 1
ATOM 3827 N N . VAL A 1 510 ? -22.932 35.253 81.111 1.00 30.91 510 VAL A N 1
ATOM 3828 C CA . VAL A 1 510 ? -22.333 35.679 79.818 1.00 30.91 510 VAL A CA 1
ATOM 3829 C C . VAL A 1 510 ? -23.147 35.162 78.605 1.00 30.91 510 VAL A C 1
ATOM 3831 O O . VAL A 1 510 ? -23.694 34.065 78.662 1.00 30.91 510 VAL A O 1
ATOM 3834 N N . GLU A 1 511 ? -23.188 35.922 77.501 1.00 28.97 511 GLU A N 1
ATOM 3835 C CA . GLU A 1 511 ? -23.758 35.531 76.187 1.00 28.97 511 GLU A CA 1
ATOM 3836 C C . GLU A 1 511 ? -22.765 34.659 75.371 1.00 28.97 511 GLU A C 1
ATOM 3838 O O . GLU A 1 511 ? -21.571 34.943 75.366 1.00 28.97 511 GLU A O 1
ATOM 3843 N N . ALA A 1 512 ? -23.165 33.479 74.864 1.00 31.66 512 ALA A N 1
ATOM 3844 C CA . ALA A 1 512 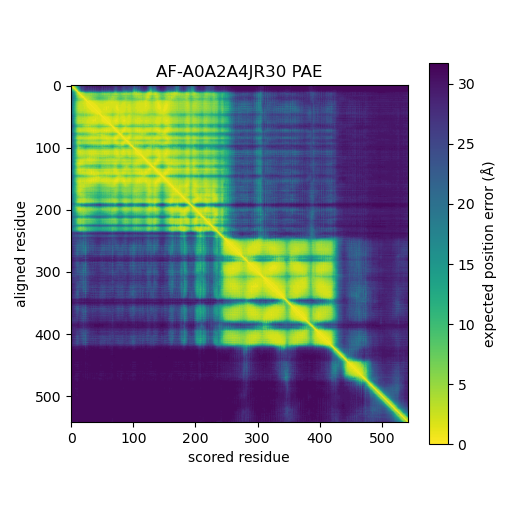? -23.776 33.211 73.536 1.00 31.66 512 ALA A CA 1
ATOM 3845 C C . ALA A 1 512 ? -22.738 33.163 72.380 1.00 31.66 512 ALA A C 1
ATOM 3847 O O . ALA A 1 512 ? -21.748 33.883 72.424 1.00 31.66 512 ALA A O 1
ATOM 3848 N N . SER A 1 513 ? -22.856 32.395 71.285 1.00 30.19 513 SER A N 1
ATOM 3849 C CA . SER A 1 513 ? -23.709 31.265 70.825 1.00 30.19 513 SER A CA 1
ATOM 3850 C C . SER A 1 513 ? -23.116 30.807 69.459 1.00 30.19 513 SER A C 1
ATOM 3852 O O . SER A 1 513 ? -22.336 31.562 68.885 1.00 30.19 513 SER A O 1
ATOM 3854 N N . GLU A 1 514 ? -23.371 29.673 68.788 1.00 31.64 514 GLU A N 1
ATOM 3855 C CA . GLU A 1 514 ? -24.073 28.373 68.956 1.00 31.64 514 GLU A CA 1
ATOM 3856 C C . GLU A 1 514 ? -23.621 27.489 67.746 1.00 31.64 514 GLU A C 1
ATOM 3858 O O . GLU A 1 514 ? -22.878 27.988 66.903 1.00 31.64 514 GLU A O 1
ATOM 3863 N N . ALA A 1 515 ? -23.957 26.217 67.481 1.00 30.20 515 ALA A N 1
ATOM 3864 C CA . ALA A 1 515 ? -24.675 25.075 68.088 1.00 30.20 515 ALA A CA 1
ATOM 3865 C C . ALA A 1 515 ? -24.197 23.810 67.299 1.00 30.20 515 ALA A C 1
ATOM 3867 O O . ALA A 1 515 ? -23.490 23.950 66.303 1.00 30.20 515 ALA A O 1
ATOM 3868 N N . GLY A 1 516 ? -24.521 22.545 67.595 1.00 27.62 516 GLY A N 1
ATOM 3869 C CA . GLY A 1 516 ? -25.285 21.904 68.671 1.00 27.62 516 GLY A CA 1
ATOM 3870 C C . GLY A 1 516 ? -25.624 20.464 68.237 1.00 27.62 516 GLY A C 1
ATOM 3871 O O . GLY A 1 516 ? -26.128 20.272 67.134 1.00 27.62 516 GLY A O 1
ATOM 3872 N N . ASP A 1 517 ? -25.326 19.455 69.062 1.00 25.45 517 ASP A N 1
ATOM 3873 C CA . ASP A 1 517 ? -25.480 18.026 68.720 1.00 25.45 517 ASP A CA 1
ATOM 3874 C C . ASP A 1 517 ? -26.258 17.280 69.821 1.00 25.45 517 ASP A C 1
ATOM 3876 O O . ASP A 1 517 ? -26.100 17.566 71.010 1.00 25.45 517 ASP A O 1
ATOM 3880 N N . ALA A 1 518 ? -27.145 16.360 69.431 1.00 29.44 518 ALA A N 1
ATOM 3881 C CA . ALA A 1 518 ? -28.200 15.820 70.288 1.00 29.44 518 ALA A CA 1
ATOM 3882 C C . ALA A 1 518 ? -28.430 14.314 70.069 1.00 29.44 518 ALA A C 1
ATOM 3884 O O . ALA A 1 518 ? -29.307 13.882 69.321 1.00 29.44 518 ALA A O 1
ATOM 3885 N N . SER A 1 519 ? -27.670 13.497 70.799 1.00 26.64 519 SER A N 1
ATOM 3886 C CA . SER A 1 519 ? -27.877 12.046 70.867 1.00 26.64 519 SER A CA 1
ATOM 3887 C C . SER A 1 519 ? -29.200 11.675 71.549 1.00 26.64 519 SER A C 1
ATOM 3889 O O . SER A 1 519 ? -29.471 12.135 72.663 1.00 26.64 519 SER A O 1
ATOM 3891 N N . ARG A 1 520 ? -29.973 10.763 70.936 1.00 28.00 520 ARG A N 1
ATOM 3892 C CA . ARG A 1 520 ? -30.863 9.823 71.646 1.00 28.00 520 ARG A CA 1
ATOM 3893 C C . ARG A 1 520 ? -31.319 8.645 70.781 1.00 28.00 520 ARG A C 1
ATOM 3895 O O . ARG A 1 520 ? -31.421 8.726 69.563 1.00 28.00 520 ARG A O 1
ATOM 3902 N N . THR A 1 521 ? -31.619 7.553 71.472 1.00 24.67 521 THR A N 1
ATOM 3903 C CA . THR A 1 521 ? -32.252 6.305 71.019 1.00 24.67 521 THR A CA 1
ATOM 3904 C C . THR A 1 521 ? -33.152 5.812 72.172 1.00 24.67 521 THR A C 1
ATOM 3906 O O . THR A 1 521 ? -33.050 6.378 73.268 1.00 24.67 521 THR A O 1
ATOM 3909 N N . PRO A 1 522 ? -33.935 4.721 72.042 1.00 39.12 522 PRO A N 1
ATOM 3910 C CA . PRO A 1 522 ? -34.569 4.120 70.856 1.00 39.12 522 PRO A CA 1
ATOM 3911 C C . PRO A 1 522 ? -36.093 3.893 71.038 1.00 39.12 522 PRO A C 1
ATOM 3913 O O . PRO A 1 522 ? -36.548 3.653 72.152 1.00 39.12 522 PRO A O 1
ATOM 3916 N N . GLU A 1 523 ? -36.858 3.779 69.947 1.00 26.56 523 GLU A N 1
ATOM 3917 C CA . GLU A 1 523 ? -38.141 3.046 69.957 1.00 26.56 523 GLU A CA 1
ATOM 3918 C C . GLU A 1 523 ? -38.511 2.462 68.574 1.00 26.56 523 GLU A C 1
ATOM 3920 O O . GLU A 1 523 ? -38.019 2.915 67.540 1.00 26.56 523 GLU A O 1
ATOM 3925 N N . ASP A 1 524 ? -39.300 1.379 68.586 1.00 24.47 524 ASP A N 1
ATOM 3926 C CA . ASP A 1 524 ? -39.540 0.431 67.481 1.00 24.47 524 ASP A CA 1
ATOM 3927 C C . ASP A 1 524 ? -41.008 0.432 66.993 1.00 24.47 524 ASP A C 1
ATOM 3929 O O . ASP A 1 524 ? -41.920 0.773 67.745 1.00 24.47 524 ASP A O 1
ATOM 3933 N N . SER A 1 525 ? -41.249 -0.168 65.811 1.00 27.31 525 SER A N 1
ATOM 3934 C CA . SER A 1 525 ? -42.582 -0.579 65.294 1.00 27.31 525 SER A CA 1
ATOM 3935 C C . SER A 1 525 ? -43.470 0.583 64.775 1.00 27.31 525 SER A C 1
ATOM 3937 O O . SER A 1 525 ? -43.241 1.737 65.105 1.00 27.31 525 SER A O 1
ATOM 3939 N N . VAL A 1 526 ? -44.470 0.413 63.893 1.00 27.25 526 VAL A N 1
ATOM 3940 C CA . VAL A 1 526 ? -45.323 -0.748 63.531 1.00 27.25 526 VAL A CA 1
ATOM 3941 C C . VAL A 1 526 ? -45.469 -0.904 61.996 1.00 27.25 526 VAL A C 1
ATOM 3943 O O . VAL A 1 526 ? -45.159 0.006 61.233 1.00 27.25 526 VAL A O 1
ATOM 3946 N N . CYS A 1 527 ? -45.928 -2.073 61.526 1.00 24.73 527 CYS A N 1
ATOM 3947 C CA . CYS A 1 527 ? -46.133 -2.412 60.107 1.00 24.73 527 CYS A CA 1
ATOM 3948 C C . CYS A 1 527 ? -47.594 -2.266 59.610 1.00 24.73 527 CYS A C 1
ATOM 3950 O O . CYS A 1 527 ? -48.516 -2.606 60.338 1.00 24.73 527 CYS A O 1
ATOM 3952 N N . SER A 1 528 ? -47.733 -1.886 58.331 1.00 28.66 528 SER A N 1
ATOM 3953 C CA . SER A 1 528 ? -48.650 -2.382 57.269 1.00 28.66 528 SER A CA 1
ATOM 3954 C C . SER A 1 528 ? -50.137 -2.749 57.517 1.00 28.66 528 SER A C 1
ATOM 3956 O O . SER A 1 528 ? -50.431 -3.603 58.344 1.00 28.66 528 SER A O 1
ATOM 3958 N N . ALA A 1 529 ? -50.983 -2.326 56.550 1.00 28.61 529 ALA A N 1
ATOM 3959 C CA . ALA A 1 529 ? -52.280 -2.915 56.120 1.00 28.61 529 ALA A CA 1
ATOM 3960 C C . ALA A 1 529 ? -53.495 -2.764 57.084 1.00 28.61 529 ALA A C 1
ATOM 3962 O O . ALA A 1 529 ? -53.318 -2.700 58.293 1.00 28.61 529 ALA A O 1
ATOM 3963 N N . GLU A 1 530 ? -54.766 -2.687 56.647 1.00 27.53 530 GLU A N 1
ATOM 3964 C CA . GLU A 1 530 ? -55.395 -2.635 55.301 1.00 27.53 530 GLU A CA 1
ATOM 3965 C C . GLU A 1 530 ? -56.772 -1.895 55.378 1.00 27.53 530 GLU A C 1
ATOM 3967 O O . GLU A 1 530 ? -57.064 -1.283 56.403 1.00 27.53 530 GLU A O 1
ATOM 3972 N N . GLY A 1 531 ? -57.592 -1.878 54.308 1.00 25.48 531 GLY A N 1
ATOM 3973 C CA . GLY A 1 531 ? -58.906 -1.178 54.239 1.00 25.48 531 GLY A CA 1
ATOM 3974 C C . GLY A 1 531 ? -60.090 -1.913 54.922 1.00 25.48 531 GLY A C 1
ATOM 3975 O O . GLY A 1 531 ? -59.833 -2.689 55.843 1.00 25.48 531 GLY A O 1
ATOM 3976 N N . PRO A 1 532 ? -61.374 -1.763 54.487 1.00 34.38 532 PRO A N 1
ATOM 3977 C CA . PRO A 1 532 ? -61.901 -1.027 53.315 1.00 34.38 532 PRO A CA 1
ATOM 3978 C C . PRO A 1 532 ? -63.184 -0.171 53.571 1.00 34.38 532 PRO A C 1
ATOM 3980 O O . PRO A 1 532 ? -63.754 -0.185 54.660 1.00 34.38 532 PRO A O 1
ATOM 3983 N N . SER A 1 533 ? -63.715 0.486 52.528 1.00 27.08 533 SER A N 1
ATOM 3984 C CA . SER A 1 533 ? -65.133 0.904 52.416 1.00 27.08 533 SER A CA 1
ATOM 3985 C C . SER A 1 533 ? -65.574 1.032 50.936 1.00 27.08 533 SER A C 1
ATOM 3987 O O . SER A 1 533 ? -64.758 0.834 50.037 1.00 27.08 533 SER A O 1
ATOM 3989 N N . HIS A 1 534 ? -66.871 1.256 50.679 1.00 24.33 534 HIS A N 1
ATOM 3990 C CA . HIS A 1 534 ? -67.562 1.085 49.379 1.00 24.33 534 HIS A CA 1
ATOM 3991 C C . HIS A 1 534 ? -68.349 2.363 48.977 1.00 24.33 534 HIS A C 1
ATOM 3993 O O . HIS A 1 534 ? -68.414 3.273 49.799 1.00 24.33 534 HIS A O 1
ATOM 3999 N N . TYR A 1 535 ? -69.018 2.363 47.802 1.00 25.14 535 TYR A N 1
ATOM 4000 C CA . TYR A 1 535 ? -69.806 3.464 47.163 1.00 25.14 535 TYR A CA 1
ATOM 4001 C C . TYR A 1 535 ? -68.956 4.539 46.428 1.00 25.14 535 TYR A C 1
ATOM 4003 O O . TYR A 1 535 ? -67.915 4.931 46.945 1.00 25.14 535 TYR A O 1
ATOM 4011 N N . THR A 1 536 ? -69.303 5.058 45.231 1.00 29.61 536 THR A N 1
ATOM 4012 C CA . THR A 1 536 ? -70.412 4.758 44.273 1.00 29.61 536 THR A CA 1
ATOM 4013 C C . THR A 1 536 ? -70.006 5.078 42.816 1.00 29.61 536 THR A C 1
ATOM 4015 O O . THR A 1 536 ? -68.938 5.639 42.586 1.00 29.61 536 THR A O 1
ATOM 4018 N N . ASP A 1 537 ? -70.872 4.746 41.853 1.00 26.06 537 ASP A N 1
ATOM 4019 C CA . ASP A 1 537 ? -70.796 5.071 40.417 1.00 26.06 537 ASP A CA 1
ATOM 4020 C C . ASP A 1 537 ? -70.821 6.580 40.080 1.00 26.06 537 ASP A C 1
ATOM 4022 O O . ASP A 1 537 ? -71.414 7.357 40.831 1.00 26.06 537 ASP A O 1
ATOM 4026 N N . ALA A 1 538 ? -70.264 6.957 38.910 1.00 29.17 538 ALA A N 1
ATOM 4027 C CA . ALA A 1 538 ? -70.921 7.807 37.887 1.00 29.17 538 ALA A CA 1
ATOM 4028 C C . ALA A 1 538 ? -70.043 8.063 36.623 1.00 29.17 538 ALA A C 1
ATOM 4030 O O . ALA A 1 538 ? -69.093 8.836 36.666 1.00 29.17 538 ALA A O 1
ATOM 4031 N N . ASP A 1 539 ? -70.437 7.440 35.504 1.00 28.73 539 ASP A N 1
ATOM 4032 C CA . ASP A 1 539 ? -70.600 7.997 34.139 1.00 28.73 539 ASP A CA 1
ATOM 4033 C C . ASP A 1 539 ? -69.501 8.660 33.257 1.00 28.73 539 ASP A C 1
ATOM 4035 O O . ASP A 1 539 ? -68.541 9.302 33.673 1.00 28.73 539 ASP A O 1
ATOM 4039 N N . THR A 1 540 ? -69.818 8.606 31.948 1.00 32.19 540 THR A N 1
ATOM 4040 C CA . THR A 1 540 ? -69.387 9.458 30.807 1.00 32.19 540 THR A CA 1
ATOM 4041 C C . THR A 1 540 ? -67.997 9.289 30.162 1.00 32.19 540 THR A C 1
ATOM 4043 O O . THR A 1 540 ? -67.075 10.071 30.354 1.00 32.19 540 THR A O 1
ATOM 4046 N N . GLN A 1 541 ? -67.929 8.295 29.267 1.00 31.58 541 GLN A N 1
ATOM 4047 C CA . GLN A 1 541 ? -67.678 8.454 27.816 1.00 31.58 541 GLN A CA 1
ATOM 4048 C C . GLN A 1 541 ? -66.799 9.620 27.301 1.00 31.58 541 GLN A C 1
ATOM 4050 O O . GLN A 1 541 ? -67.240 10.769 27.277 1.00 31.58 541 GLN A O 1
ATOM 4055 N N . ALA A 1 542 ? -65.686 9.255 26.651 1.00 35.25 542 ALA A N 1
ATOM 4056 C CA . ALA A 1 542 ? -65.358 9.650 25.270 1.00 35.25 542 ALA A CA 1
ATOM 4057 C C . ALA A 1 542 ? -64.441 8.587 24.633 1.00 35.25 542 ALA A C 1
ATOM 4059 O O . ALA A 1 542 ? -63.448 8.213 25.297 1.00 35.25 542 ALA A O 1
#

Sequence (542 aa):
MPTPAPAVPVCEPLLLKNTPPMPLNAREHEAAAVHTARALVELVQQGVADEDRAAALARAATRAPLGPPPAAVALGAPQLHLGVLFIAEPPKLVVFQQNNSITLRQFWRTLASAWNATTAVWSNAWFSCEKGSEGWWGGVAAARGSGPARSAAALFRRWPALPCEEAMYDWLGGPPLCDAATTDCEATPSFGSGDRRIEYRCKCQAGHWNEGGSGWLSGATLAADNSGPLTCTPCGMGSDSTACLADAYRVALLAANLAGMLLCLVIGLIIFKKRKCKAVAMGMWTVLEVVLLGAFLMYASAASQYISVAKWRCIAGAWLRELGFVACYGSVVLRLWVLLAEFRTRKAHRWTPRDAEVLRVVGAMVSGAACYLAAFTATAACEEDASAGCARAAWHHVTAGAELLLLIAGLRIAYAARNANVPFQVSRRGPSEGFGAEGEEEPTSEEVRAELKRLYVQLEILRNKTLRRDNPHISKRRGGRKPPHRRFSLQALQARRGCKGKAGGSASAVEASEAGDASRTPEDSVCSAEGPSHYTDADTQA

Secondary structure (DSSP, 8-state):
-PPPPPP-------B-SSPP---TTHHHHHHHHHHHHHHHHHHHHTT---HHHHHHHHHHHHTS--SSPPSEEEEEEGGGTEEEEEETTTTEEEETTT---TTTHHHHHHHHHTTT-SS-EEPPPEEE-STTS-EEEEEEEEEE--GGG-EEEEEEEEES-EE--GGGHHHHTSS-SB-TTTEEEEEEE--SSSS-SEEEEEEEPTTEE-TT-SS-EEHHHHHHH-S-SB--EETTSSS-TTTTS-HHHHHHHHHHHHHHHHHHHHHHHHHHHHTTSHHHHTS-HHHHHHHHHHHHHHHHHHHGGG-SSHHHHHHHHHHHHHHHHIIIIIHHHHHHHHHHHHHH---SS-----HHHHHHHHHHHHHHHHHHHHHHHHHHHS---TTS-SS-THHHHHHHHHHHHHHHHHHHHHHHHTT---------PPPPP--------PPPHHHHHHHHHHHHHHHHHHHHHHHHHT-TTS-------PPPPP--------------------------------------------------------

InterPro domains:
  IPR017978 GPCR family 3, C-terminal [PF00003] (246-424)
  IPR043458 G-protein coupled receptor 158/179 [PTHR32546] (170-428)

pLDDT: mean 73.98, std 22.51, range [24.33, 97.38]

Organism: Heliothis virescens (NCBI:txid7102)

Mean predicted aligned error: 20.4 Å

Radius of gyration: 46.95 Å; Cα contacts (8 Å, |Δi|>4): 624; chains: 1; bounding box: 108×92×133 Å

Solvent-accessible surface area (backbone atoms only — not comparable to full-atom values): 32482 Å² total; per-residue (Å²): 129,84,76,80,74,83,73,80,75,76,80,68,60,54,66,49,94,52,64,62,86,74,57,95,53,44,68,57,54,40,48,48,14,45,49,52,5,42,58,50,17,51,32,42,70,71,73,66,66,45,73,66,58,50,48,50,51,28,56,52,55,34,64,42,98,46,91,75,48,33,43,24,20,37,41,39,31,70,84,76,70,40,36,41,34,33,33,59,65,64,75,41,80,41,42,51,91,82,59,76,50,85,75,53,46,59,61,56,50,41,35,53,66,7,62,87,38,84,54,63,40,74,33,47,23,32,38,38,75,54,87,68,60,58,33,39,36,35,36,33,7,10,30,29,70,59,81,80,34,33,15,25,12,20,38,25,36,72,46,80,57,43,74,68,53,81,83,43,20,82,59,65,75,42,81,73,59,43,31,82,90,30,31,44,45,38,36,29,66,39,88,64,100,58,95,50,56,41,46,47,32,29,27,47,30,95,67,31,41,41,95,93,45,85,52,80,43,45,48,70,58,46,68,69,66,73,79,56,54,48,67,31,47,51,64,61,74,58,95,57,68,64,77,70,61,57,64,72,57,52,54,51,53,51,52,54,41,53,51,50,38,51,50,37,52,53,52,46,54,50,47,66,73,43,44,86,38,68,79,41,56,76,41,69,52,70,58,52,47,40,28,40,53,7,51,34,27,38,39,46,21,62,58,26,66,75,41,83,57,62,73,59,18,50,55,48,23,53,52,25,34,54,51,8,46,46,33,22,55,48,42,52,37,50,52,53,47,51,56,47,49,51,74,66,53,87,51,97,68,83,69,77,83,52,71,71,59,56,50,51,54,49,49,52,53,42,50,51,51,51,54,52,48,50,52,49,50,57,54,64,68,71,63,82,63,84,86,58,70,93,60,69,66,68,60,60,55,55,48,55,50,51,53,50,52,52,52,53,52,34,49,55,47,50,64,70,42,72,81,60,88,72,91,72,79,88,72,72,78,72,86,78,82,89,83,91,80,87,88,75,92,73,76,53,76,62,55,58,52,48,51,52,51,51,52,53,51,48,50,53,51,50,51,55,48,51,60,40,72,78,32,88,85,59,74,89,73,74,89,76,82,84,81,80,90,84,86,85,80,94,78,86,78,86,83,83,84,83,88,87,89,84,86,81,86,90,86,81,91,81,86,88,87,88,86,87,88,84,91,85,85,87,89,82,90,86,82,82,89,81,89,88,87,82,90,82,91,84,89,82,89,134